Protein AF-0000000083550950 (afdb_homodimer)

Sequence (744 aa):
MLYLDTPTSRDLASLNELRAEVCVSIYLPTTPITQDIQTARITFSNLAKEAIRQLEDAGTDKRRLAALQENLDDLADDDEFWRFQAHSLAVFATPDSLRTYRLANNLGEIVEVSDRFHLKPLIRAITFPHAAYVLAISENAVRLVEVSADLPAATVRVPDLPKDAASAVGKSTINDRSPSGRLQGSEGQKTRLAQYVRKVDAALRPILAGSDIPVILAATQPVEAIFRSVSAIGVLPQAISGSHDRTTDADLAAAARPILDAHYAKQIEDFRTLFSTREGQGRATTDIAVAARAATFGNIDQLLVDIDNVVNGTVDEETGAVTFDAEGDAHNYGVVDEIAGRALRSGGKVLGVRKDDIPGGQSLAAILRSPLMLYLDTPTSRDLASLNELRAEVCVSIYLPTTPITQDIQTARITFSNLAKEAIRQLEDAGTDKRRLAALQENLDDLADDDEFWRFQAHSLAVFATPDSLRTYRLANNLGEIVEVSDRFHLKPLIRAITFPHAAYVLAISENAVRLVEVSADLPAATVRVPDLPKDAASAVGKSTINDRSPSGRLQGSEGQKTRLAQYVRKVDAALRPILAGSDIPVILAATQPVEAIFRSVSAIGVLPQAISGSHDRTTDADLAAAARPILDAHYAKQIEDFRTLFSTREGQGRATTDIAVAARAATFGNIDQLLVDIDNVVNGTVDEETGAVTFDAEGDAHNYGVVDEIAGRALRSGGKVLGVRKDDIPGGQSLAAILRSPL

pLDDT: mean 87.66, std 10.9, range [40.31, 97.88]

InterPro domains:
  IPR041638 Bacterial archaeo-eukaryotic release factor family 11 [PF18855] (129-266)

Solvent-accessible surface area (backbone atoms only — not comparable to full-atom values): 38115 Å² total; per-residue (Å²): 122,71,40,71,43,71,68,30,73,63,52,50,50,55,50,62,67,45,71,42,90,54,19,36,22,38,33,31,47,44,39,51,51,50,89,64,25,60,64,36,52,52,51,48,53,52,46,50,51,51,53,50,50,49,39,54,73,68,63,53,57,66,67,53,49,51,40,30,49,49,56,54,48,50,57,72,65,32,61,72,59,57,49,54,23,15,33,11,40,40,39,43,37,32,55,72,32,41,38,76,32,24,29,71,36,85,46,65,77,42,72,48,45,12,43,41,59,72,47,41,60,58,41,19,40,46,66,54,40,64,39,33,34,36,40,33,38,51,70,72,31,54,50,42,29,40,30,45,82,86,44,82,36,40,75,54,90,55,71,81,49,48,61,24,33,20,64,56,68,76,36,94,48,67,78,58,77,50,81,61,72,75,52,41,66,73,55,18,40,52,49,46,48,46,52,26,40,52,48,44,43,61,33,42,38,56,64,47,63,31,47,75,61,51,28,32,41,24,21,32,69,73,55,42,54,46,38,68,21,45,37,81,71,74,55,50,91,67,60,46,80,43,82,51,83,83,56,49,53,58,56,51,36,61,62,44,45,61,54,52,51,49,52,53,52,46,54,54,48,52,47,52,54,50,37,59,60,27,40,80,64,50,19,36,48,56,48,66,56,60,47,26,29,33,14,62,69,33,31,31,43,35,34,42,34,27,49,84,63,76,51,29,17,45,61,41,86,86,70,10,51,63,46,80,42,94,63,81,47,56,81,34,42,39,39,63,43,52,31,50,45,37,17,48,66,28,34,16,49,65,38,40,38,54,41,86,76,27,70,93,57,34,66,29,33,36,29,35,71,53,64,122,120,73,39,71,42,72,69,30,73,64,52,50,49,55,51,60,68,46,73,42,90,54,19,37,21,38,33,32,49,45,38,47,50,50,89,64,24,60,62,35,52,51,52,49,54,52,46,51,50,51,52,50,50,49,39,53,76,68,62,56,58,66,68,53,48,52,39,28,50,48,54,54,48,49,58,71,67,33,61,70,59,56,50,53,22,16,32,9,38,39,38,43,36,32,55,72,30,43,39,76,31,23,30,72,39,84,45,64,77,43,72,47,46,12,42,40,61,71,46,42,60,57,40,19,40,47,65,52,40,64,42,33,34,35,39,33,40,52,70,71,30,53,50,41,30,41,29,45,80,86,43,82,35,40,76,55,88,55,70,81,48,49,61,24,32,20,63,57,66,76,34,92,49,69,77,59,76,51,81,62,74,77,50,41,64,73,56,18,41,52,48,47,50,46,52,27,40,51,46,43,41,60,35,42,38,55,63,48,64,30,47,75,60,48,28,33,41,24,21,32,68,71,53,43,54,45,38,69,19,45,38,81,71,74,56,50,91,67,60,47,78,42,83,51,82,82,57,48,53,60,57,51,35,61,63,43,46,63,54,51,53,49,52,54,50,45,55,53,48,52,48,51,55,50,36,58,60,28,42,79,67,51,19,37,48,55,48,65,55,60,46,26,29,32,14,62,70,33,31,32,43,35,35,43,34,28,47,84,65,76,50,29,16,44,60,41,85,85,71,10,52,63,49,80,44,95,65,81,46,59,81,32,42,39,40,63,42,51,33,50,46,36,18,46,67,27,35,17,48,65,38,41,39,53,40,85,76,27,71,94,57,34,64,28,35,35,30,36,70,52,65,121

Nearest PDB structures (foldseek):
  8rdw-assembly1_B  TM=6.513E-01  e=1.650E-23  Psychrobacter urativorans
  8rdv-assembly1_B  TM=6.382E-01  e=2.101E-23  Psychrobacter urativorans
  8rd8-assembly1_B  TM=6.482E-01  e=1.284E-22  Psychrobacter urativorans
  8v9j-assembly1_z  TM=6.727E-01  e=2.304E-20  Mycolicibacterium smegmatis MC2 155
  8v9l-assembly1_z  TM=6.608E-01  e=3.698E-19  Mycolicibacterium smegmatis MC2 155

Foldseek 3Di:
DADFDADFLVNLLVQLPAFAAKKKKKKAFAAQQQVPRVVVLVLLVVLLVVSLVQCVVVPHDPVQSVLQSVVSVVCSPPSVNSSHAEGMKMWMTGSVDIDITGANDHDHTDMAMARGYQCLVSLQCLQQRQKAWEWAAEQQATWIWIAHDPDQIDTDDFPQQDGHLCVLVVHPHLQPPDPDPQLHDPRVSLVSLLSNLVSNLVRCCVPQVGGSHAYAYEYEDSSVVSNVVRHPRDHDPDHNYDHCPPPDRRRVNVSCNVVSVVVSVVVLVVVVVVQVVCVVVQFKDLDLQVLQQLLLVLFFAEKEFASPDFFKWDADNRRSGTDGDDDDGNHIGRSRSSSQSSNSVSPHHYHHDHQVSAVPSGRMMTGTNDHD/DADFDADFLVNLLVQLPAFAAKKKKKKAFAAQQQVPRVVVLVLLVVLLVVSLVQCVVVPHDPVQSVLQSVVSVVCSPPSVNSSHAEGMKMWMTGSVDIDITGANDHDHTDMAMARGYQCLVSLQCLQQRQKAWEWAAEQQATWIWIAHDPDQIDTDDFPQQDGHLCVLVVHPHLQDPDPDPQLHDPRVSLVSLLSNLVSNLVRCCVPQVGGSHAYAYEYEVSSVVSNVVRHPHDHDPDHNYDHCPPPDRRRVNVSCNVVSVVVSVVVLVVVVVVQVVCVVVQFKDLDLQVLQQLLLVLFFAEKEFASPDFFKWDADNRRSGTDGDDDDGNHIGRSRSSSQSSNSVSPHHYHHDHQVSAVPSGRMMTGTNDHD

Radiu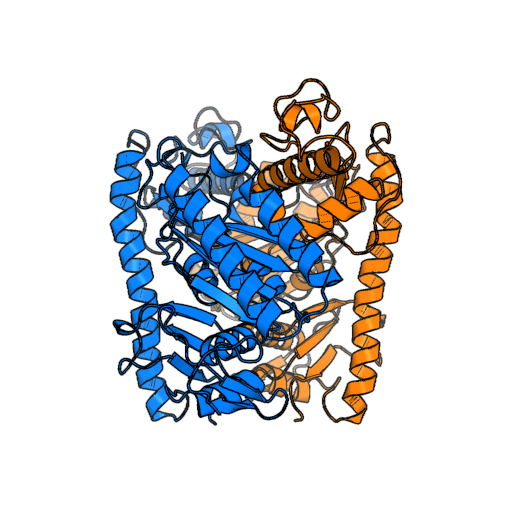s of gyration: 26.34 Å; Cα contacts (8 Å, |Δi|>4): 1570; chains: 2; bounding box: 60×71×55 Å

Structure (mmCIF, N/CA/C/O backbone):
data_AF-0000000083550950-model_v1
#
loop_
_entity.id
_entity.type
_entity.pdbx_description
1 polymer 'Uncharacterized protein'
#
loop_
_atom_site.group_PDB
_atom_site.id
_atom_site.type_symbol
_atom_site.label_atom_id
_atom_site.label_alt_id
_atom_site.label_comp_id
_atom_site.label_asym_id
_atom_site.label_entity_id
_atom_site.label_seq_id
_atom_site.pdbx_PDB_ins_code
_atom_site.Cartn_x
_atom_site.Cartn_y
_atom_site.Cartn_z
_atom_site.occupancy
_atom_site.B_iso_or_equiv
_atom_site.auth_seq_id
_atom_site.auth_comp_id
_atom_site.auth_asym_id
_atom_site.auth_atom_id
_atom_site.pdbx_PDB_model_num
ATOM 1 N N . MET A 1 1 ? 15.109 19.812 -10 1 52.69 1 MET A N 1
ATOM 2 C CA . MET A 1 1 ? 14.734 18.5 -9.484 1 52.69 1 MET A CA 1
ATOM 3 C C . MET A 1 1 ? 13.539 18.609 -8.539 1 52.69 1 MET A C 1
ATOM 5 O O . MET A 1 1 ? 13.438 19.547 -7.762 1 52.69 1 MET A O 1
ATOM 9 N N . LEU A 1 2 ? 12.438 17.953 -8.844 1 58.41 2 LEU A N 1
ATOM 10 C CA . LEU A 1 2 ? 11.305 17.922 -7.934 1 58.41 2 LEU A CA 1
ATOM 11 C C . LEU A 1 2 ? 11.625 17.109 -6.688 1 58.41 2 LEU A C 1
ATOM 13 O O . LEU A 1 2 ? 12.273 16.062 -6.773 1 58.41 2 LEU A O 1
ATOM 17 N N . TYR A 1 3 ? 11.391 17.875 -5.645 1 71.25 3 TYR A N 1
ATOM 18 C CA . TYR A 1 3 ? 11.453 17.156 -4.379 1 71.25 3 TYR A CA 1
ATOM 19 C C . TYR A 1 3 ? 10.07 16.656 -3.967 1 71.25 3 TYR A C 1
ATOM 21 O O . TYR A 1 3 ? 9.25 17.422 -3.473 1 71.25 3 TYR A O 1
ATOM 29 N N . LEU A 1 4 ? 9.797 15.422 -4.387 1 71.44 4 LEU A N 1
ATOM 30 C CA . LEU A 1 4 ? 8.461 14.875 -4.184 1 71.44 4 LEU A CA 1
ATOM 31 C C . LEU A 1 4 ? 8.43 13.961 -2.963 1 71.44 4 LEU A C 1
ATOM 33 O O . LEU A 1 4 ? 9.367 13.203 -2.723 1 71.44 4 LEU A O 1
ATOM 37 N N . ASP A 1 5 ? 7.438 14.297 -2.129 1 78.94 5 ASP A N 1
ATOM 38 C CA . ASP A 1 5 ? 6.988 13.344 -1.121 1 78.94 5 ASP A CA 1
ATOM 39 C C . ASP A 1 5 ? 5.559 12.883 -1.403 1 78.94 5 ASP A C 1
ATOM 41 O O . ASP A 1 5 ? 4.605 13.391 -0.814 1 78.94 5 ASP A O 1
ATOM 45 N N . THR A 1 6 ? 5.465 11.938 -2.223 1 74.38 6 THR A N 1
ATOM 46 C CA . THR A 1 6 ? 4.129 11.539 -2.65 1 74.38 6 THR A CA 1
ATOM 47 C C . THR A 1 6 ? 3.473 10.641 -1.607 1 74.38 6 THR A C 1
ATOM 49 O O . THR A 1 6 ? 4.051 9.633 -1.198 1 74.38 6 THR A O 1
ATOM 52 N N . PRO A 1 7 ? 2.289 11.039 -1.183 1 82.56 7 PRO A N 1
ATOM 53 C CA . PRO A 1 7 ? 1.594 10.188 -0.213 1 82.56 7 PRO A CA 1
ATOM 54 C C . PRO A 1 7 ? 1.245 8.812 -0.777 1 82.56 7 PRO A C 1
ATOM 56 O O . PRO A 1 7 ? 1.006 8.68 -1.979 1 82.56 7 PRO A O 1
ATOM 59 N N . THR A 1 8 ? 1.295 7.863 0.039 1 79.06 8 THR A N 1
ATOM 60 C CA . THR A 1 8 ? 0.867 6.512 -0.307 1 79.06 8 THR A CA 1
ATOM 61 C C . THR A 1 8 ? -0.562 6.258 0.165 1 79.06 8 THR A C 1
ATOM 63 O O . THR A 1 8 ? -1.129 7.066 0.905 1 79.06 8 THR A O 1
ATOM 66 N N . SER A 1 9 ? -1.11 5.168 -0.285 1 79.44 9 SER A N 1
ATOM 67 C CA . SER A 1 9 ? -2.43 4.762 0.187 1 79.44 9 SER A CA 1
ATOM 68 C C . SER A 1 9 ? -2.436 4.547 1.696 1 79.44 9 SER A C 1
ATOM 70 O O . SER A 1 9 ? -3.441 4.801 2.361 1 79.44 9 SER A O 1
ATOM 72 N N . ARG A 1 10 ? -1.381 4.172 2.186 1 78.69 10 ARG A N 1
ATOM 73 C CA . ARG A 1 10 ? -1.268 3.986 3.629 1 78.69 10 ARG A CA 1
ATOM 74 C C . ARG A 1 10 ? -1.3 5.328 4.355 1 78.69 10 ARG A C 1
ATOM 76 O O . ARG A 1 10 ? -1.918 5.449 5.418 1 78.69 10 ARG A O 1
ATOM 83 N N . ASP A 1 11 ? -0.574 6.312 3.797 1 85.75 11 ASP A N 1
ATOM 84 C CA . ASP A 1 11 ? -0.641 7.66 4.352 1 85.75 11 ASP A CA 1
ATOM 85 C C . ASP A 1 11 ? -2.08 8.164 4.395 1 85.75 11 ASP A C 1
ATOM 87 O O . ASP A 1 11 ? -2.523 8.711 5.406 1 85.75 11 ASP A O 1
ATOM 91 N N . LEU A 1 12 ? -2.672 7.945 3.309 1 88 12 LEU A N 1
ATOM 92 C CA . LEU A 1 12 ? -4.051 8.406 3.191 1 88 12 LEU A CA 1
ATOM 93 C C . LEU A 1 12 ? -4.941 7.727 4.23 1 88 12 LEU A C 1
ATOM 95 O O . LEU A 1 12 ? -5.766 8.383 4.867 1 88 12 LEU A O 1
ATOM 99 N N . ALA A 1 13 ? -4.762 6.477 4.395 1 84.06 13 ALA A N 1
ATOM 100 C CA . ALA A 1 13 ? -5.551 5.73 5.371 1 84.06 13 ALA A CA 1
ATOM 101 C C . ALA A 1 13 ? -5.309 6.25 6.785 1 84.06 13 ALA A C 1
ATOM 103 O O . ALA A 1 13 ? -6.25 6.426 7.562 1 84.06 13 ALA A O 1
ATOM 104 N N . SER A 1 14 ? -4.07 6.477 7.113 1 86.75 14 SER A N 1
ATOM 105 C CA . SER A 1 14 ? -3.711 6.98 8.438 1 86.75 14 SER A CA 1
ATOM 106 C C . SER A 1 14 ? -4.332 8.352 8.695 1 86.75 14 SER A C 1
ATOM 108 O O . SER A 1 14 ? -4.871 8.602 9.773 1 86.75 14 SER A O 1
ATOM 110 N N . LEU A 1 15 ? -4.238 9.172 7.727 1 92.88 15 LEU A N 1
ATOM 111 C CA . LEU A 1 15 ? -4.82 10.508 7.844 1 92.88 15 LEU A CA 1
ATOM 112 C C . LEU A 1 15 ? -6.34 10.422 7.957 1 92.88 15 LEU A C 1
ATOM 114 O O . LEU A 1 15 ? -6.953 11.18 8.719 1 92.88 15 LEU A O 1
ATOM 118 N N . ASN A 1 16 ? -6.891 9.531 7.227 1 91.31 16 ASN A N 1
ATOM 119 C CA . ASN A 1 16 ? -8.336 9.359 7.191 1 91.31 16 ASN A CA 1
ATOM 120 C C . ASN A 1 16 ? -8.875 8.867 8.531 1 91.31 16 ASN A C 1
ATOM 122 O O . ASN A 1 16 ? -10 9.203 8.914 1 91.31 16 ASN A O 1
ATOM 126 N N . GLU A 1 17 ? -8.148 8.117 9.25 1 87.81 17 GLU A N 1
ATOM 127 C CA . GLU A 1 17 ? -8.578 7.527 10.516 1 87.81 17 GLU A CA 1
ATOM 128 C C . GLU A 1 17 ? -8.453 8.523 11.664 1 87.81 17 GLU A C 1
ATOM 130 O O . GLU A 1 17 ? -9.094 8.367 12.703 1 87.81 17 GLU A O 1
ATOM 135 N N . LEU A 1 18 ? -7.688 9.5 11.508 1 90.88 18 LEU A N 1
ATOM 136 C CA . LEU A 1 18 ? -7.387 10.422 12.602 1 90.88 18 LEU A CA 1
ATOM 137 C C . LEU A 1 18 ? -8.586 11.32 12.898 1 90.88 18 LEU A C 1
ATOM 139 O O . LEU A 1 18 ? -9.195 11.867 11.977 1 90.88 18 LEU A O 1
ATOM 143 N N . ARG A 1 19 ? -8.945 11.312 14.195 1 90.75 19 ARG A N 1
ATOM 144 C CA . ARG A 1 19 ? -9.922 12.258 14.734 1 90.75 19 ARG A CA 1
ATOM 145 C C . ARG A 1 19 ? -9.336 13.023 15.914 1 90.75 19 ARG A C 1
ATOM 147 O O . ARG A 1 19 ? -8.641 12.453 16.75 1 90.75 19 ARG A O 1
ATOM 154 N N . ALA A 1 20 ? -9.469 14.281 15.852 1 91.38 20 ALA A N 1
ATOM 155 C CA . ALA A 1 20 ? -9.008 15.148 16.938 1 91.38 20 ALA A CA 1
ATOM 156 C C . ALA A 1 20 ? -9.898 16.375 17.062 1 91.38 20 ALA A C 1
ATOM 158 O O . ALA A 1 20 ? -10.703 16.672 16.188 1 91.38 20 ALA A O 1
ATOM 159 N N . GLU A 1 21 ? -9.781 17 18.219 1 90.38 21 GLU A N 1
ATOM 160 C CA . GLU A 1 21 ? -10.555 18.234 18.422 1 90.38 21 GLU A CA 1
ATOM 161 C C . GLU A 1 21 ? -10.266 19.266 17.328 1 90.38 21 GLU A C 1
ATOM 163 O O . GLU A 1 21 ? -11.164 19.969 16.891 1 90.38 21 GLU A O 1
ATOM 168 N N . VAL A 1 22 ? -9.016 19.266 17.016 1 93.19 22 VAL A N 1
ATOM 169 C CA . VAL A 1 22 ? -8.602 20.266 16.031 1 93.19 22 VAL A CA 1
ATOM 170 C C . VAL A 1 22 ? -7.738 19.594 14.969 1 93.19 22 VAL A C 1
ATOM 172 O O . VAL A 1 22 ? -6.668 19.062 15.266 1 93.19 22 VAL A O 1
ATOM 175 N N . CYS A 1 23 ? -8.195 19.594 13.711 1 95.94 23 CYS A N 1
ATOM 176 C CA . CYS A 1 23 ? -7.434 19.203 12.531 1 95.94 23 CYS A CA 1
ATOM 177 C C . CYS A 1 23 ? -7.418 20.312 11.492 1 95.94 23 CYS A C 1
ATOM 179 O O . CYS A 1 23 ? -8.469 20.828 11.117 1 95.94 23 CYS A O 1
ATOM 181 N N . VAL A 1 24 ? -6.258 20.672 11.055 1 96.94 24 VAL A N 1
ATOM 182 C CA . VAL A 1 24 ? -6.109 21.703 10.047 1 96.94 24 VAL A CA 1
ATOM 183 C C . VAL A 1 24 ? -5.516 21.109 8.773 1 96.94 24 VAL A C 1
ATOM 185 O O . VAL A 1 24 ? -4.469 20.453 8.812 1 96.94 24 VAL A O 1
ATOM 188 N N . SER A 1 25 ? -6.191 21.281 7.688 1 96.62 25 SER A N 1
ATOM 189 C CA . SER A 1 25 ? -5.699 20.891 6.367 1 96.62 25 SER A CA 1
ATOM 190 C C . SER A 1 25 ? -5.406 22.125 5.508 1 96.62 25 SER A C 1
ATOM 192 O O . SER A 1 25 ? -6.301 22.922 5.246 1 96.62 25 SER A O 1
ATOM 194 N N . ILE A 1 26 ? -4.168 22.25 5.066 1 97.56 26 ILE A N 1
ATOM 195 C CA . ILE A 1 26 ? -3.777 23.359 4.207 1 97.56 26 ILE A CA 1
ATOM 196 C C . ILE A 1 26 ? -3.207 22.828 2.896 1 97.56 26 ILE A C 1
ATOM 198 O O . ILE A 1 26 ? -2.346 21.938 2.902 1 97.56 26 ILE A O 1
ATOM 202 N N . TYR A 1 27 ? -3.75 23.266 1.853 1 95.75 27 TYR A N 1
ATOM 203 C CA . TYR A 1 27 ? -3.189 23.047 0.524 1 95.75 27 TYR A CA 1
ATOM 204 C C . TYR A 1 27 ? -2.793 24.359 -0.128 1 95.75 27 TYR A C 1
ATOM 206 O O . TYR A 1 27 ? -3.506 25.359 -0.01 1 95.75 27 TYR A O 1
ATOM 214 N N . LEU A 1 28 ? -1.694 24.391 -0.854 1 96.38 28 LEU A N 1
ATOM 215 C CA . LEU A 1 28 ? -1.281 25.609 -1.549 1 96.38 28 LEU A CA 1
ATOM 216 C C . LEU A 1 28 ? -0.351 25.281 -2.711 1 96.38 28 LEU A C 1
ATOM 218 O O . LEU A 1 28 ? 0.418 24.312 -2.645 1 96.38 28 LEU A O 1
ATOM 222 N N . PRO A 1 29 ? -0.446 26.094 -3.711 1 93.94 29 PRO A N 1
ATOM 223 C CA . PRO A 1 29 ? 0.555 25.969 -4.773 1 93.94 29 PRO A CA 1
ATOM 224 C C . PRO A 1 29 ? 1.954 26.375 -4.316 1 93.94 29 PRO A C 1
ATOM 226 O O . PRO A 1 29 ? 2.104 27.312 -3.523 1 93.94 29 PRO A O 1
ATOM 229 N N . THR A 1 30 ? 2.916 25.641 -4.727 1 93.31 30 THR A N 1
ATOM 230 C CA . THR A 1 30 ? 4.324 25.969 -4.531 1 93.31 30 THR A CA 1
ATOM 231 C C . THR A 1 30 ? 5.09 25.859 -5.848 1 93.31 30 THR A C 1
ATOM 233 O O . THR A 1 30 ? 4.496 25.922 -6.926 1 93.31 30 THR A O 1
ATOM 236 N N . THR A 1 31 ? 6.391 26.016 -5.824 1 86.88 31 THR A N 1
ATOM 237 C CA . THR A 1 31 ? 7.23 25.953 -7.012 1 86.88 31 THR A CA 1
ATOM 238 C C . THR A 1 31 ? 8.57 25.297 -6.691 1 86.88 31 THR A C 1
ATOM 240 O O . THR A 1 31 ? 9.125 25.5 -5.605 1 86.88 31 THR A O 1
ATOM 243 N N . PRO A 1 32 ? 9.031 24.516 -7.605 1 83.12 32 PRO A N 1
ATOM 244 C CA . PRO A 1 32 ? 10.359 23.938 -7.395 1 83.12 32 PRO A CA 1
ATOM 245 C C . PRO A 1 32 ? 11.484 24.953 -7.59 1 83.12 32 PRO A C 1
ATOM 247 O O . PRO A 1 32 ? 12.648 24.656 -7.312 1 83.12 32 PRO A O 1
ATOM 250 N N . ILE A 1 33 ? 11.102 26.141 -8.102 1 80.44 33 ILE A N 1
ATOM 251 C CA . ILE A 1 33 ? 12.078 27.203 -8.289 1 80.44 33 ILE A CA 1
ATOM 252 C C . ILE A 1 33 ? 12.32 27.922 -6.961 1 80.44 33 ILE A C 1
ATOM 254 O O . ILE A 1 33 ? 11.5 28.75 -6.543 1 80.44 33 ILE A O 1
ATOM 258 N N . THR A 1 34 ? 13.469 27.672 -6.387 1 80.62 34 THR A N 1
ATOM 259 C CA . THR A 1 34 ? 13.797 28.125 -5.039 1 80.62 34 THR A CA 1
ATOM 260 C C . THR A 1 34 ? 13.688 29.641 -4.922 1 80.62 34 THR A C 1
ATOM 262 O O . THR A 1 34 ? 13.219 30.156 -3.904 1 80.62 34 THR A O 1
ATOM 265 N N . GLN A 1 35 ? 14.055 30.344 -5.938 1 83.25 35 GLN A N 1
ATOM 266 C CA . GLN A 1 35 ? 14.078 31.797 -5.902 1 83.25 35 GLN A CA 1
ATOM 267 C C . GLN A 1 35 ? 12.664 32.375 -5.809 1 83.25 35 GLN A C 1
ATOM 269 O O . GLN A 1 35 ? 12.469 33.469 -5.312 1 83.25 35 GLN A O 1
ATOM 274 N N . ASP A 1 36 ? 11.75 31.609 -6.191 1 86.38 36 ASP A N 1
ATOM 275 C CA . ASP A 1 36 ? 10.375 32.094 -6.285 1 86.38 36 ASP A CA 1
ATOM 276 C C . ASP A 1 36 ? 9.516 31.547 -5.152 1 86.38 36 ASP A C 1
ATOM 278 O O . ASP A 1 36 ? 8.289 31.719 -5.16 1 86.38 36 ASP A O 1
ATOM 282 N N . ILE A 1 37 ? 10.148 30.969 -4.152 1 90.44 37 ILE A N 1
ATOM 283 C CA . ILE A 1 37 ? 9.398 30.188 -3.176 1 90.44 37 ILE A CA 1
ATOM 284 C C . ILE A 1 37 ? 8.797 31.125 -2.129 1 90.44 37 ILE A C 1
ATOM 286 O O . ILE A 1 37 ? 7.895 30.734 -1.381 1 90.44 37 ILE A O 1
ATOM 290 N N . GLN A 1 38 ? 9.211 32.375 -2.088 1 92.19 38 GLN A N 1
ATOM 291 C CA . GLN A 1 38 ? 8.805 33.281 -1.034 1 92.19 38 GLN A CA 1
ATOM 292 C C . GLN A 1 38 ? 7.301 33.531 -1.065 1 92.19 38 GLN A C 1
ATOM 294 O O . GLN A 1 38 ? 6.66 33.625 -0.016 1 92.19 38 GLN A O 1
ATOM 299 N N . THR A 1 39 ? 6.758 33.656 -2.213 1 93.31 39 THR A N 1
ATOM 300 C CA . THR A 1 39 ? 5.32 33.875 -2.352 1 93.31 39 THR A CA 1
ATOM 301 C C . THR A 1 39 ? 4.539 32.719 -1.723 1 93.31 39 THR A C 1
ATOM 303 O O . THR A 1 39 ? 3.555 32.938 -1.017 1 93.31 39 THR A O 1
ATOM 306 N N . ALA A 1 40 ? 4.949 31.531 -1.954 1 94.81 40 ALA A N 1
ATOM 307 C CA . ALA A 1 40 ? 4.289 30.359 -1.393 1 94.81 40 ALA A CA 1
ATOM 308 C C . ALA A 1 40 ? 4.402 30.328 0.129 1 94.81 40 ALA A C 1
ATOM 310 O O . ALA A 1 40 ? 3.453 29.969 0.825 1 94.81 40 ALA A O 1
ATOM 311 N N . ARG A 1 41 ? 5.543 30.719 0.6 1 95.06 41 ARG A N 1
ATOM 312 C CA . ARG A 1 41 ? 5.762 30.766 2.041 1 95.06 41 ARG A CA 1
ATOM 313 C C . ARG A 1 41 ? 4.82 31.766 2.705 1 95.06 41 ARG A C 1
ATOM 315 O O . ARG A 1 41 ? 4.234 31.469 3.748 1 95.06 41 ARG A O 1
ATOM 322 N N . ILE A 1 42 ? 4.695 32.875 2.139 1 96.12 42 ILE A N 1
ATOM 323 C CA . ILE A 1 42 ? 3.797 33.906 2.635 1 96.12 42 ILE A CA 1
ATOM 324 C C . ILE A 1 42 ? 2.355 33.406 2.598 1 96.12 42 ILE A C 1
ATOM 326 O O . ILE A 1 42 ? 1.603 33.594 3.557 1 96.12 42 ILE A O 1
ATOM 330 N N . THR A 1 43 ? 2.051 32.812 1.489 1 96.69 43 THR A N 1
ATOM 331 C CA . THR A 1 43 ? 0.71 32.25 1.351 1 96.69 43 THR A CA 1
ATOM 332 C C . THR A 1 43 ? 0.432 31.234 2.453 1 96.69 43 THR A C 1
ATOM 334 O O . THR A 1 43 ? -0.65 31.234 3.045 1 96.69 43 THR A O 1
ATOM 337 N N . PHE A 1 44 ? 1.412 30.391 2.77 1 97.56 44 PHE A N 1
ATOM 338 C CA . PHE A 1 44 ? 1.273 29.406 3.836 1 97.56 44 PHE A CA 1
ATOM 339 C C . PHE A 1 44 ? 0.995 30.094 5.168 1 97.56 44 PHE A C 1
ATOM 341 O O . PHE A 1 44 ? 0.088 29.688 5.902 1 97.56 44 PHE A O 1
ATOM 348 N N . SER A 1 45 ? 1.749 31.062 5.41 1 96.81 45 SER A N 1
ATOM 349 C CA . SER A 1 45 ? 1.59 31.781 6.664 1 96.81 45 SER A CA 1
ATOM 350 C C . SER A 1 45 ? 0.204 32.406 6.77 1 96.81 45 SER A C 1
ATOM 352 O O . SER A 1 45 ? -0.41 32.406 7.84 1 96.81 45 SER A O 1
ATOM 354 N N . ASN A 1 46 ? -0.25 32.938 5.711 1 97.06 46 ASN A N 1
ATOM 355 C CA . ASN A 1 46 ? -1.58 33.531 5.68 1 97.06 46 ASN A CA 1
ATOM 356 C C . ASN A 1 46 ? -2.67 32.5 5.918 1 97.06 46 ASN A C 1
ATOM 358 O O . ASN A 1 46 ? -3.613 32.75 6.672 1 97.06 46 ASN A O 1
ATOM 362 N N . LEU A 1 47 ? -2.523 31.391 5.262 1 97.19 47 LEU A N 1
ATOM 363 C CA . LEU A 1 47 ? -3.502 30.312 5.426 1 97.19 47 LEU A CA 1
ATOM 364 C C . LEU A 1 47 ? -3.471 29.766 6.844 1 97.19 47 LEU A C 1
ATOM 366 O O . LEU A 1 47 ? -4.516 29.438 7.414 1 97.19 47 LEU A O 1
ATOM 370 N N . ALA A 1 48 ? -2.289 29.672 7.391 1 97.25 48 ALA A N 1
ATOM 371 C CA . ALA A 1 48 ? -2.143 29.219 8.773 1 97.25 48 ALA A CA 1
ATOM 372 C C . ALA A 1 48 ? -2.834 30.172 9.734 1 97.25 48 ALA A C 1
ATOM 374 O O . ALA A 1 48 ? -3.541 29.75 10.656 1 97.25 48 ALA A O 1
ATOM 375 N N . LYS A 1 49 ? -2.664 31.422 9.523 1 96.81 49 LYS A N 1
ATOM 376 C CA . LYS A 1 49 ? -3.309 32.438 10.352 1 96.81 49 LYS A CA 1
ATOM 377 C C . LYS A 1 49 ? -4.828 32.344 10.25 1 96.81 49 LYS A C 1
ATOM 379 O O . LYS A 1 49 ? -5.535 32.5 11.25 1 96.81 49 LYS A O 1
ATOM 384 N N . GLU A 1 50 ? -5.27 32.156 9.055 1 95.19 50 GLU A N 1
ATOM 385 C CA . GLU A 1 50 ? -6.707 32 8.836 1 95.19 50 GLU A CA 1
ATOM 386 C C . GLU A 1 50 ? -7.254 30.812 9.602 1 95.19 50 GLU A C 1
ATOM 388 O O . GLU A 1 50 ? -8.328 30.891 10.195 1 95.19 50 GLU A O 1
ATOM 393 N N . ALA A 1 51 ? -6.539 29.719 9.555 1 95.19 51 ALA A N 1
ATOM 394 C CA . ALA A 1 51 ? -6.945 28.516 10.289 1 95.19 51 ALA A CA 1
ATOM 395 C C . ALA A 1 51 ? -7.027 28.812 11.789 1 95.19 51 ALA A C 1
ATOM 397 O O . ALA A 1 51 ? -8.008 28.438 12.445 1 95.19 51 ALA A O 1
ATOM 398 N N . ILE A 1 52 ? -6.059 29.5 12.305 1 95.5 52 ILE A N 1
ATOM 399 C CA . ILE A 1 52 ? -5.992 29.812 13.734 1 95.5 52 ILE A CA 1
ATOM 400 C C . ILE A 1 52 ? -7.152 30.719 14.117 1 95.5 52 ILE A C 1
ATOM 402 O O . ILE A 1 52 ? -7.785 30.531 15.156 1 95.5 52 ILE A O 1
ATOM 406 N N . ARG A 1 53 ? -7.438 31.672 13.32 1 94.38 53 ARG A N 1
ATOM 407 C CA . ARG A 1 53 ? -8.547 32.594 13.57 1 94.38 53 ARG A CA 1
ATOM 408 C C . ARG A 1 53 ? -9.867 31.828 13.648 1 94.38 53 ARG A C 1
ATOM 410 O O . ARG A 1 53 ? -10.68 32.094 14.547 1 94.38 53 ARG A O 1
ATOM 417 N N . GLN A 1 54 ? -10.078 30.938 12.719 1 91.19 54 GLN A N 1
ATOM 418 C CA . GLN A 1 54 ? -11.305 30.141 12.711 1 91.19 54 GLN A CA 1
ATOM 419 C C . GLN A 1 54 ? -11.438 29.328 14 1 91.19 54 GLN A C 1
ATOM 421 O O . GLN A 1 54 ? -12.531 29.219 14.555 1 91.19 54 GLN A O 1
ATOM 426 N N . LEU A 1 55 ? -10.367 28.828 14.422 1 93.56 55 LEU A N 1
ATOM 427 C CA . LEU A 1 55 ? -10.367 28 15.625 1 93.56 55 LEU A CA 1
ATOM 428 C C . LEU A 1 55 ? -10.586 28.844 16.875 1 93.56 55 LEU A C 1
ATOM 430 O O . LEU A 1 55 ? -11.266 28.422 17.797 1 93.56 55 LEU A O 1
ATOM 434 N N . GLU A 1 56 ? -10.031 30.031 16.844 1 93.06 56 GLU A N 1
ATOM 435 C CA . GLU A 1 56 ? -10.273 30.969 17.938 1 93.06 56 GLU A CA 1
ATOM 436 C C . GLU A 1 56 ? -11.75 31.344 18.016 1 93.06 56 GLU A C 1
ATOM 438 O O . GLU A 1 56 ? -12.328 31.344 19.109 1 93.06 56 GLU A O 1
ATOM 443 N N . ASP A 1 57 ? -12.32 31.609 16.938 1 90.94 57 ASP A N 1
ATOM 444 C CA . ASP A 1 57 ? -13.727 31.984 16.859 1 90.94 57 ASP A CA 1
ATOM 445 C C . ASP A 1 57 ? -14.625 30.844 17.328 1 90.94 57 ASP A C 1
ATOM 447 O O . ASP A 1 57 ? -15.711 31.078 17.859 1 90.94 57 ASP A O 1
ATOM 451 N N . ALA A 1 58 ? -14.125 29.656 17.156 1 88.75 58 ALA A N 1
ATOM 452 C CA . ALA A 1 58 ? -14.906 28.484 17.531 1 88.75 58 ALA A CA 1
ATOM 453 C C . ALA A 1 58 ? -14.734 28.156 19.016 1 88.75 58 ALA A C 1
ATOM 455 O O . ALA A 1 58 ? -15.375 27.234 19.531 1 88.75 58 ALA A O 1
ATOM 456 N N . GLY A 1 59 ? -13.812 28.812 19.719 1 90.19 59 GLY A N 1
ATOM 457 C CA . GLY A 1 59 ? -13.656 28.656 21.156 1 90.19 59 GLY A CA 1
ATOM 458 C C . GLY A 1 59 ? -12.703 27.531 21.531 1 90.19 59 GLY A C 1
ATOM 459 O O . GLY A 1 59 ? -12.836 26.938 22.594 1 90.19 59 GLY A O 1
ATOM 460 N N . THR A 1 60 ? -11.805 27.266 20.703 1 90.75 60 THR A N 1
ATOM 461 C CA . THR A 1 60 ? -10.836 26.219 20.969 1 90.75 60 THR A CA 1
ATOM 462 C C . THR A 1 60 ? -9.953 26.578 22.156 1 90.75 60 THR A C 1
ATOM 464 O O . THR A 1 60 ? -9.641 27.766 22.375 1 90.75 60 THR A O 1
ATOM 467 N N . ASP A 1 61 ? -9.586 25.609 22.938 1 92.94 61 ASP A N 1
ATOM 468 C CA . ASP A 1 61 ? -8.711 25.797 24.094 1 92.94 61 ASP A CA 1
ATOM 469 C C . ASP A 1 61 ? -7.426 26.516 23.719 1 92.94 61 ASP A C 1
ATOM 471 O O . ASP A 1 61 ? -6.793 26.188 22.719 1 92.94 61 ASP A O 1
ATOM 475 N N . LYS A 1 62 ? -7.012 27.484 24.5 1 93.62 62 LYS A N 1
ATOM 476 C CA . LYS A 1 62 ? -5.902 28.375 24.188 1 93.62 62 LYS A CA 1
ATOM 477 C C . LYS A 1 62 ? -4.578 27.625 24.141 1 93.62 62 LYS A C 1
ATOM 479 O O . LYS A 1 62 ? -3.719 27.906 23.312 1 93.62 62 LYS A O 1
ATOM 484 N N . ARG A 1 63 ? -4.445 26.688 25.031 1 94 63 ARG A N 1
ATOM 485 C CA . ARG A 1 63 ? -3.203 25.922 25.078 1 94 63 ARG A CA 1
ATOM 486 C C . ARG A 1 63 ? -3.043 25.062 23.844 1 94 63 ARG A C 1
ATOM 488 O O . ARG A 1 63 ? -1.953 24.984 23.266 1 94 63 ARG A O 1
ATOM 495 N N . ARG A 1 64 ? -4.062 24.469 23.453 1 93.69 64 ARG A N 1
ATOM 496 C CA . ARG A 1 64 ? -4.051 23.625 22.266 1 93.69 64 ARG A CA 1
ATOM 497 C C . ARG A 1 64 ? -3.814 24.453 21.016 1 93.69 64 ARG A C 1
ATOM 499 O O . ARG A 1 64 ? -3.078 24.031 20.109 1 93.69 64 ARG A O 1
ATOM 506 N N . LEU A 1 65 ? -4.414 25.578 21.047 1 94.94 65 LEU A N 1
ATOM 507 C CA . LEU A 1 65 ? -4.234 26.484 19.938 1 94.94 65 LEU A CA 1
ATOM 508 C C . LEU A 1 65 ? -2.783 26.953 19.844 1 94.94 65 LEU A C 1
ATOM 510 O O . LEU A 1 65 ? -2.234 27.062 18.734 1 94.94 65 LEU A O 1
ATOM 514 N N . ALA A 1 66 ? -2.201 27.234 20.938 1 94.5 66 ALA A N 1
ATOM 515 C CA . ALA A 1 66 ? -0.81 27.672 20.969 1 94.5 66 ALA A CA 1
ATOM 516 C C . ALA A 1 66 ? 0.123 26.578 20.438 1 94.5 66 ALA A C 1
ATOM 518 O O . ALA A 1 66 ? 1.067 26.875 19.703 1 94.5 66 ALA A O 1
ATOM 519 N N . ALA A 1 67 ? -0.181 25.359 20.797 1 93 67 ALA A N 1
ATOM 520 C CA . ALA A 1 67 ? 0.625 24.234 20.328 1 93 67 ALA A CA 1
ATOM 521 C C . ALA A 1 67 ? 0.513 24.078 18.828 1 93 67 ALA A C 1
ATOM 523 O O . ALA A 1 67 ? 1.514 23.844 18.141 1 93 67 ALA A O 1
ATOM 524 N N . LEU A 1 68 ? -0.654 24.188 18.312 1 95.5 68 LEU A N 1
ATOM 525 C CA . LEU A 1 68 ? -0.887 24.094 16.875 1 95.5 68 LEU A CA 1
ATOM 526 C C . LEU A 1 68 ? -0.157 25.219 16.141 1 95.5 68 LEU A C 1
ATOM 528 O O . LEU A 1 68 ? 0.493 24.969 15.125 1 95.5 68 LEU A O 1
ATOM 532 N N . GLN A 1 69 ? -0.283 26.406 16.641 1 95.38 69 GLN A N 1
ATOM 533 C CA . GLN A 1 69 ? 0.37 27.562 16.031 1 95.38 69 GLN A CA 1
ATOM 534 C C . GLN A 1 69 ? 1.886 27.375 16 1 95.38 69 GLN A C 1
ATOM 536 O O . GLN A 1 69 ? 2.539 27.75 15.023 1 95.38 69 GLN A O 1
ATOM 541 N N . GLU A 1 70 ? 2.363 26.875 17.031 1 91.81 70 GLU A N 1
ATOM 542 C CA . GLU A 1 70 ? 3.801 26.625 17.094 1 91.81 70 GLU A CA 1
ATOM 543 C C . GLU A 1 70 ? 4.246 25.672 15.992 1 91.81 70 GLU A C 1
ATOM 545 O O . GLU A 1 70 ? 5.266 25.891 15.344 1 91.81 70 GLU A O 1
ATOM 550 N N . ASN A 1 71 ? 3.5 24.609 15.812 1 91.75 71 ASN A N 1
ATOM 551 C CA . ASN A 1 71 ? 3.814 23.641 14.766 1 91.75 71 ASN A CA 1
ATOM 552 C C . ASN A 1 71 ? 3.811 24.297 13.383 1 91.75 71 ASN A C 1
ATOM 554 O O . ASN A 1 71 ? 4.715 24.078 12.578 1 91.75 71 ASN A O 1
ATOM 558 N N . LEU A 1 72 ? 2.83 25.094 13.117 1 95.44 72 LEU A N 1
ATOM 559 C CA . LEU A 1 72 ? 2.693 25.766 11.828 1 95.44 72 LEU A CA 1
ATOM 560 C C . LEU A 1 72 ? 3.803 26.781 11.633 1 95.44 72 LEU A C 1
ATOM 562 O O . LEU A 1 72 ? 4.379 26.875 10.547 1 95.44 72 LEU A O 1
ATOM 566 N N . ASP A 1 73 ? 4.145 27.5 12.695 1 92.75 73 ASP A N 1
ATOM 567 C CA . ASP A 1 73 ? 5.203 28.5 12.633 1 92.75 73 ASP A CA 1
ATOM 568 C C . ASP A 1 73 ? 6.562 27.844 12.398 1 92.75 73 ASP A C 1
ATOM 570 O O . ASP A 1 73 ? 7.387 28.375 11.641 1 92.75 73 ASP A O 1
ATOM 574 N N . ASP A 1 74 ? 6.75 26.797 13.086 1 88.38 74 ASP A N 1
ATOM 575 C CA . ASP A 1 74 ? 8.008 26.062 12.914 1 88.38 74 ASP A CA 1
ATOM 576 C C . ASP A 1 74 ? 8.211 25.672 11.453 1 88.38 74 ASP A C 1
ATOM 578 O O . ASP A 1 74 ? 9.328 25.75 10.938 1 88.38 74 ASP A O 1
ATOM 582 N N . LEU A 1 75 ? 7.156 25.188 10.805 1 91.81 75 LEU A N 1
ATOM 583 C CA . LEU A 1 75 ? 7.254 24.812 9.398 1 91.81 75 LEU A CA 1
ATOM 584 C C . LEU A 1 75 ? 7.523 26.047 8.531 1 91.81 75 LEU A C 1
ATOM 586 O O . LEU A 1 75 ? 8.352 25.984 7.617 1 91.81 75 LEU A O 1
ATOM 590 N N . ALA A 1 76 ? 6.855 27.125 8.875 1 92.88 76 ALA A N 1
ATOM 591 C CA . ALA A 1 76 ? 7.035 28.359 8.109 1 92.88 76 ALA A CA 1
ATOM 592 C C . ALA A 1 76 ? 8.477 28.844 8.188 1 92.88 76 ALA A C 1
ATOM 594 O O . ALA A 1 76 ? 9.016 29.375 7.215 1 92.88 76 ALA A O 1
ATOM 595 N N . ASP A 1 77 ? 9.109 28.578 9.289 1 88.25 77 ASP A N 1
ATOM 596 C CA . ASP A 1 77 ? 10.445 29.109 9.555 1 88.25 77 ASP A CA 1
ATOM 597 C C . ASP A 1 77 ? 11.523 28.156 9.062 1 88.25 77 ASP A C 1
ATOM 599 O O . ASP A 1 77 ? 12.719 28.453 9.148 1 88.25 77 ASP A O 1
ATOM 603 N N . ASP A 1 78 ? 11.117 27.031 8.594 1 86.44 78 ASP A N 1
ATOM 604 C CA . ASP A 1 78 ? 12.07 26.031 8.141 1 86.44 78 ASP A CA 1
ATOM 605 C C . ASP A 1 78 ? 12.594 26.359 6.742 1 86.44 78 ASP A C 1
ATOM 607 O O . ASP A 1 78 ? 12.062 25.875 5.742 1 86.44 78 ASP A O 1
ATOM 611 N N . ASP A 1 79 ? 13.68 27.016 6.641 1 85.19 79 ASP A N 1
ATOM 612 C CA . ASP A 1 79 ? 14.234 27.484 5.379 1 85.19 79 ASP A CA 1
ATOM 613 C C . ASP A 1 79 ? 14.609 26.297 4.477 1 85.19 79 ASP A C 1
ATOM 615 O O . ASP A 1 79 ? 14.391 26.344 3.266 1 85.19 79 ASP A O 1
ATOM 619 N N . GLU A 1 80 ? 15.117 25.344 5.066 1 83 80 GLU A N 1
ATOM 620 C CA . GLU A 1 80 ? 15.555 24.188 4.285 1 83 80 GLU A CA 1
ATOM 621 C C . GLU A 1 80 ? 14.367 23.469 3.65 1 83 80 GLU A C 1
ATOM 623 O O . GLU A 1 80 ? 14.453 23.016 2.506 1 83 80 GLU A O 1
ATOM 628 N N . PHE A 1 81 ? 13.312 23.422 4.363 1 87.12 81 PHE A N 1
ATOM 629 C CA . PHE A 1 81 ? 12.102 22.797 3.84 1 87.12 81 PHE A CA 1
ATOM 630 C C . PHE A 1 81 ? 11.586 23.547 2.619 1 87.12 81 PHE A C 1
ATOM 632 O O . PHE A 1 81 ? 11.25 22.938 1.604 1 87.12 81 PHE A O 1
ATOM 639 N N . TRP A 1 82 ? 11.586 24.781 2.695 1 89.75 82 TRP A N 1
ATOM 640 C CA . TRP A 1 82 ? 10.969 25.594 1.656 1 89.75 82 TRP A CA 1
ATOM 641 C C . TRP A 1 82 ? 11.898 25.734 0.452 1 89.75 82 TRP A C 1
ATOM 643 O O . TRP A 1 82 ? 11.461 26.109 -0.638 1 89.75 82 TRP A O 1
ATOM 653 N N . ARG A 1 83 ? 13.156 25.391 0.666 1 86.19 83 ARG A N 1
ATOM 654 C CA . ARG A 1 83 ? 14.109 25.422 -0.439 1 86.19 83 ARG A CA 1
ATOM 655 C C . ARG A 1 83 ? 13.812 24.312 -1.448 1 86.19 83 ARG A C 1
ATOM 657 O O . ARG A 1 83 ? 14.117 24.453 -2.635 1 86.19 83 ARG A O 1
ATOM 664 N N . PHE A 1 84 ? 13.258 23.266 -0.966 1 84.62 84 PHE A N 1
ATOM 665 C CA . PHE A 1 84 ? 13.016 22.094 -1.807 1 84.62 84 PHE A CA 1
ATOM 666 C C . PHE A 1 84 ? 11.523 21.797 -1.884 1 84.62 84 PHE A C 1
ATOM 668 O O . PHE A 1 84 ? 10.992 21.078 -1.041 1 84.62 84 PHE A O 1
ATOM 675 N N . GLN A 1 85 ? 10.906 22.328 -2.879 1 87.62 85 GLN A N 1
ATOM 676 C CA . GLN A 1 85 ? 9.461 22.156 -3.018 1 87.62 85 GLN A CA 1
ATOM 677 C C . GLN A 1 85 ? 9.102 21.609 -4.395 1 87.62 85 GLN A C 1
ATOM 679 O O . GLN A 1 85 ? 9.984 21.422 -5.238 1 87.62 85 GLN A O 1
ATOM 684 N N . ALA A 1 86 ? 7.844 21.234 -4.527 1 87.25 86 ALA A N 1
ATOM 685 C CA . ALA A 1 86 ? 7.262 20.781 -5.785 1 87.25 86 ALA A CA 1
ATOM 686 C C . ALA A 1 86 ? 6.184 21.734 -6.273 1 87.25 86 ALA A C 1
ATOM 688 O O . ALA A 1 86 ? 6.328 22.953 -6.148 1 87.25 86 ALA A O 1
ATOM 689 N N . HIS A 1 87 ? 5.145 21.266 -6.93 1 86.19 87 HIS A N 1
ATOM 690 C CA . HIS A 1 87 ? 4.133 22.156 -7.492 1 86.19 87 HIS A CA 1
ATOM 691 C C . HIS A 1 87 ? 3.102 22.562 -6.441 1 86.19 87 HIS A C 1
ATOM 693 O O . HIS A 1 87 ? 2.516 23.641 -6.52 1 86.19 87 HIS A O 1
ATOM 699 N N . SER A 1 88 ? 2.891 21.625 -5.547 1 91.44 88 SER A N 1
ATOM 700 C CA . SER A 1 88 ? 1.943 21.922 -4.477 1 91.44 88 SER A CA 1
ATOM 701 C C . SER A 1 88 ? 2.404 21.328 -3.15 1 91.44 88 SER A C 1
ATOM 703 O O . SER A 1 88 ? 3.217 20.406 -3.127 1 91.44 88 SER A O 1
ATOM 705 N N . LEU A 1 89 ? 1.918 21.875 -2.141 1 94.94 89 LEU A N 1
ATOM 706 C CA . LEU A 1 89 ? 2.215 21.422 -0.785 1 94.94 89 LEU A CA 1
ATOM 707 C C . LEU A 1 89 ? 0.929 21.156 -0.01 1 94.94 89 LEU A C 1
ATOM 709 O O . LEU A 1 89 ? -0.01 21.953 -0.057 1 94.94 89 LEU A O 1
ATOM 713 N N . ALA A 1 90 ? 0.82 20 0.583 1 96 90 ALA A N 1
ATOM 714 C CA . ALA A 1 90 ? -0.242 19.672 1.526 1 96 90 ALA A CA 1
ATOM 715 C C . ALA A 1 90 ? 0.295 19.594 2.953 1 96 90 ALA A C 1
ATOM 717 O O . ALA A 1 90 ? 1.329 18.969 3.205 1 96 90 ALA A O 1
ATOM 718 N N . VAL A 1 91 ? -0.351 20.25 3.836 1 97 91 VAL A N 1
ATOM 719 C CA . VAL A 1 91 ? 0.032 20.25 5.246 1 97 91 VAL A CA 1
ATOM 720 C C . VAL A 1 91 ? -1.149 19.797 6.102 1 97 91 VAL A C 1
ATOM 722 O O . VAL A 1 91 ? -2.244 20.359 6 1 97 91 VAL A O 1
ATOM 725 N N . PHE A 1 92 ? -0.955 18.812 6.883 1 97.25 92 PHE A N 1
ATOM 726 C CA . PHE A 1 92 ? -1.925 18.328 7.855 1 97.25 92 PHE A CA 1
ATOM 727 C C . PHE A 1 92 ? -1.406 18.5 9.273 1 97.25 92 PHE A C 1
ATOM 729 O O . PHE A 1 92 ? -0.419 17.875 9.664 1 97.25 92 PHE A O 1
ATOM 736 N N . ALA A 1 93 ? -2.111 19.328 10.055 1 97.06 93 ALA A N 1
ATOM 737 C CA . ALA A 1 93 ? -1.559 19.688 11.352 1 97.06 93 ALA A CA 1
ATOM 738 C C . ALA A 1 93 ? -2.602 19.531 12.453 1 97.06 93 ALA A C 1
ATOM 740 O O . ALA A 1 93 ? -3.777 19.844 12.258 1 97.06 93 ALA A O 1
ATOM 741 N N . THR A 1 94 ? -2.223 19 13.531 1 96.38 94 THR A N 1
ATOM 742 C CA . THR A 1 94 ? -2.889 19 14.828 1 96.38 94 THR A CA 1
ATOM 743 C C . THR A 1 94 ? -1.971 19.578 15.906 1 96.38 94 THR A C 1
ATOM 745 O O . THR A 1 94 ? -0.79 19.828 15.648 1 96.38 94 THR A O 1
ATOM 748 N N . PRO A 1 95 ? -2.518 19.891 17.094 1 94.56 95 PRO A N 1
ATOM 749 C CA . PRO A 1 95 ? -1.623 20.328 18.156 1 94.56 95 PRO A CA 1
ATOM 750 C C . PRO A 1 95 ? -0.513 19.328 18.453 1 94.56 95 PRO A C 1
ATOM 752 O O . PRO A 1 95 ? 0.546 19.703 18.969 1 94.56 95 PRO A O 1
ATOM 755 N N . ASP A 1 96 ? -0.682 18.078 18.031 1 92.5 96 ASP A N 1
ATOM 756 C CA . ASP A 1 96 ? 0.237 17.031 18.438 1 92.5 96 ASP A CA 1
ATOM 757 C C . ASP A 1 96 ? 1.079 16.547 17.25 1 92.5 96 ASP A C 1
ATOM 759 O O . ASP A 1 96 ? 2.039 15.797 17.438 1 92.5 96 ASP A O 1
ATOM 763 N N . SER A 1 97 ? 0.699 17.016 16.094 1 92.94 97 SER A N 1
ATOM 764 C CA . SER A 1 97 ? 1.429 16.469 14.953 1 92.94 97 SER A CA 1
ATOM 765 C C . SER A 1 97 ? 1.313 17.391 13.734 1 92.94 97 SER A C 1
ATOM 767 O O . SER A 1 97 ? 0.371 18.172 13.633 1 92.94 97 SER A O 1
ATOM 769 N N . LEU A 1 98 ? 2.283 17.328 12.844 1 94.25 98 LEU A N 1
ATOM 770 C CA . LEU A 1 98 ? 2.303 18.031 11.57 1 94.25 98 LEU A CA 1
ATOM 771 C C . LEU A 1 98 ? 2.967 17.188 10.492 1 94.25 98 LEU A C 1
ATOM 773 O O . LEU A 1 98 ? 4.117 16.766 10.641 1 94.25 98 LEU A O 1
ATOM 777 N N . ARG A 1 99 ? 2.176 16.906 9.422 1 92.31 99 ARG A N 1
ATOM 778 C CA . ARG A 1 99 ? 2.664 16.141 8.273 1 92.31 99 ARG A CA 1
ATOM 779 C C . ARG A 1 99 ? 2.566 16.953 6.992 1 92.31 99 ARG A C 1
ATOM 781 O O . ARG A 1 99 ? 1.602 17.703 6.789 1 92.31 99 ARG A O 1
ATOM 788 N N . THR A 1 100 ? 3.568 16.766 6.188 1 93.25 100 THR A N 1
ATOM 789 C CA . THR A 1 100 ? 3.598 17.484 4.922 1 93.25 100 THR A CA 1
ATOM 790 C C . THR A 1 100 ? 3.807 16.531 3.752 1 93.25 100 THR A C 1
ATOM 792 O O . THR A 1 100 ? 4.477 15.5 3.896 1 93.25 100 THR A O 1
ATOM 795 N N . TYR A 1 101 ? 3.223 16.875 2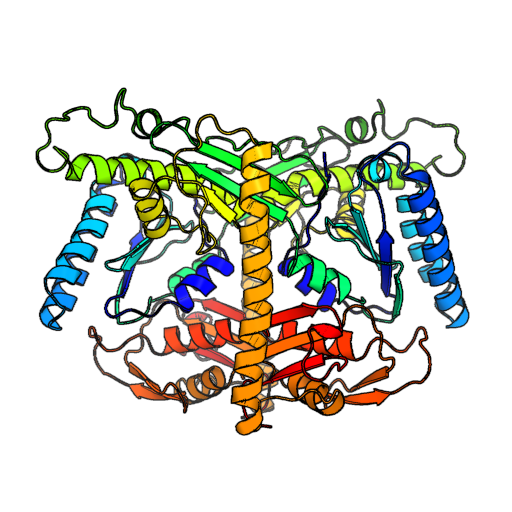.648 1 91.25 101 TYR A N 1
ATOM 796 C CA . TYR A 1 101 ? 3.43 16.188 1.385 1 91.25 101 TYR A CA 1
ATOM 797 C C . TYR A 1 101 ? 3.664 17.172 0.247 1 91.25 101 TYR A C 1
ATOM 799 O O . TYR A 1 101 ? 2.85 18.062 0.018 1 91.25 101 TYR A O 1
ATOM 807 N N . ARG A 1 102 ? 4.801 17.047 -0.447 1 90.38 102 ARG A N 1
ATOM 808 C CA . ARG A 1 102 ? 5.078 17.828 -1.655 1 90.38 102 ARG A CA 1
ATOM 809 C C . ARG A 1 102 ? 4.574 17.094 -2.896 1 90.38 102 ARG A C 1
ATOM 811 O O . ARG A 1 102 ? 4.992 15.969 -3.176 1 90.38 102 ARG A O 1
ATOM 818 N N . LEU A 1 103 ? 3.736 17.703 -3.588 1 87.94 103 LEU A N 1
ATOM 819 C CA . LEU A 1 103 ? 2.959 17.016 -4.613 1 87.94 103 LEU A CA 1
ATOM 820 C C . LEU A 1 103 ? 3.275 17.578 -5.996 1 87.94 103 LEU A C 1
ATOM 822 O O . LEU A 1 103 ? 3.465 18.781 -6.16 1 87.94 103 LEU A O 1
ATOM 826 N N . ALA A 1 104 ? 3.201 16.734 -6.98 1 82 104 ALA A N 1
ATOM 827 C CA . ALA A 1 104 ? 3.455 17.125 -8.359 1 82 104 ALA A CA 1
ATOM 828 C C . ALA A 1 104 ? 2.232 17.812 -8.969 1 82 104 ALA A C 1
ATOM 830 O O . ALA A 1 104 ? 2.35 18.547 -9.953 1 82 104 ALA A O 1
ATOM 831 N N . ASN A 1 105 ? 1.074 17.578 -8.414 1 81.88 105 ASN A N 1
ATOM 832 C CA . ASN A 1 105 ? -0.172 18.141 -8.922 1 81.88 105 ASN A CA 1
ATOM 833 C C . ASN A 1 105 ? -0.255 19.641 -8.664 1 81.88 105 ASN A C 1
ATOM 835 O O . ASN A 1 105 ? 0.373 20.141 -7.734 1 81.88 105 ASN A O 1
ATOM 839 N N . ASN A 1 106 ? -0.987 20.234 -9.508 1 84.25 106 ASN A N 1
ATOM 840 C CA . ASN A 1 106 ? -1.325 21.625 -9.266 1 84.25 106 ASN A CA 1
ATOM 841 C C . ASN A 1 106 ? -2.627 21.766 -8.484 1 84.25 106 ASN A C 1
ATOM 843 O O . ASN A 1 106 ? -3.711 21.562 -9.039 1 84.25 106 ASN A O 1
ATOM 847 N N . LEU A 1 107 ? -2.432 22.078 -7.25 1 87.25 107 LEU A N 1
ATOM 848 C CA . LEU A 1 107 ? -3.596 22.25 -6.387 1 87.25 107 LEU A CA 1
ATOM 849 C C . LEU A 1 107 ? -3.799 23.719 -6.039 1 87.25 107 LEU A C 1
ATOM 851 O O . LEU A 1 107 ? -2.852 24.516 -6.074 1 87.25 107 LEU A O 1
ATOM 855 N N . GLY A 1 108 ? -5.086 24.094 -5.781 1 89.19 108 GLY A N 1
ATOM 856 C CA . GLY A 1 108 ? -5.375 25.453 -5.332 1 89.19 108 GLY A CA 1
ATOM 857 C C . GLY A 1 108 ? -5.203 25.625 -3.838 1 89.19 108 GLY A C 1
ATOM 858 O O . GLY A 1 108 ? -4.828 24.688 -3.131 1 89.19 108 GLY A O 1
ATOM 859 N N . GLU A 1 109 ? -5.418 26.922 -3.438 1 94.12 109 GLU A N 1
ATOM 860 C CA . GLU A 1 109 ? -5.348 27.234 -2.016 1 94.12 109 GLU A CA 1
ATOM 861 C C . GLU A 1 109 ? -6.594 26.75 -1.279 1 94.12 109 GLU A C 1
ATOM 863 O O . GLU A 1 109 ? -7.719 27.031 -1.694 1 94.12 109 GLU A O 1
ATOM 868 N N . ILE A 1 110 ? -6.348 25.984 -0.338 1 91.81 110 ILE A N 1
ATOM 869 C CA . ILE A 1 110 ? -7.438 25.5 0.499 1 91.81 110 ILE A CA 1
ATOM 870 C C . ILE A 1 110 ? -7.012 25.516 1.964 1 91.81 110 ILE A C 1
ATOM 872 O O . ILE A 1 110 ? -5.875 25.156 2.287 1 91.81 110 ILE A O 1
ATOM 876 N N . VAL A 1 111 ? -7.848 25.984 2.807 1 93.81 111 VAL A N 1
ATOM 877 C CA . VAL A 1 111 ? -7.688 25.812 4.25 1 93.81 111 VAL A CA 1
ATOM 878 C C . VAL A 1 111 ? -9 25.312 4.859 1 93.81 111 VAL A C 1
ATOM 880 O O . VAL A 1 111 ? -10.047 25.938 4.68 1 93.81 111 VAL A O 1
ATOM 883 N N . GLU A 1 112 ? -8.953 24.172 5.5 1 92.56 112 GLU A N 1
ATOM 884 C CA . GLU A 1 112 ? -10.117 23.578 6.16 1 92.56 112 GLU A CA 1
ATOM 885 C C . GLU A 1 112 ? -9.789 23.188 7.598 1 92.56 112 GLU A C 1
ATOM 887 O O . GLU A 1 112 ? -8.719 22.641 7.875 1 92.56 112 GLU A O 1
ATOM 892 N N . VAL A 1 113 ? -10.688 23.547 8.469 1 93.12 113 VAL A N 1
ATOM 893 C CA . VAL A 1 113 ? -10.578 23.203 9.883 1 93.12 113 VAL A CA 1
ATOM 894 C C . VAL A 1 113 ? -11.781 22.359 10.305 1 93.12 113 VAL A C 1
ATOM 896 O O . VAL A 1 113 ? -12.922 22.703 10.008 1 93.12 113 VAL A O 1
ATOM 899 N N . SER A 1 114 ? -11.492 21.281 10.961 1 91.94 114 SER A N 1
ATOM 900 C CA . SER A 1 114 ? -12.531 20.406 11.484 1 91.94 114 SER A CA 1
ATOM 901 C C . SER A 1 114 ? -11.961 19.406 12.484 1 91.94 114 SER A C 1
ATOM 903 O O . SER A 1 114 ? -10.859 19.594 13.008 1 91.94 114 SER A O 1
ATOM 905 N N . ASP A 1 115 ? -12.773 18.406 12.836 1 92.75 115 ASP A N 1
ATOM 906 C CA . ASP A 1 115 ? -12.289 17.359 13.719 1 92.75 115 ASP A CA 1
ATOM 907 C C . ASP A 1 115 ? -11.641 16.219 12.922 1 92.75 115 ASP A C 1
ATOM 909 O O . ASP A 1 115 ? -11.273 15.188 13.484 1 92.75 115 ASP A O 1
ATOM 913 N N . ARG A 1 116 ? -11.523 16.438 11.586 1 93.56 116 ARG A N 1
ATOM 914 C CA . ARG A 1 116 ? -10.891 15.492 10.672 1 93.56 116 ARG A CA 1
ATOM 915 C C . ARG A 1 116 ? -10.195 16.219 9.531 1 93.56 116 ARG A C 1
ATOM 917 O O . ARG A 1 116 ? -10.484 17.391 9.266 1 93.56 116 ARG A O 1
ATOM 924 N N . PHE A 1 117 ? -9.336 15.586 8.891 1 95.69 117 PHE A N 1
ATOM 925 C CA . PHE A 1 117 ? -8.602 16.219 7.809 1 95.69 117 PHE A CA 1
ATOM 926 C C . PHE A 1 117 ? -9.43 16.234 6.527 1 95.69 117 PHE A C 1
ATOM 928 O O . PHE A 1 117 ? -10.25 15.336 6.305 1 95.69 117 PHE A O 1
ATOM 935 N N . HIS A 1 118 ? -9.258 17.266 5.766 1 94.62 118 HIS A N 1
ATOM 936 C CA . HIS A 1 118 ? -9.797 17.375 4.414 1 94.62 118 HIS A CA 1
ATOM 937 C C . HIS A 1 118 ? -8.875 16.703 3.398 1 94.62 118 HIS A C 1
ATOM 939 O O . HIS A 1 118 ? -7.789 17.219 3.107 1 94.62 118 HIS A O 1
ATOM 945 N N . LEU A 1 119 ? -9.352 15.617 2.748 1 94.69 119 LEU A N 1
ATOM 946 C CA . LEU A 1 119 ? -8.383 14.742 2.094 1 94.69 119 LEU A CA 1
ATOM 947 C C . LEU A 1 119 ? -8.625 14.695 0.587 1 94.69 119 LEU A C 1
ATOM 949 O O . LEU A 1 119 ? -7.801 14.172 -0.163 1 94.69 119 LEU A O 1
ATOM 953 N N . LYS A 1 120 ? -9.648 15.258 0.01 1 92.38 120 LYS A N 1
ATOM 954 C CA . LYS A 1 120 ? -10.016 15.117 -1.396 1 92.38 120 LYS A CA 1
ATOM 955 C C . LYS A 1 120 ? -8.859 15.516 -2.311 1 92.38 120 LYS A C 1
ATOM 957 O O . LYS A 1 120 ? -8.516 14.781 -3.238 1 92.38 120 LYS A O 1
ATOM 962 N N . PRO A 1 121 ? -8.211 16.641 -2.008 1 90.38 121 PRO A N 1
ATOM 963 C CA . PRO A 1 121 ? -7.098 16.984 -2.895 1 90.38 121 PRO A CA 1
ATOM 964 C C . PRO A 1 121 ? -5.957 15.977 -2.836 1 90.38 121 PRO A C 1
ATOM 966 O O . PRO A 1 121 ? -5.305 15.711 -3.85 1 90.38 121 PRO A O 1
ATOM 969 N N . LEU A 1 122 ? -5.727 15.461 -1.646 1 91.62 122 LEU A N 1
ATOM 970 C CA . LEU A 1 122 ? -4.688 14.453 -1.504 1 91.62 122 LEU A CA 1
ATOM 971 C C . LEU A 1 122 ? -5.051 13.18 -2.27 1 91.62 122 LEU A C 1
ATOM 973 O O . LEU A 1 122 ? -4.184 12.539 -2.869 1 91.62 122 LEU A O 1
ATOM 977 N N . ILE A 1 123 ? -6.312 12.82 -2.209 1 90.5 123 ILE A N 1
ATOM 978 C CA . ILE A 1 123 ? -6.793 11.672 -2.969 1 90.5 123 ILE A CA 1
ATOM 979 C C . ILE A 1 123 ? -6.488 11.875 -4.453 1 90.5 123 ILE A C 1
ATOM 981 O O . ILE A 1 123 ? -6.02 10.953 -5.125 1 90.5 123 ILE A O 1
ATOM 985 N N . ARG A 1 124 ? -6.742 13.023 -4.91 1 87.88 124 ARG A N 1
ATOM 986 C CA . ARG A 1 124 ? -6.457 13.344 -6.305 1 87.88 124 ARG A CA 1
ATOM 987 C C . ARG A 1 124 ? -4.977 13.156 -6.617 1 87.88 124 ARG A C 1
ATOM 989 O O . ARG A 1 124 ? -4.621 12.609 -7.664 1 87.88 124 ARG A O 1
ATOM 996 N N . ALA A 1 125 ? -4.199 13.641 -5.742 1 85.44 125 ALA A N 1
ATOM 997 C CA . ALA A 1 125 ? -2.754 13.562 -5.945 1 85.44 125 ALA A CA 1
ATOM 998 C C . ALA A 1 125 ? -2.289 12.109 -6.02 1 85.44 125 ALA A C 1
ATOM 1000 O O . ALA A 1 125 ? -1.339 11.797 -6.738 1 85.44 125 ALA A O 1
ATOM 1001 N N . ILE A 1 126 ? -2.912 11.266 -5.289 1 83.25 126 ILE A N 1
ATOM 1002 C CA . ILE A 1 126 ? -2.533 9.859 -5.258 1 83.25 126 ILE A CA 1
ATOM 1003 C C . ILE A 1 126 ? -3.088 9.148 -6.492 1 83.25 126 ILE A C 1
ATOM 1005 O O . ILE A 1 126 ? -2.402 8.32 -7.098 1 83.25 126 ILE A O 1
ATOM 1009 N N . THR A 1 127 ? -4.273 9.516 -6.883 1 82.38 127 THR A N 1
ATOM 1010 C CA . THR A 1 127 ? -4.938 8.844 -7.992 1 82.38 127 THR A CA 1
ATOM 1011 C C . THR A 1 127 ? -4.359 9.305 -9.328 1 82.38 127 THR A C 1
ATOM 1013 O O . THR A 1 127 ? -4.23 8.516 -10.266 1 82.38 127 THR A O 1
ATOM 1016 N N . PHE A 1 128 ? -4.07 10.578 -9.359 1 83.69 128 PHE A N 1
ATOM 1017 C CA . PHE A 1 128 ? -3.521 11.188 -10.57 1 83.69 128 PHE A CA 1
ATOM 1018 C C . PHE A 1 128 ? -2.213 11.906 -10.266 1 83.69 128 PHE A C 1
ATOM 1020 O O . PHE A 1 128 ? -2.133 13.133 -10.391 1 83.69 128 PHE A O 1
ATOM 1027 N N . PRO A 1 129 ? -1.197 11.164 -10.078 1 78.69 129 PRO A N 1
ATOM 1028 C CA . PRO A 1 129 ? 0.048 11.805 -9.656 1 78.69 129 PRO A CA 1
ATOM 1029 C C . PRO A 1 129 ? 0.71 12.609 -10.773 1 78.69 129 PRO A C 1
ATOM 1031 O O . PRO A 1 129 ? 1.613 13.414 -10.516 1 78.69 129 PRO A O 1
ATOM 1034 N N . HIS A 1 130 ? 0.328 12.438 -12.008 1 80.44 130 HIS A N 1
ATOM 1035 C CA . HIS A 1 130 ? 0.941 13.086 -13.164 1 80.44 130 HIS A CA 1
ATOM 1036 C C . HIS A 1 130 ? 2.455 12.898 -13.164 1 80.44 130 HIS A C 1
ATOM 1038 O O . HIS A 1 130 ? 3.201 13.828 -13.477 1 80.44 130 HIS A O 1
ATOM 1044 N N . ALA A 1 131 ? 2.91 11.906 -12.641 1 82.94 131 ALA A N 1
ATOM 1045 C CA . ALA A 1 131 ? 4.281 11.406 -12.648 1 82.94 131 ALA A CA 1
ATOM 1046 C C . ALA A 1 131 ? 4.316 9.914 -12.969 1 82.94 131 ALA A C 1
ATOM 1048 O O . ALA A 1 131 ? 3.322 9.211 -12.789 1 82.94 131 ALA A O 1
ATOM 1049 N N . ALA A 1 132 ? 5.398 9.547 -13.461 1 91 132 ALA A N 1
ATOM 1050 C CA . ALA A 1 132 ? 5.57 8.141 -13.797 1 91 132 ALA A CA 1
ATOM 1051 C C . ALA A 1 132 ? 7.047 7.75 -13.789 1 91 132 ALA A C 1
ATOM 1053 O O . ALA A 1 132 ? 7.926 8.617 -13.812 1 91 132 ALA A O 1
ATOM 1054 N N . TYR A 1 133 ? 7.254 6.531 -13.641 1 92.62 133 TYR A N 1
ATOM 1055 C CA . TYR A 1 133 ? 8.562 5.953 -13.953 1 92.62 133 TYR A CA 1
ATOM 1056 C C . TYR A 1 133 ? 8.555 5.297 -15.328 1 92.62 133 TYR A C 1
ATOM 1058 O O . TYR A 1 133 ? 7.578 4.641 -15.703 1 92.62 133 TYR A O 1
ATOM 1066 N N . VAL A 1 134 ? 9.562 5.602 -16 1 96.38 134 VAL A N 1
ATOM 1067 C CA . VAL A 1 134 ? 9.797 4.863 -17.234 1 96.38 134 VAL A CA 1
ATOM 1068 C C . VAL A 1 134 ? 10.961 3.891 -17.047 1 96.38 134 VAL A C 1
ATOM 1070 O O . VAL A 1 134 ? 12.078 4.301 -16.719 1 96.38 134 VAL A O 1
ATOM 1073 N N . LEU A 1 135 ? 10.672 2.65 -17.172 1 96.69 135 LEU A N 1
ATOM 1074 C CA . LEU A 1 135 ? 11.727 1.638 -17.141 1 96.69 135 LEU A CA 1
ATOM 1075 C C . LEU A 1 135 ? 12.18 1.296 -18.562 1 96.69 135 LEU A C 1
ATOM 1077 O O . LEU A 1 135 ? 11.5 0.548 -19.266 1 96.69 135 LEU A O 1
ATOM 1081 N N . ALA A 1 136 ? 13.297 1.87 -18.906 1 96.81 136 ALA A N 1
ATOM 1082 C CA . ALA A 1 136 ? 13.914 1.509 -20.188 1 96.81 136 ALA A CA 1
ATOM 1083 C C . ALA A 1 136 ? 14.781 0.263 -20.031 1 96.81 136 ALA A C 1
ATOM 1085 O O . ALA A 1 136 ? 15.789 0.281 -19.328 1 96.81 136 ALA A O 1
ATOM 1086 N N . ILE A 1 137 ? 14.359 -0.787 -20.734 1 95.06 137 ILE A N 1
ATOM 1087 C CA . ILE A 1 137 ? 15.055 -2.051 -20.531 1 95.06 137 ILE A CA 1
ATOM 1088 C C . ILE A 1 137 ? 15.242 -2.752 -21.875 1 95.06 137 ILE A C 1
ATOM 1090 O O . ILE A 1 137 ? 14.305 -2.857 -22.672 1 95.06 137 ILE A O 1
ATOM 1094 N N . SER A 1 138 ? 16.438 -3.082 -22.172 1 92.69 138 SER A N 1
ATOM 1095 C CA . SER A 1 138 ? 16.844 -3.92 -23.297 1 92.69 138 SER A CA 1
ATOM 1096 C C . SER A 1 138 ? 17.812 -5.012 -22.859 1 92.69 138 SER A C 1
ATOM 1098 O O . SER A 1 138 ? 18.062 -5.176 -21.672 1 92.69 138 SER A O 1
ATOM 1100 N N . GLU A 1 139 ? 18.266 -5.812 -23.859 1 89.12 139 GLU A N 1
ATOM 1101 C CA . GLU A 1 139 ? 19.266 -6.824 -23.531 1 89.12 139 GLU A CA 1
ATOM 1102 C C . GLU A 1 139 ? 20.578 -6.18 -23.109 1 89.12 139 GLU A C 1
ATOM 1104 O O . GLU A 1 139 ? 21.359 -6.777 -22.359 1 89.12 139 GLU A O 1
ATOM 1109 N N . ASN A 1 140 ? 20.719 -4.926 -23.469 1 89.5 140 ASN A N 1
ATOM 1110 C CA . ASN A 1 140 ? 22.031 -4.316 -23.344 1 89.5 140 ASN A CA 1
ATOM 1111 C C . ASN A 1 140 ? 22.062 -3.275 -22.219 1 89.5 140 ASN A C 1
ATOM 1113 O O . ASN A 1 140 ? 23.141 -2.869 -21.781 1 89.5 140 ASN A O 1
ATOM 1117 N N . ALA A 1 141 ? 20.938 -2.879 -21.875 1 91.81 141 ALA A N 1
ATOM 1118 C CA . ALA A 1 141 ? 20.922 -1.792 -20.906 1 91.81 141 ALA A CA 1
ATOM 1119 C C . ALA A 1 141 ? 19.609 -1.742 -20.141 1 91.81 141 ALA A C 1
ATOM 1121 O O . ALA A 1 141 ? 18.578 -2.225 -20.641 1 91.81 141 ALA A O 1
ATOM 1122 N N . VAL A 1 142 ? 19.641 -1.188 -18.938 1 94.62 142 VAL A N 1
ATOM 1123 C CA . VAL A 1 142 ? 18.438 -0.949 -18.141 1 94.62 142 VAL A CA 1
ATOM 1124 C C . VAL A 1 142 ? 18.609 0.328 -17.312 1 94.62 142 VAL A C 1
ATOM 1126 O O . VAL A 1 142 ? 19.688 0.589 -16.781 1 94.62 142 VAL A O 1
ATOM 1129 N N . ARG A 1 143 ? 17.609 1.163 -17.281 1 94.81 143 ARG A N 1
ATOM 1130 C CA . ARG A 1 143 ? 17.609 2.334 -16.406 1 94.81 143 ARG A CA 1
ATOM 1131 C C . ARG A 1 143 ? 16.188 2.771 -16.078 1 94.81 143 ARG A C 1
ATOM 1133 O O . ARG A 1 143 ? 15.25 2.496 -16.828 1 94.81 143 ARG A O 1
ATOM 1140 N N . LEU A 1 144 ? 16 3.336 -14.992 1 94.44 144 LEU A N 1
ATOM 1141 C CA . LEU A 1 144 ? 14.742 3.885 -14.508 1 94.44 144 LEU A CA 1
ATOM 1142 C C . LEU A 1 144 ? 14.742 5.406 -14.594 1 94.44 144 LEU A C 1
ATOM 1144 O O . LEU A 1 144 ? 15.672 6.062 -14.102 1 94.44 144 LEU A O 1
ATOM 1148 N N . VAL A 1 145 ? 13.75 5.93 -15.281 1 94 145 VAL A N 1
ATOM 1149 C CA . VAL A 1 145 ? 13.664 7.375 -15.469 1 94 145 VAL A CA 1
ATOM 1150 C C . VAL A 1 145 ? 12.398 7.91 -14.805 1 94 145 VAL A C 1
ATOM 1152 O O . VAL A 1 145 ? 11.305 7.379 -15.016 1 94 145 VAL A O 1
ATOM 1155 N N . GLU A 1 146 ? 12.547 8.867 -14.016 1 89.44 146 GLU A N 1
ATOM 1156 C CA . GLU A 1 146 ? 11.406 9.555 -13.406 1 89.44 146 GLU A CA 1
ATOM 1157 C C . GLU A 1 146 ? 10.914 10.688 -14.289 1 89.44 146 GLU A C 1
ATOM 1159 O O . GLU A 1 146 ? 11.703 11.516 -14.758 1 89.44 146 GLU A O 1
ATOM 1164 N N . VAL A 1 147 ? 9.625 10.648 -14.539 1 89.31 147 VAL A N 1
ATOM 1165 C CA . VAL A 1 147 ? 8.984 11.641 -15.398 1 89.31 147 VAL A CA 1
ATOM 1166 C C . VAL A 1 147 ? 7.93 12.406 -14.602 1 89.31 147 VAL A C 1
ATOM 1168 O O . VAL A 1 147 ? 7.199 11.82 -13.805 1 89.31 147 VAL A O 1
ATOM 1171 N N . SER A 1 148 ? 7.941 13.672 -14.711 1 81.31 148 SER A N 1
ATOM 1172 C CA . SER A 1 148 ? 6.926 14.523 -14.102 1 81.31 148 SER A CA 1
ATOM 1173 C C . SER A 1 148 ? 6.461 15.609 -15.07 1 81.31 148 SER A C 1
ATOM 1175 O O . SER A 1 148 ? 7.043 15.773 -16.156 1 81.31 148 SER A O 1
ATOM 1177 N N . ALA A 1 149 ? 5.305 16.219 -14.867 1 69.75 149 ALA A N 1
ATOM 1178 C CA . ALA A 1 149 ? 4.727 17.203 -15.781 1 69.75 149 ALA A CA 1
ATOM 1179 C C . ALA A 1 149 ? 5.621 18.438 -15.891 1 69.75 149 ALA A C 1
ATOM 1181 O O . ALA A 1 149 ? 5.801 18.984 -16.984 1 69.75 149 ALA A O 1
ATOM 1182 N N . ASP A 1 150 ? 6.223 18.812 -14.883 1 68.5 150 ASP A N 1
ATOM 1183 C CA . ASP A 1 150 ? 6.797 20.156 -14.961 1 68.5 150 ASP A CA 1
ATOM 1184 C C . ASP A 1 150 ? 8.297 20.125 -14.672 1 68.5 150 ASP A C 1
ATOM 1186 O O . ASP A 1 150 ? 8.938 21.172 -14.578 1 68.5 150 ASP A O 1
ATOM 1190 N N . LEU A 1 151 ? 8.82 18.969 -14.531 1 70.31 151 LEU A N 1
ATOM 1191 C CA . LEU A 1 151 ? 10.258 18.875 -14.289 1 70.31 151 LEU A CA 1
ATOM 1192 C C . LEU A 1 151 ? 10.93 18 -15.336 1 70.31 151 LEU A C 1
ATOM 1194 O O . LEU A 1 151 ? 10.289 17.125 -15.922 1 70.31 151 LEU A O 1
ATOM 1198 N N . PRO A 1 152 ? 12.18 18.375 -15.492 1 80.19 152 PRO A N 1
ATOM 1199 C CA . PRO A 1 152 ? 12.898 17.516 -16.422 1 80.19 152 PRO A CA 1
ATOM 1200 C C . PRO A 1 152 ? 12.992 16.062 -15.938 1 80.19 152 PRO A C 1
ATOM 1202 O O . PRO A 1 152 ? 13.141 15.828 -14.734 1 80.19 152 PRO A O 1
ATOM 1205 N N . ALA A 1 153 ? 12.859 15.25 -16.828 1 88.44 153 ALA A N 1
ATOM 1206 C CA . ALA A 1 153 ? 13.023 13.828 -16.531 1 88.44 153 ALA A CA 1
ATOM 1207 C C . ALA A 1 153 ? 14.445 13.523 -16.062 1 88.44 153 ALA A C 1
ATOM 1209 O O . ALA A 1 153 ? 15.398 14.164 -16.5 1 88.44 153 ALA A O 1
ATOM 1210 N N . ALA A 1 154 ? 14.578 12.617 -15.148 1 87.56 154 ALA A N 1
ATOM 1211 C CA . ALA A 1 154 ? 15.891 12.289 -14.609 1 87.56 154 ALA A CA 1
ATOM 1212 C C . ALA A 1 154 ? 16.016 10.789 -14.336 1 87.56 154 ALA A C 1
ATOM 1214 O O . ALA A 1 154 ? 15.055 10.156 -13.883 1 87.56 154 ALA A O 1
ATOM 1215 N N . THR A 1 155 ? 17.203 10.328 -14.57 1 91.19 155 THR A N 1
ATOM 1216 C CA . THR A 1 155 ? 17.484 8.938 -14.227 1 91.19 155 THR A CA 1
ATOM 1217 C C . THR A 1 155 ? 17.562 8.758 -12.711 1 91.19 155 THR A C 1
ATOM 1219 O O . THR A 1 155 ? 18.203 9.562 -12.016 1 91.19 155 THR A O 1
ATOM 1222 N N . VAL A 1 156 ? 16.875 7.773 -12.258 1 86.81 156 VAL A N 1
ATOM 1223 C CA . VAL A 1 156 ? 16.875 7.453 -10.828 1 86.81 156 VAL A CA 1
ATOM 1224 C C . VAL A 1 156 ? 18.031 6.508 -10.508 1 86.81 156 VAL A C 1
ATOM 1226 O O . VAL A 1 156 ? 18.25 5.52 -11.219 1 86.81 156 VAL A O 1
ATOM 1229 N N . ARG A 1 157 ? 18.781 6.824 -9.555 1 85.06 157 ARG A N 1
ATOM 1230 C CA . ARG A 1 157 ? 19.828 5.914 -9.117 1 85.06 157 ARG A CA 1
ATOM 1231 C C . ARG A 1 157 ? 19.234 4.707 -8.391 1 85.06 157 ARG A C 1
ATOM 1233 O O . ARG A 1 157 ? 18.562 4.855 -7.371 1 85.06 157 ARG A O 1
ATOM 1240 N N . VAL A 1 158 ? 19.391 3.518 -8.867 1 85.75 158 VAL A N 1
ATOM 1241 C CA . VAL A 1 158 ? 18.891 2.268 -8.305 1 85.75 158 VAL A CA 1
ATOM 1242 C C . VAL A 1 158 ? 20.078 1.394 -7.875 1 85.75 158 VAL A C 1
ATOM 1244 O O . VAL A 1 158 ? 20.797 0.855 -8.719 1 85.75 158 VAL A O 1
ATOM 1247 N N . PRO A 1 159 ? 20.234 1.245 -6.594 1 79.69 159 PRO A N 1
ATOM 1248 C CA . PRO A 1 159 ? 21.312 0.358 -6.16 1 79.69 159 PRO A CA 1
ATOM 1249 C C . PRO A 1 159 ? 21.172 -1.06 -6.711 1 79.69 159 PRO A C 1
ATOM 1251 O O . PRO A 1 159 ? 20.047 -1.568 -6.836 1 79.69 159 PRO A O 1
ATOM 1254 N N . ASP A 1 160 ? 22.312 -1.673 -7.121 1 79.06 160 ASP A N 1
ATOM 1255 C CA . ASP A 1 160 ? 22.438 -3.08 -7.492 1 79.06 160 ASP A CA 1
ATOM 1256 C C . ASP A 1 160 ? 21.688 -3.373 -8.797 1 79.06 160 ASP A C 1
ATOM 1258 O O . ASP A 1 160 ? 21.438 -4.531 -9.117 1 79.06 160 ASP A O 1
ATOM 1262 N N . LEU A 1 161 ? 21.234 -2.338 -9.445 1 87.81 161 LEU A N 1
ATOM 1263 C CA . LEU A 1 161 ? 20.656 -2.551 -10.766 1 87.81 161 LEU A CA 1
ATOM 1264 C C . LEU A 1 161 ? 21.688 -3.107 -11.734 1 87.81 161 LEU A C 1
ATOM 1266 O O . LEU A 1 161 ? 22.781 -2.551 -11.867 1 87.81 161 LEU A O 1
ATOM 1270 N N . PRO A 1 162 ? 21.344 -4.184 -12.344 1 89.44 162 PRO A N 1
ATOM 1271 C CA . PRO A 1 162 ? 22.312 -4.723 -13.305 1 89.44 162 PRO A CA 1
ATOM 1272 C C . PRO A 1 162 ? 22.578 -3.777 -14.469 1 89.44 162 PRO A C 1
ATOM 1274 O O . PRO A 1 162 ? 21.734 -2.945 -14.805 1 89.44 162 PRO A O 1
ATOM 1277 N N . LYS A 1 163 ? 23.75 -3.959 -15.039 1 85.31 163 LYS A N 1
ATOM 1278 C CA . LYS A 1 163 ? 24.094 -3.121 -16.188 1 85.31 163 LYS A CA 1
ATOM 1279 C C . LYS A 1 163 ? 23.406 -3.615 -17.453 1 85.31 163 LYS A C 1
ATOM 1281 O O . LYS A 1 163 ? 22.906 -2.816 -18.25 1 85.31 163 LYS A O 1
ATOM 1286 N N . ASP A 1 164 ? 23.453 -4.922 -17.641 1 83 164 ASP A N 1
ATOM 1287 C CA . ASP A 1 164 ? 22.875 -5.578 -18.812 1 83 164 ASP A CA 1
ATOM 1288 C C . ASP A 1 164 ? 22.609 -7.059 -18.547 1 83 164 ASP A C 1
ATOM 1290 O O . ASP A 1 164 ? 22.844 -7.539 -17.422 1 83 164 ASP A O 1
ATOM 1294 N N . ALA A 1 165 ? 22.047 -7.633 -19.469 1 78.06 165 ALA A N 1
ATOM 1295 C CA . ALA A 1 165 ? 21.672 -9.039 -19.312 1 78.06 165 ALA A CA 1
ATOM 1296 C C . ALA A 1 165 ? 22.906 -9.914 -19.109 1 78.06 165 ALA A C 1
ATOM 1298 O O . ALA A 1 165 ? 22.875 -10.844 -18.312 1 78.06 165 ALA A O 1
ATOM 1299 N N . ALA A 1 166 ? 23.875 -9.609 -19.844 1 72.75 166 ALA A N 1
ATOM 1300 C CA . ALA A 1 166 ? 25.094 -10.406 -19.766 1 72.75 166 ALA A CA 1
ATOM 1301 C C . ALA A 1 166 ? 25.688 -10.352 -18.359 1 72.75 166 ALA A C 1
ATOM 1303 O O . ALA A 1 166 ? 26.031 -11.391 -17.781 1 72.75 166 ALA A O 1
ATOM 1304 N N . SER A 1 167 ? 25.766 -9.234 -17.844 1 73.19 167 SER A N 1
ATOM 1305 C CA . SER A 1 167 ? 26.344 -9.047 -16.5 1 73.19 167 SER A CA 1
ATOM 1306 C C . SER A 1 167 ? 25.453 -9.68 -15.438 1 73.19 167 SER A C 1
ATOM 1308 O O . SER A 1 167 ? 25.953 -10.172 -14.422 1 73.19 167 SER A O 1
ATOM 1310 N N . ALA A 1 168 ? 24.25 -9.711 -15.688 1 72.31 168 ALA A N 1
ATOM 1311 C CA . ALA A 1 168 ? 23.297 -10.242 -14.719 1 72.31 168 ALA A CA 1
ATOM 1312 C C . ALA A 1 168 ? 23.438 -11.75 -14.578 1 72.31 168 ALA A C 1
ATOM 1314 O O . ALA A 1 168 ? 23.188 -12.312 -13.508 1 72.31 168 ALA A O 1
ATOM 1315 N N . VAL A 1 169 ? 23.891 -12.367 -15.656 1 68.94 169 VAL A N 1
ATOM 1316 C CA . VAL A 1 169 ? 23.969 -13.828 -15.641 1 68.94 169 VAL A CA 1
ATOM 1317 C C . VAL A 1 169 ? 25.422 -14.281 -15.57 1 68.94 169 VAL A C 1
ATOM 1319 O O . VAL A 1 169 ? 25.719 -15.469 -15.711 1 68.94 169 VAL A O 1
ATOM 1322 N N . GLY A 1 170 ? 26.234 -13.352 -15.125 1 58.59 170 GLY A N 1
ATOM 1323 C CA . GLY A 1 170 ? 27.641 -13.656 -14.93 1 58.59 170 GLY A CA 1
ATOM 1324 C C . GLY A 1 170 ? 28.344 -14.078 -16.203 1 58.59 170 GLY A C 1
ATOM 1325 O O . GLY A 1 170 ? 29.281 -14.883 -16.172 1 58.59 170 GLY A O 1
ATOM 1326 N N . LYS A 1 171 ? 27.766 -13.844 -17.328 1 59.16 171 LYS A N 1
ATOM 1327 C CA . LYS A 1 171 ? 28.391 -14.234 -18.594 1 59.16 171 LYS A CA 1
ATOM 1328 C C . LYS A 1 171 ? 28.75 -13.008 -19.438 1 59.16 171 LYS A C 1
ATOM 1330 O O . LYS A 1 171 ? 28.281 -11.898 -19.156 1 59.16 171 LYS A O 1
ATOM 1335 N N . SER A 1 172 ? 29.828 -13.156 -20.266 1 44 172 SER A N 1
ATOM 1336 C CA . SER A 1 172 ? 30.266 -12.086 -21.156 1 44 172 SER A CA 1
ATOM 1337 C C . SER A 1 172 ? 29.188 -11.742 -22.188 1 44 172 SER A C 1
ATOM 1339 O O . SER A 1 172 ? 29.078 -10.586 -22.609 1 44 172 SER A O 1
ATOM 1341 N N . THR A 1 173 ? 28.484 -12.758 -22.812 1 45.84 173 THR A N 1
ATOM 1342 C CA . THR A 1 173 ? 27.406 -12.555 -23.766 1 45.84 173 THR A CA 1
ATOM 1343 C C . THR A 1 173 ? 26.234 -13.477 -23.453 1 45.84 173 THR A C 1
ATOM 1345 O O . THR A 1 173 ? 26.406 -14.562 -22.906 1 45.84 173 THR A O 1
ATOM 1348 N N . ILE A 1 174 ? 25.016 -13.102 -23.453 1 49.34 174 ILE A N 1
ATOM 1349 C CA . ILE A 1 174 ? 23.828 -13.914 -23.188 1 49.34 174 ILE A CA 1
ATOM 1350 C C . ILE A 1 174 ? 23.797 -15.094 -24.156 1 49.34 174 ILE A C 1
ATOM 1352 O O . ILE A 1 174 ? 23.156 -16.109 -23.875 1 49.34 174 ILE A O 1
ATOM 1356 N N . ASN A 1 175 ? 24.516 -15.008 -25.328 1 45.66 175 ASN A N 1
ATOM 1357 C CA . ASN A 1 175 ? 24.562 -16.047 -26.359 1 45.66 175 ASN A CA 1
ATOM 1358 C C . ASN A 1 175 ? 25.625 -17.094 -26.047 1 45.66 175 ASN A C 1
ATOM 1360 O O . ASN A 1 175 ? 25.969 -17.906 -26.906 1 45.66 175 ASN A O 1
ATOM 1364 N N . ASP A 1 176 ? 26.25 -16.891 -25 1 46.22 176 ASP A N 1
ATOM 1365 C CA . ASP A 1 176 ? 27.344 -17.844 -24.859 1 46.22 176 ASP A CA 1
ATOM 1366 C C . ASP A 1 176 ? 26.812 -19.266 -24.672 1 46.22 176 ASP A C 1
ATOM 1368 O O . ASP A 1 176 ? 25.766 -19.469 -24.047 1 46.22 176 ASP A O 1
ATOM 1372 N N . ARG A 1 177 ? 27.219 -20.219 -25.594 1 45.09 177 ARG A N 1
ATOM 1373 C CA . ARG A 1 177 ? 26.969 -21.641 -25.781 1 45.09 177 ARG A CA 1
ATOM 1374 C C . ARG A 1 177 ? 27.281 -22.422 -24.5 1 45.09 177 ARG A C 1
ATOM 1376 O O . ARG A 1 177 ? 28.453 -22.641 -24.172 1 45.09 177 ARG A O 1
ATOM 1383 N N . SER A 1 178 ? 26.703 -22.125 -23.438 1 45.62 178 SER A N 1
ATOM 1384 C CA . SER A 1 178 ? 27.016 -23.094 -22.391 1 45.62 178 SER A CA 1
ATOM 1385 C C . SER A 1 178 ? 26.609 -24.5 -22.812 1 45.62 178 SER A C 1
ATOM 1387 O O . SER A 1 178 ? 25.641 -24.688 -23.547 1 45.62 178 SER A O 1
ATOM 1389 N N . PRO A 1 179 ? 27.438 -25.5 -22.578 1 40.72 179 PRO A N 1
ATOM 1390 C CA . PRO A 1 179 ? 27.234 -26.891 -23 1 40.72 179 PRO A CA 1
ATOM 1391 C C . PRO A 1 179 ? 25.938 -27.5 -22.453 1 40.72 179 PRO A C 1
ATOM 1393 O O . PRO A 1 179 ? 25.641 -28.656 -22.719 1 40.72 179 PRO A O 1
ATOM 1396 N N . SER A 1 180 ? 25.531 -27.109 -21.312 1 43.25 180 SER A N 1
ATOM 1397 C CA . SER A 1 180 ? 24.422 -27.984 -20.922 1 43.25 180 SER A CA 1
ATOM 1398 C C . SER A 1 180 ? 23.234 -27.828 -21.859 1 43.25 180 SER A C 1
ATOM 1400 O O . SER A 1 180 ? 23 -26.734 -22.391 1 43.25 180 SER A O 1
ATOM 1402 N N . GLY A 1 181 ? 22.672 -28.859 -22.469 1 44.66 181 GLY A N 1
ATOM 1403 C CA . GLY A 1 181 ? 21.75 -29.172 -23.547 1 44.66 181 GLY A CA 1
ATOM 1404 C C . GLY A 1 181 ? 20.562 -28.234 -23.609 1 44.66 181 GLY A C 1
ATOM 1405 O O . GLY A 1 181 ? 20.188 -27.766 -24.688 1 44.66 181 GLY A O 1
ATOM 1406 N N . ARG A 1 182 ? 19.766 -28.125 -22.578 1 49.97 182 ARG A N 1
ATOM 1407 C CA . ARG A 1 182 ? 18.5 -27.422 -22.75 1 49.97 182 ARG A CA 1
ATOM 1408 C C . ARG A 1 182 ? 18.703 -25.922 -22.859 1 49.97 182 ARG A C 1
ATOM 1410 O O . ARG A 1 182 ? 17.828 -25.188 -23.344 1 49.97 182 ARG A O 1
ATOM 1417 N N . LEU A 1 183 ? 19.766 -25.344 -22.312 1 52.81 183 LEU A N 1
ATOM 1418 C CA . LEU A 1 183 ? 20.031 -23.906 -22.281 1 52.81 183 LEU A CA 1
ATOM 1419 C C . LEU A 1 183 ? 20.703 -23.453 -23.578 1 52.81 183 LEU A C 1
ATOM 1421 O O . LEU A 1 183 ? 21.328 -22.391 -23.609 1 52.81 183 LEU A O 1
ATOM 1425 N N . GLN A 1 184 ? 20.688 -24.344 -24.625 1 53.25 184 GLN A N 1
ATOM 1426 C CA . GLN A 1 184 ? 21.25 -24 -25.938 1 53.25 184 GLN A CA 1
ATOM 1427 C C . GLN A 1 184 ? 20.188 -23.391 -26.844 1 53.25 184 GLN A C 1
ATOM 1429 O O . GLN A 1 184 ? 19 -23.719 -26.719 1 53.25 184 GLN A O 1
ATOM 1434 N N . GLY A 1 185 ? 20.516 -22.391 -27.531 1 58.91 185 GLY A N 1
ATOM 1435 C CA . GLY A 1 185 ? 19.688 -21.812 -28.562 1 58.91 185 GLY A CA 1
ATOM 1436 C C . GLY A 1 185 ? 18.656 -20.828 -28.031 1 58.91 185 GLY A C 1
ATOM 1437 O O . GLY A 1 185 ? 18.938 -20.078 -27.094 1 58.91 185 GLY A O 1
ATOM 1438 N N . SER A 1 186 ? 17.594 -20.688 -28.672 1 61 186 SER A N 1
ATOM 1439 C CA . SER A 1 186 ? 16.5 -19.766 -28.375 1 61 186 SER A CA 1
ATOM 1440 C C . SER A 1 186 ? 15.961 -19.984 -26.969 1 61 186 SER A C 1
ATOM 1442 O O . SER A 1 186 ? 15.633 -19.016 -26.281 1 61 186 SER A O 1
ATOM 1444 N N . GLU A 1 187 ? 16.016 -21.172 -26.578 1 63 187 GLU A N 1
ATOM 1445 C CA . GLU A 1 187 ? 15.516 -21.516 -25.266 1 63 187 GLU A CA 1
ATOM 1446 C C . GLU A 1 187 ? 16.453 -21 -24.172 1 63 187 GLU A C 1
ATOM 1448 O O . GLU A 1 187 ? 16 -20.531 -23.125 1 63 187 GLU A O 1
ATOM 1453 N N . GLY A 1 188 ? 17.672 -21.062 -24.531 1 71 188 GLY A N 1
ATOM 1454 C CA . GLY A 1 188 ? 18.656 -20.562 -23.578 1 71 188 GLY A CA 1
ATOM 1455 C C . GLY A 1 188 ? 18.609 -19.062 -23.391 1 71 188 GLY A C 1
ATOM 1456 O O . GLY A 1 188 ? 18.75 -18.562 -22.281 1 71 188 GLY A O 1
ATOM 1457 N N . GLN A 1 189 ? 18.328 -18.469 -24.484 1 76.94 189 GLN A N 1
ATOM 1458 C CA . GLN A 1 189 ? 18.25 -17.016 -24.453 1 76.94 189 GLN A CA 1
ATOM 1459 C C . GLN A 1 189 ? 17.062 -16.547 -23.609 1 76.94 189 GLN A C 1
ATOM 1461 O O . GLN A 1 189 ? 17.188 -15.594 -22.844 1 76.94 189 GLN A O 1
ATOM 1466 N N . LYS A 1 190 ? 15.977 -17.188 -23.766 1 79.81 190 LYS A N 1
ATOM 1467 C CA . LYS A 1 190 ? 14.781 -16.844 -23 1 79.81 190 LYS A CA 1
ATOM 1468 C C . LYS A 1 190 ? 15.023 -17 -21.5 1 79.81 190 LYS A C 1
ATOM 1470 O O . LYS A 1 190 ? 14.625 -16.156 -20.703 1 79.81 190 LYS A O 1
ATOM 1475 N N . THR A 1 191 ? 15.703 -18.047 -21.234 1 80.12 191 THR A N 1
ATOM 1476 C CA . THR A 1 191 ? 16 -18.312 -19.828 1 80.12 191 THR A CA 1
ATOM 1477 C C . THR A 1 191 ? 16.906 -17.234 -19.25 1 80.12 191 THR A C 1
ATOM 1479 O O . THR A 1 191 ? 16.688 -16.766 -18.125 1 80.12 191 THR A O 1
ATOM 1482 N N . ARG A 1 192 ? 17.844 -16.844 -19.984 1 83.25 192 ARG A N 1
ATOM 1483 C CA . ARG A 1 192 ? 18.781 -15.82 -19.531 1 83.25 192 ARG A CA 1
ATOM 1484 C C . ARG A 1 192 ? 18.078 -14.469 -19.391 1 83.25 192 ARG A C 1
ATOM 1486 O O . ARG A 1 192 ? 18.344 -13.727 -18.453 1 83.25 192 ARG A O 1
ATOM 1493 N N . LEU A 1 193 ? 17.25 -14.234 -20.281 1 86.5 193 LEU A N 1
ATOM 1494 C CA . LEU A 1 193 ? 16.5 -12.984 -20.203 1 86.5 193 LEU A CA 1
ATOM 1495 C C . LEU A 1 193 ? 15.586 -12.969 -18.984 1 86.5 193 LEU A C 1
ATOM 1497 O O . LEU A 1 193 ? 15.43 -11.938 -18.328 1 86.5 193 LEU A O 1
ATOM 1501 N N . ALA A 1 194 ? 15.008 -14.102 -18.719 1 87.06 194 ALA A N 1
ATOM 1502 C CA . ALA A 1 194 ? 14.164 -14.211 -17.531 1 87.06 194 ALA A CA 1
ATOM 1503 C C . ALA A 1 194 ? 14.969 -13.977 -16.266 1 87.06 194 ALA A C 1
ATOM 1505 O O . ALA A 1 194 ? 14.508 -13.305 -15.344 1 87.06 194 ALA A O 1
ATOM 1506 N N . GLN A 1 195 ? 16.141 -14.484 -16.281 1 85.19 195 GLN A N 1
ATOM 1507 C CA . GLN A 1 195 ? 17.031 -14.281 -15.148 1 85.19 195 GLN A CA 1
ATOM 1508 C C . GLN A 1 195 ? 17.391 -12.805 -14.992 1 85.19 195 GLN A C 1
ATOM 1510 O O . GLN A 1 195 ? 17.391 -12.273 -13.875 1 85.19 195 GLN A O 1
ATOM 1515 N N . TYR A 1 196 ? 17.719 -12.258 -16.141 1 89.44 196 TYR A N 1
ATOM 1516 C CA . TYR A 1 196 ? 18.016 -10.828 -16.188 1 89.44 196 TYR A CA 1
ATOM 1517 C C . TYR A 1 196 ? 16.859 -10.016 -15.633 1 89.44 196 TYR A C 1
ATOM 1519 O O . TYR A 1 196 ? 17.062 -9.156 -14.766 1 89.44 196 TYR A O 1
ATOM 1527 N N . VAL A 1 197 ? 15.625 -10.328 -15.969 1 90 197 VAL A N 1
ATOM 1528 C CA . VAL A 1 197 ? 14.43 -9.586 -15.57 1 90 197 VAL A CA 1
ATOM 1529 C C . VAL A 1 197 ? 14.18 -9.789 -14.07 1 90 197 VAL A C 1
ATOM 1531 O O . VAL A 1 197 ? 13.789 -8.859 -13.375 1 90 197 VAL A O 1
ATOM 1534 N N . ARG A 1 198 ? 14.422 -10.961 -13.594 1 87.06 198 ARG A N 1
ATOM 1535 C CA . ARG A 1 198 ? 14.258 -11.219 -12.164 1 87.06 198 ARG A CA 1
ATOM 1536 C C . ARG A 1 198 ? 15.195 -10.344 -11.336 1 87.06 198 ARG A C 1
ATOM 1538 O O . ARG A 1 198 ? 14.805 -9.828 -10.289 1 87.06 198 ARG A O 1
ATOM 1545 N N . LYS A 1 199 ? 16.391 -10.156 -11.805 1 87.25 199 LYS A N 1
ATOM 1546 C CA . LYS A 1 199 ? 17.359 -9.328 -11.109 1 87.25 199 LYS A CA 1
ATOM 1547 C C . LYS A 1 199 ? 16.969 -7.855 -11.141 1 87.25 199 LYS A C 1
ATOM 1549 O O . LYS A 1 199 ? 17.109 -7.145 -10.141 1 87.25 199 LYS A O 1
ATOM 1554 N N . VAL A 1 200 ? 16.516 -7.48 -12.273 1 90.62 200 VAL A N 1
ATOM 1555 C CA . VAL A 1 200 ? 16.031 -6.109 -12.414 1 90.62 200 VAL A CA 1
ATOM 1556 C C . VAL A 1 200 ? 14.859 -5.867 -11.469 1 90.62 200 VAL A C 1
ATOM 1558 O O . VAL A 1 200 ? 14.812 -4.859 -10.766 1 90.62 200 VAL A O 1
ATOM 1561 N N . ASP A 1 201 ? 13.938 -6.777 -11.445 1 88.88 201 ASP A N 1
ATOM 1562 C CA . ASP A 1 201 ? 12.766 -6.699 -10.578 1 88.88 201 ASP A CA 1
ATOM 1563 C C . ASP A 1 201 ? 13.18 -6.574 -9.109 1 88.88 201 ASP A C 1
ATOM 1565 O O . ASP A 1 201 ? 12.688 -5.695 -8.398 1 88.88 201 ASP A O 1
ATOM 1569 N N . ALA A 1 202 ? 14.086 -7.34 -8.727 1 82.25 202 ALA A N 1
ATOM 1570 C CA . ALA A 1 202 ? 14.555 -7.344 -7.344 1 82.25 202 ALA A CA 1
ATOM 1571 C C . ALA A 1 202 ? 15.18 -6 -6.973 1 82.25 202 ALA A C 1
ATOM 1573 O O . ALA A 1 202 ? 14.969 -5.5 -5.863 1 82.25 202 ALA A O 1
ATOM 1574 N N . ALA A 1 203 ? 15.93 -5.465 -7.867 1 84.19 203 ALA A N 1
ATOM 1575 C CA . ALA A 1 203 ? 16.609 -4.199 -7.617 1 84.19 203 ALA A CA 1
ATOM 1576 C C . ALA A 1 203 ? 15.617 -3.043 -7.543 1 84.19 203 ALA A C 1
ATOM 1578 O O . ALA A 1 203 ? 15.844 -2.074 -6.812 1 84.19 203 ALA A O 1
ATOM 1579 N N . LEU A 1 204 ? 14.539 -3.188 -8.242 1 87.94 204 LEU A N 1
ATOM 1580 C CA . LEU A 1 204 ? 13.602 -2.076 -8.367 1 87.94 204 LEU A CA 1
ATOM 1581 C C . LEU A 1 204 ? 12.562 -2.119 -7.254 1 87.94 204 LEU A C 1
ATOM 1583 O O . LEU A 1 204 ? 11.914 -1.108 -6.965 1 87.94 204 LEU A O 1
ATOM 1587 N N . ARG A 1 205 ? 12.328 -3.162 -6.645 1 82.31 205 ARG A N 1
ATOM 1588 C CA . ARG A 1 205 ? 11.242 -3.379 -5.688 1 82.31 205 ARG A CA 1
ATOM 1589 C C . ARG A 1 205 ? 11.336 -2.398 -4.523 1 82.31 205 ARG A C 1
ATOM 1591 O O . ARG A 1 205 ? 10.344 -1.769 -4.152 1 82.31 205 ARG A O 1
ATOM 1598 N N . PRO A 1 206 ? 12.539 -2.16 -4.012 1 73.88 206 PRO A N 1
ATOM 1599 C CA . PRO A 1 206 ? 12.625 -1.227 -2.889 1 73.88 206 PRO A CA 1
ATOM 1600 C C . PRO A 1 206 ? 12.188 0.188 -3.262 1 73.88 206 PRO A C 1
ATOM 1602 O O . PRO A 1 206 ? 11.703 0.936 -2.406 1 73.88 206 PRO A O 1
ATOM 1605 N N . ILE A 1 207 ? 12.266 0.492 -4.469 1 76.81 207 ILE A N 1
ATOM 1606 C CA . ILE A 1 207 ? 11.961 1.842 -4.93 1 76.81 207 ILE A CA 1
ATOM 1607 C C . ILE A 1 207 ? 10.492 1.928 -5.34 1 76.81 207 ILE A C 1
ATOM 1609 O O . ILE A 1 207 ? 9.82 2.922 -5.059 1 76.81 207 ILE A O 1
ATOM 1613 N N . LEU A 1 208 ? 10 0.801 -5.914 1 81.56 208 LEU A N 1
ATOM 1614 C CA . LEU A 1 208 ? 8.703 0.894 -6.574 1 81.56 208 LEU A CA 1
ATOM 1615 C C . LEU A 1 208 ? 7.609 0.265 -5.715 1 81.56 208 LEU A C 1
ATOM 1617 O O . LEU A 1 208 ? 6.422 0.53 -5.918 1 81.56 208 LEU A O 1
ATOM 1621 N N . ALA A 1 209 ? 7.789 -0.773 -4.859 1 68.56 209 ALA A N 1
ATOM 1622 C CA . ALA A 1 209 ? 6.824 -1.595 -4.137 1 68.56 209 ALA A CA 1
ATOM 1623 C C . ALA A 1 209 ? 5.832 -0.727 -3.367 1 68.56 209 ALA A C 1
ATOM 1625 O O . ALA A 1 209 ? 4.652 -1.072 -3.254 1 68.56 209 ALA A O 1
ATOM 1626 N N . GLY A 1 210 ? 6.082 0.457 -3.1 1 66.06 210 GLY A N 1
ATOM 1627 C CA . GLY A 1 210 ? 5.176 1.268 -2.307 1 66.06 210 GLY A CA 1
ATOM 1628 C C . GLY A 1 210 ? 4.75 2.545 -3.006 1 66.06 210 GLY A C 1
ATOM 1629 O O . GLY A 1 210 ? 4.07 3.387 -2.414 1 66.06 210 GLY A O 1
ATOM 1630 N N . SER A 1 211 ? 5.012 2.514 -4.133 1 73.38 211 SER A N 1
ATOM 1631 C CA . SER A 1 211 ? 4.68 3.732 -4.863 1 73.38 211 SER A CA 1
ATOM 1632 C C . SER A 1 211 ? 3.426 3.545 -5.711 1 73.38 211 SER A C 1
ATOM 1634 O O . SER A 1 211 ? 3.223 2.482 -6.301 1 73.38 211 SER A O 1
ATOM 1636 N N . ASP A 1 212 ? 2.525 4.438 -5.613 1 77.56 212 ASP A N 1
ATOM 1637 C CA . ASP A 1 212 ? 1.336 4.426 -6.457 1 77.56 212 ASP A CA 1
ATOM 1638 C C . ASP A 1 212 ? 1.605 5.113 -7.793 1 77.56 212 ASP A C 1
ATOM 1640 O O . ASP A 1 212 ? 0.682 5.34 -8.578 1 77.56 212 ASP A O 1
ATOM 1644 N N . ILE A 1 213 ? 2.914 5.406 -8.031 1 82.44 213 ILE A N 1
ATOM 1645 C CA . ILE A 1 213 ? 3.297 6.047 -9.281 1 82.44 213 ILE A CA 1
ATOM 1646 C C . ILE A 1 213 ? 3.357 5.004 -10.398 1 82.44 213 ILE A C 1
ATOM 1648 O O . ILE A 1 213 ? 3.99 3.957 -10.242 1 82.44 213 ILE A O 1
ATOM 1652 N N . PRO A 1 214 ? 2.697 5.254 -11.477 1 90.5 214 PRO A N 1
ATOM 1653 C CA . PRO A 1 214 ? 2.68 4.285 -12.578 1 90.5 214 PRO A CA 1
ATOM 1654 C C . PRO A 1 214 ? 4.062 4.051 -13.18 1 90.5 214 PRO A C 1
ATOM 1656 O O . PRO A 1 214 ? 4.895 4.961 -13.195 1 90.5 214 PRO A O 1
ATOM 1659 N N . VAL A 1 215 ? 4.27 2.869 -13.68 1 94.31 215 VAL A N 1
ATOM 1660 C CA . VAL A 1 215 ? 5.504 2.498 -14.359 1 94.31 215 VAL A CA 1
ATOM 1661 C C . VAL A 1 215 ? 5.211 2.17 -15.82 1 94.31 215 VAL A C 1
ATOM 1663 O O . VAL A 1 215 ? 4.324 1.365 -16.109 1 94.31 215 VAL A O 1
ATOM 1666 N N . ILE A 1 216 ? 5.871 2.842 -16.672 1 96.88 216 ILE A N 1
ATOM 1667 C CA . ILE A 1 216 ? 5.754 2.611 -18.109 1 96.88 216 ILE A CA 1
ATOM 1668 C C . ILE A 1 216 ? 6.988 1.87 -18.625 1 96.88 216 ILE A C 1
ATOM 1670 O O . ILE A 1 216 ? 8.117 2.273 -18.344 1 96.88 216 ILE A O 1
ATOM 1674 N N . LEU A 1 217 ? 6.746 0.783 -19.328 1 97 217 LEU A N 1
ATOM 1675 C CA . LEU A 1 217 ? 7.855 0.014 -19.875 1 97 217 LEU A CA 1
ATOM 1676 C C . LEU A 1 217 ? 8.266 0.56 -21.25 1 97 217 LEU A C 1
ATOM 1678 O O . LEU A 1 217 ? 7.414 0.882 -22.078 1 97 217 LEU A O 1
ATOM 1682 N N . ALA A 1 218 ? 9.523 0.828 -21.391 1 97.19 218 ALA A N 1
ATOM 1683 C CA . ALA A 1 218 ? 10.125 1.094 -22.688 1 97.19 218 ALA A CA 1
ATOM 1684 C C . ALA A 1 218 ? 11.047 -0.049 -23.109 1 97.19 218 ALA A C 1
ATOM 1686 O O . ALA A 1 218 ? 12.188 -0.145 -22.641 1 97.19 218 ALA A O 1
ATOM 1687 N N . ALA A 1 219 ? 10.594 -0.864 -23.938 1 95 219 ALA A N 1
ATOM 1688 C CA . ALA A 1 219 ? 11.32 -2.096 -24.234 1 95 219 ALA A CA 1
ATOM 1689 C C . ALA A 1 219 ? 10.969 -2.617 -25.625 1 95 219 ALA A C 1
ATOM 1691 O O . ALA A 1 219 ? 9.938 -2.244 -26.188 1 95 219 ALA A O 1
ATOM 1692 N N . THR A 1 220 ? 11.914 -3.461 -26.094 1 88.81 220 THR A N 1
ATOM 1693 C CA . THR A 1 220 ? 11.586 -4.227 -27.281 1 88.81 220 THR A CA 1
ATOM 1694 C C . THR A 1 220 ? 10.609 -5.352 -26.953 1 88.81 220 THR A C 1
ATOM 1696 O O . THR A 1 220 ? 10.461 -5.73 -25.797 1 88.81 220 THR A O 1
ATOM 1699 N N . GLN A 1 221 ? 9.977 -5.988 -27.891 1 85.81 221 GLN A N 1
ATOM 1700 C CA . GLN A 1 221 ? 8.875 -6.926 -27.688 1 85.81 221 GLN A CA 1
ATOM 1701 C C . GLN A 1 221 ? 9.344 -8.164 -26.922 1 85.81 221 GLN A C 1
ATOM 1703 O O . GLN A 1 221 ? 8.703 -8.586 -25.969 1 85.81 221 GLN A O 1
ATOM 1708 N N . PRO A 1 222 ? 10.516 -8.719 -27.281 1 86.75 222 PRO A N 1
ATOM 1709 C CA . PRO A 1 222 ? 10.859 -9.922 -26.531 1 86.75 222 PRO A CA 1
ATOM 1710 C C . PRO A 1 222 ? 11.117 -9.641 -25.047 1 86.75 222 PRO A C 1
ATOM 1712 O O . PRO A 1 222 ? 10.695 -10.414 -24.188 1 86.75 222 PRO A O 1
ATOM 1715 N N . VAL A 1 223 ? 11.75 -8.539 -24.828 1 90.31 223 VAL A N 1
ATOM 1716 C CA . VAL A 1 223 ? 12.086 -8.203 -23.453 1 90.31 223 VAL A CA 1
ATOM 1717 C C . VAL A 1 223 ? 10.82 -7.785 -22.703 1 90.31 223 VAL A C 1
ATOM 1719 O O . VAL A 1 223 ? 10.633 -8.156 -21.547 1 90.31 223 VAL A O 1
ATOM 1722 N N . GLU A 1 224 ? 9.969 -7.047 -23.375 1 93.69 224 GLU A N 1
ATOM 1723 C CA . GLU A 1 224 ? 8.703 -6.629 -22.766 1 93.69 224 GLU A CA 1
ATOM 1724 C C . GLU A 1 224 ? 7.879 -7.832 -22.312 1 93.69 224 GLU A C 1
ATOM 1726 O O . GLU A 1 224 ? 7.371 -7.863 -21.203 1 93.69 224 GLU A O 1
ATOM 1731 N N . ALA A 1 225 ? 7.77 -8.773 -23.219 1 91.38 225 ALA A N 1
ATOM 1732 C CA . ALA A 1 225 ? 6.965 -9.961 -22.922 1 91.38 225 ALA A CA 1
ATOM 1733 C C . ALA A 1 225 ? 7.508 -10.711 -21.719 1 91.38 225 ALA A C 1
ATOM 1735 O O . ALA A 1 225 ? 6.742 -11.125 -20.844 1 91.38 225 ALA A O 1
ATOM 1736 N N . ILE A 1 226 ? 8.75 -10.836 -21.688 1 91.31 226 ILE A N 1
ATOM 1737 C CA . ILE A 1 226 ? 9.383 -11.555 -20.578 1 91.31 226 ILE A CA 1
ATOM 1738 C C . ILE A 1 226 ? 9.219 -10.766 -19.281 1 91.31 226 ILE A C 1
ATOM 1740 O O . ILE A 1 226 ? 8.938 -11.336 -18.234 1 91.31 226 ILE A O 1
ATOM 1744 N N . PHE A 1 227 ? 9.328 -9.508 -19.375 1 93.62 227 PHE A N 1
ATOM 1745 C CA . PHE A 1 227 ? 9.18 -8.664 -18.188 1 93.62 227 PHE A CA 1
ATOM 1746 C C . PHE A 1 227 ? 7.789 -8.82 -17.594 1 93.62 227 PHE A C 1
ATOM 1748 O O . PHE A 1 227 ? 7.645 -9.031 -16.391 1 93.62 227 PHE A O 1
ATOM 1755 N N . ARG A 1 228 ? 6.809 -8.766 -18.375 1 91.81 228 ARG A N 1
ATOM 1756 C CA . ARG A 1 228 ? 5.418 -8.844 -17.938 1 91.81 228 ARG A CA 1
ATOM 1757 C C . ARG A 1 228 ? 5.105 -10.219 -17.359 1 91.81 228 ARG A C 1
ATOM 1759 O O . ARG A 1 228 ? 4.27 -10.352 -16.469 1 91.81 228 ARG A O 1
ATOM 1766 N N . SER A 1 229 ? 5.832 -11.148 -17.828 1 89.75 229 SER A N 1
ATOM 1767 C CA . SER A 1 229 ? 5.555 -12.523 -17.406 1 89.75 229 SER A CA 1
ATOM 1768 C C . SER A 1 229 ? 6.238 -12.844 -16.078 1 89.75 229 SER A C 1
ATOM 1770 O O . SER A 1 229 ? 5.75 -13.672 -15.305 1 89.75 229 SER A O 1
ATOM 1772 N N . VAL A 1 230 ? 7.305 -12.148 -15.812 1 88.19 230 VAL A N 1
ATOM 1773 C CA . VAL A 1 230 ? 8.141 -12.602 -14.703 1 88.19 230 VAL A CA 1
ATOM 1774 C C . VAL A 1 230 ? 8.125 -11.562 -13.586 1 88.19 230 VAL A C 1
ATOM 1776 O O . VAL A 1 230 ? 8.312 -11.898 -12.414 1 88.19 230 VAL A O 1
ATOM 1779 N N . SER A 1 231 ? 7.926 -10.344 -13.898 1 88.75 231 SER A N 1
ATOM 1780 C CA . SER A 1 231 ? 8.055 -9.273 -12.922 1 88.75 231 SER A CA 1
ATOM 1781 C C . SER A 1 231 ? 6.77 -9.086 -12.125 1 88.75 231 SER A C 1
ATOM 1783 O O . SER A 1 231 ? 5.672 -9.211 -12.672 1 88.75 231 SER A O 1
ATOM 1785 N N . ALA A 1 232 ? 6.957 -8.781 -10.914 1 84.44 232 ALA A N 1
ATOM 1786 C CA . ALA A 1 232 ? 5.816 -8.461 -10.062 1 84.44 232 ALA A CA 1
ATOM 1787 C C . ALA A 1 232 ? 5.496 -6.969 -10.109 1 84.44 232 ALA A C 1
ATOM 1789 O O . ALA A 1 232 ? 4.469 -6.527 -9.586 1 84.44 232 ALA A O 1
ATOM 1790 N N . ILE A 1 233 ? 6.391 -6.23 -10.727 1 87.69 233 ILE A N 1
ATOM 1791 C CA . ILE A 1 233 ? 6.176 -4.793 -10.836 1 87.69 233 ILE A CA 1
ATOM 1792 C C . ILE A 1 233 ? 5 -4.516 -11.766 1 87.69 233 ILE A C 1
ATOM 1794 O O . ILE A 1 233 ? 4.973 -5 -12.906 1 87.69 233 ILE A O 1
ATOM 1798 N N . GLY A 1 234 ? 4.09 -3.852 -11.242 1 86.94 234 GLY A N 1
ATOM 1799 C CA . GLY A 1 234 ? 2.969 -3.465 -12.094 1 86.94 234 GLY A CA 1
ATOM 1800 C C . GLY A 1 234 ? 3.33 -2.395 -13.102 1 86.94 234 GLY A C 1
ATOM 1801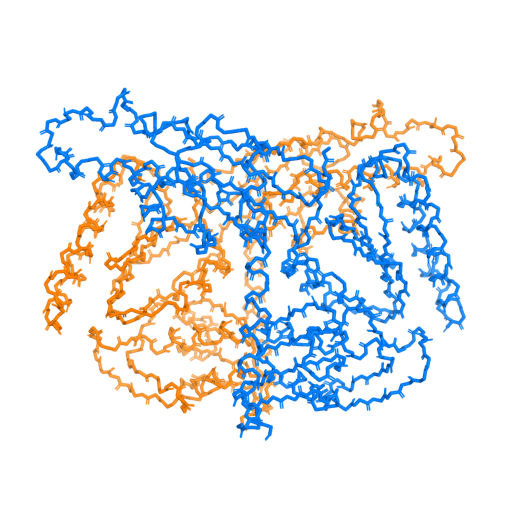 O O . GLY A 1 234 ? 3.789 -1.312 -12.734 1 86.94 234 GLY A O 1
ATOM 1802 N N . VAL A 1 235 ? 3.225 -2.729 -14.367 1 92.5 235 VAL A N 1
ATOM 1803 C CA . VAL A 1 235 ? 3.488 -1.759 -15.422 1 92.5 235 VAL A CA 1
ATOM 1804 C C . VAL A 1 235 ? 2.211 -1.498 -16.219 1 92.5 235 VAL A C 1
ATOM 1806 O O . VAL A 1 235 ? 1.333 -2.361 -16.297 1 92.5 235 VAL A O 1
ATOM 1809 N N . LEU A 1 236 ? 2.094 -0.294 -16.766 1 94.25 236 LEU A N 1
ATOM 1810 C CA . LEU A 1 236 ? 0.936 0.043 -17.594 1 94.25 236 LEU A CA 1
ATOM 1811 C C . LEU A 1 236 ? 0.858 -0.862 -18.812 1 94.25 236 LEU A C 1
ATOM 1813 O O . LEU A 1 236 ? 1.884 -1.339 -19.297 1 94.25 236 LEU A O 1
ATOM 1817 N N . PRO A 1 237 ? -0.368 -1.096 -19.281 1 92 237 PRO A N 1
ATOM 1818 C CA . PRO A 1 237 ? -0.531 -1.958 -20.453 1 92 237 PRO A CA 1
ATOM 1819 C C . PRO A 1 237 ? 0.17 -1.408 -21.703 1 92 237 PRO A C 1
ATOM 1821 O O . PRO A 1 237 ? 0.747 -2.172 -22.469 1 92 237 PRO A O 1
ATOM 1824 N N . GLN A 1 238 ? 0.09 -0.081 -21.891 1 93.94 238 GLN A N 1
ATOM 1825 C CA . GLN A 1 238 ? 0.774 0.526 -23.031 1 93.94 238 GLN A CA 1
ATOM 1826 C C . GLN A 1 238 ? 2.252 0.751 -22.734 1 93.94 238 GLN A C 1
ATOM 1828 O O . GLN A 1 238 ? 2.607 1.182 -21.625 1 93.94 238 GLN A O 1
ATOM 1833 N N . ALA A 1 239 ? 3.109 0.421 -23.641 1 95.38 239 ALA A N 1
ATOM 1834 C CA . ALA A 1 239 ? 4.555 0.573 -23.516 1 95.38 239 ALA A CA 1
ATOM 1835 C C . ALA A 1 239 ? 5.117 1.473 -24.609 1 95.38 239 ALA A C 1
ATOM 1837 O O . ALA A 1 239 ? 4.422 1.794 -25.578 1 95.38 239 ALA A O 1
ATOM 1838 N N . ILE A 1 240 ? 6.277 1.992 -24.344 1 96 240 ILE A N 1
ATOM 1839 C CA . ILE A 1 240 ? 7.043 2.68 -25.375 1 96 240 ILE A CA 1
ATOM 1840 C C . ILE A 1 240 ? 7.848 1.664 -26.188 1 96 240 ILE A C 1
ATOM 1842 O O . ILE A 1 240 ? 8.82 1.098 -25.688 1 96 240 ILE A O 1
ATOM 1846 N N . SER A 1 241 ? 7.492 1.484 -27.391 1 92.69 241 SER A N 1
ATOM 1847 C CA . SER A 1 241 ? 8.07 0.419 -28.203 1 92.69 241 SER A CA 1
ATOM 1848 C C . SER A 1 241 ? 9.461 0.794 -28.703 1 92.69 241 SER A C 1
ATOM 1850 O O . SER A 1 241 ? 9.727 1.962 -28.984 1 92.69 241 SER A O 1
ATOM 1852 N N . GLY A 1 242 ? 10.312 -0.24 -28.828 1 88.69 242 GLY A N 1
ATOM 1853 C CA . GLY A 1 242 ? 11.633 -0.051 -29.422 1 88.69 242 GLY A CA 1
ATOM 1854 C C . GLY A 1 242 ? 12.75 -0.076 -28.391 1 88.69 242 GLY A C 1
ATOM 1855 O O . GLY A 1 242 ? 12.508 -0.297 -27.203 1 88.69 242 GLY A O 1
ATOM 1856 N N . SER A 1 243 ? 13.93 -0.011 -28.953 1 86.44 243 SER A N 1
ATOM 1857 C CA . SER A 1 243 ? 15.109 0.072 -28.094 1 86.44 243 SER A CA 1
ATOM 1858 C C . SER A 1 243 ? 15.422 1.518 -27.719 1 86.44 243 SER A C 1
ATOM 1860 O O . SER A 1 243 ? 15.422 2.398 -28.578 1 86.44 243 SER A O 1
ATOM 1862 N N . HIS A 1 244 ? 15.656 1.731 -26.469 1 92 244 HIS A N 1
ATOM 1863 C CA . HIS A 1 244 ? 15.844 3.096 -25.984 1 92 244 HIS A CA 1
ATOM 1864 C C . HIS A 1 244 ? 17.141 3.229 -25.188 1 92 244 HIS A C 1
ATOM 1866 O O . HIS A 1 244 ? 17.172 3.945 -24.188 1 92 244 HIS A O 1
ATOM 1872 N N . ASP A 1 245 ? 18.047 2.52 -25.688 1 89.75 245 ASP A N 1
ATOM 1873 C CA . ASP A 1 245 ? 19.328 2.553 -25 1 89.75 245 ASP A CA 1
ATOM 1874 C C . ASP A 1 245 ? 19.984 3.932 -25.109 1 89.75 245 ASP A C 1
ATOM 1876 O O . ASP A 1 245 ? 20.672 4.371 -24.188 1 89.75 245 ASP A O 1
ATOM 1880 N N . ARG A 1 246 ? 19.781 4.586 -26.234 1 90.81 246 ARG A N 1
ATOM 1881 C CA . ARG A 1 246 ? 20.438 5.867 -26.484 1 90.81 246 ARG A CA 1
ATOM 1882 C C . ARG A 1 246 ? 19.438 7.016 -26.438 1 90.81 246 ARG A C 1
ATOM 1884 O O . ARG A 1 246 ? 19.781 8.164 -26.703 1 90.81 246 ARG A O 1
ATOM 1891 N N . THR A 1 247 ? 18.203 6.66 -26.188 1 93.88 247 THR A N 1
ATOM 1892 C CA . THR A 1 247 ? 17.172 7.699 -26.094 1 93.88 247 THR A CA 1
ATOM 1893 C C . THR A 1 247 ? 17.391 8.555 -24.859 1 93.88 247 THR A C 1
ATOM 1895 O O . THR A 1 247 ? 17.656 8.023 -23.766 1 93.88 247 THR A O 1
ATOM 1898 N N . THR A 1 248 ? 17.281 9.812 -24.953 1 94.94 248 THR A N 1
ATOM 1899 C CA . THR A 1 248 ? 17.5 10.695 -23.812 1 94.94 248 THR A CA 1
ATOM 1900 C C . THR A 1 248 ? 16.328 10.594 -22.828 1 94.94 248 THR A C 1
ATOM 1902 O O . THR A 1 248 ? 15.234 10.18 -23.203 1 94.94 248 THR A O 1
ATOM 1905 N N . ASP A 1 249 ? 16.562 10.984 -21.641 1 94.94 249 ASP A N 1
ATOM 1906 C CA . ASP A 1 249 ? 15.508 11.008 -20.641 1 94.94 249 ASP A CA 1
ATOM 1907 C C . ASP A 1 249 ? 14.367 11.93 -21.047 1 94.94 249 ASP A C 1
ATOM 1909 O O . ASP A 1 249 ? 13.195 11.625 -20.828 1 94.94 249 ASP A O 1
ATOM 1913 N N . ALA A 1 250 ? 14.719 13.016 -21.703 1 93.12 250 ALA A N 1
ATOM 1914 C CA . ALA A 1 250 ? 13.711 13.977 -22.156 1 93.12 250 ALA A CA 1
ATOM 1915 C C . ALA A 1 250 ? 12.812 13.359 -23.219 1 93.12 250 ALA A C 1
ATOM 1917 O O . ALA A 1 250 ? 11.594 13.555 -23.203 1 93.12 250 ALA A O 1
ATOM 1918 N N . ASP A 1 251 ? 13.445 12.648 -24.047 1 95 251 ASP A N 1
ATOM 1919 C CA . ASP A 1 251 ? 12.672 12.016 -25.109 1 95 251 ASP A CA 1
ATOM 1920 C C . ASP A 1 251 ? 11.773 10.914 -24.547 1 95 251 ASP A C 1
ATOM 1922 O O . ASP A 1 251 ? 10.648 10.727 -25.016 1 95 251 ASP A O 1
ATOM 1926 N N . LEU A 1 252 ? 12.281 10.188 -23.609 1 95.5 252 LEU A N 1
ATOM 1927 C CA . LEU A 1 252 ? 11.477 9.172 -22.953 1 95.5 252 LEU A CA 1
ATOM 1928 C C . LEU A 1 252 ? 10.281 9.797 -22.234 1 95.5 252 LEU A C 1
ATOM 1930 O O . LEU A 1 252 ? 9.172 9.258 -22.297 1 95.5 252 LEU A O 1
ATOM 1934 N N . ALA A 1 253 ? 10.516 10.891 -21.625 1 93.69 253 ALA A N 1
ATOM 1935 C CA . ALA A 1 253 ? 9.445 11.602 -20.938 1 93.69 253 ALA A CA 1
ATOM 1936 C C . ALA A 1 253 ? 8.375 12.062 -21.922 1 93.69 253 ALA A C 1
ATOM 1938 O O . ALA A 1 253 ? 7.176 11.93 -21.656 1 93.69 253 ALA A O 1
ATOM 1939 N N . ALA A 1 254 ? 8.812 12.57 -23.031 1 93.94 254 ALA A N 1
ATOM 1940 C CA . ALA A 1 254 ? 7.883 13.031 -24.062 1 93.94 254 ALA A CA 1
ATOM 1941 C C . ALA A 1 254 ? 7.023 11.875 -24.578 1 93.94 254 ALA A C 1
ATOM 1943 O O . ALA A 1 254 ? 5.828 12.047 -24.828 1 93.94 254 ALA A O 1
ATOM 1944 N N . ALA A 1 255 ? 7.637 10.773 -24.703 1 95.06 255 ALA A N 1
ATOM 1945 C CA . ALA A 1 255 ? 6.922 9.602 -25.188 1 95.06 255 ALA A CA 1
ATOM 1946 C C . ALA A 1 255 ? 5.957 9.062 -24.125 1 95.06 255 ALA A C 1
ATOM 1948 O O . ALA A 1 255 ? 4.938 8.453 -24.469 1 95.06 255 ALA A O 1
ATOM 1949 N N . ALA A 1 256 ? 6.297 9.227 -22.891 1 95.12 256 ALA A N 1
ATOM 1950 C CA . ALA A 1 256 ? 5.516 8.688 -21.781 1 95.12 256 ALA A CA 1
ATOM 1951 C C . ALA A 1 256 ? 4.25 9.508 -21.547 1 95.12 256 ALA A C 1
ATOM 1953 O O . ALA A 1 256 ? 3.236 8.977 -21.078 1 95.12 256 ALA A O 1
ATOM 1954 N N . ARG A 1 257 ? 4.227 10.75 -21.922 1 92.75 257 ARG A N 1
ATOM 1955 C CA . ARG A 1 257 ? 3.156 11.688 -21.578 1 92.75 257 ARG A CA 1
ATOM 1956 C C . ARG A 1 257 ? 1.83 11.242 -22.188 1 92.75 257 ARG A C 1
ATOM 1958 O O . ARG A 1 257 ? 0.831 11.109 -21.469 1 92.75 257 ARG A O 1
ATOM 1965 N N . PRO A 1 258 ? 1.842 10.938 -23.453 1 94.06 258 PRO A N 1
ATOM 1966 C CA . PRO A 1 258 ? 0.567 10.492 -24.016 1 94.06 258 PRO A CA 1
ATOM 1967 C C . PRO A 1 258 ? 0.066 9.188 -23.406 1 94.06 258 PRO A C 1
ATOM 1969 O O . PRO A 1 258 ? -1.145 8.977 -23.297 1 94.06 258 PRO A O 1
ATOM 1972 N N . ILE A 1 259 ? 0.967 8.336 -23 1 95.19 259 ILE A N 1
ATOM 1973 C CA . ILE A 1 259 ? 0.589 7.066 -22.391 1 95.19 259 ILE A CA 1
ATOM 1974 C C . ILE A 1 259 ? -0.063 7.336 -21.031 1 95.19 259 ILE A C 1
ATOM 1976 O O . ILE A 1 259 ? -1.093 6.742 -20.703 1 95.19 259 ILE A O 1
ATOM 1980 N N . LEU A 1 260 ? 0.543 8.227 -20.328 1 91.75 260 LEU A N 1
ATOM 1981 C CA . LEU A 1 260 ? 0.026 8.586 -19.016 1 91.75 260 LEU A CA 1
ATOM 1982 C C . LEU A 1 260 ? -1.345 9.25 -19.141 1 91.75 260 LEU A C 1
ATOM 1984 O O . LEU A 1 260 ? -2.268 8.906 -18.391 1 91.75 260 LEU A O 1
ATOM 1988 N N . ASP A 1 261 ? -1.47 10.141 -20.078 1 90.31 261 ASP A N 1
ATOM 1989 C CA . ASP A 1 261 ? -2.744 10.812 -20.297 1 90.31 261 ASP A CA 1
ATOM 1990 C C . ASP A 1 261 ? -3.834 9.812 -20.672 1 90.31 261 ASP A C 1
ATOM 1992 O O . ASP A 1 261 ? -4.957 9.883 -20.172 1 90.31 261 ASP A O 1
ATOM 1996 N N . ALA A 1 262 ? -3.49 8.922 -21.547 1 94 262 ALA A N 1
ATOM 1997 C CA . ALA A 1 262 ? -4.441 7.902 -21.984 1 94 262 ALA A CA 1
ATOM 1998 C C . ALA A 1 262 ? -4.844 7 -20.812 1 94 262 ALA A C 1
ATOM 2000 O O . ALA A 1 262 ? -6.004 6.59 -20.719 1 94 262 ALA A O 1
ATOM 2001 N N . HIS A 1 263 ? -3.893 6.699 -20.016 1 92.88 263 HIS A N 1
ATOM 2002 C CA . HIS A 1 263 ? -4.16 5.859 -18.844 1 92.88 263 HIS A CA 1
ATOM 2003 C C . HIS A 1 263 ? -5.176 6.516 -17.922 1 92.88 263 HIS A C 1
ATOM 2005 O O . HIS A 1 263 ? -6.145 5.875 -17.5 1 92.88 263 HIS A O 1
ATOM 2011 N N . TYR A 1 264 ? -4.996 7.77 -17.656 1 89.12 264 TYR A N 1
ATOM 2012 C CA . TYR A 1 264 ? -5.902 8.492 -16.781 1 89.12 264 TYR A CA 1
ATOM 2013 C C . TYR A 1 264 ? -7.277 8.648 -17.422 1 89.12 264 TYR A C 1
ATOM 2015 O O . TYR A 1 264 ? -8.305 8.461 -16.75 1 89.12 264 TYR A O 1
ATOM 2023 N N . ALA A 1 265 ? -7.281 8.984 -18.625 1 91 265 ALA A N 1
ATOM 2024 C CA . ALA A 1 265 ? -8.539 9.125 -19.344 1 91 265 ALA A CA 1
ATOM 2025 C C . ALA A 1 265 ? -9.328 7.816 -19.344 1 91 265 ALA A C 1
ATOM 2027 O O . ALA A 1 265 ? -10.547 7.82 -19.188 1 91 265 ALA A O 1
ATOM 2028 N N . LYS A 1 266 ? -8.625 6.758 -19.516 1 93.31 266 LYS A N 1
ATOM 2029 C CA . LYS A 1 266 ? -9.266 5.445 -19.547 1 93.31 266 LYS A CA 1
ATOM 2030 C C . LYS A 1 266 ? -9.891 5.109 -18.188 1 93.31 266 LYS A C 1
ATOM 2032 O O . LYS A 1 266 ? -10.953 4.484 -18.125 1 93.31 266 LYS A O 1
ATOM 2037 N N . GLN A 1 267 ? -9.25 5.488 -17.172 1 90.81 267 GLN A N 1
ATOM 2038 C CA . GLN A 1 267 ? -9.789 5.25 -15.836 1 90.81 267 GLN A CA 1
ATOM 2039 C C . GLN A 1 267 ? -11.148 5.93 -15.664 1 90.81 267 GLN A C 1
ATOM 2041 O O . GLN A 1 267 ? -12.086 5.324 -15.148 1 90.81 267 GLN A O 1
ATOM 2046 N N . ILE A 1 268 ? -11.227 7.129 -16.125 1 92.31 268 ILE A N 1
ATOM 2047 C CA . ILE A 1 268 ? -12.461 7.891 -16 1 92.31 268 ILE A CA 1
ATOM 2048 C C . ILE A 1 268 ? -13.516 7.301 -16.938 1 92.31 268 ILE A C 1
ATOM 2050 O O . ILE A 1 268 ? -14.68 7.141 -16.562 1 92.31 268 ILE A O 1
ATOM 2054 N N . GLU A 1 269 ? -13.102 6.949 -18.094 1 94.12 269 GLU A N 1
ATOM 2055 C CA . GLU A 1 269 ? -14.016 6.367 -19.078 1 94.12 269 GLU A CA 1
ATOM 2056 C C . GLU A 1 269 ? -14.562 5.027 -18.594 1 94.12 269 GLU A C 1
ATOM 2058 O O . GLU A 1 269 ? -15.75 4.742 -18.75 1 94.12 269 GLU A O 1
ATOM 2063 N N . ASP A 1 270 ? -13.695 4.234 -18.078 1 94.56 270 ASP A N 1
ATOM 2064 C CA . ASP A 1 270 ? -14.125 2.949 -17.547 1 94.56 270 ASP A CA 1
ATOM 2065 C C . ASP A 1 270 ? -15.156 3.133 -16.438 1 94.56 270 ASP A C 1
ATOM 2067 O O . ASP A 1 270 ? -16.141 2.393 -16.375 1 94.56 270 ASP A O 1
ATOM 2071 N N . PHE A 1 271 ? -14.93 4.09 -15.57 1 95 271 PHE A N 1
ATOM 2072 C CA . PHE A 1 271 ? -15.891 4.398 -14.523 1 95 271 PHE A CA 1
ATOM 2073 C C . PHE A 1 271 ? -17.234 4.816 -15.117 1 95 271 PHE A C 1
ATOM 2075 O O . PHE A 1 271 ? -18.281 4.324 -14.703 1 95 271 PHE A O 1
ATOM 2082 N N . ARG A 1 272 ? -17.172 5.68 -16.062 1 94.75 272 ARG A N 1
ATOM 2083 C CA . ARG A 1 272 ? -18.391 6.199 -16.672 1 94.75 272 ARG A CA 1
ATOM 2084 C C . ARG A 1 272 ? -19.203 5.074 -17.312 1 94.75 272 ARG A C 1
ATOM 2086 O O . ARG A 1 272 ? -20.422 5.027 -17.172 1 94.75 272 ARG A O 1
ATOM 2093 N N . THR A 1 273 ? -18.531 4.191 -17.984 1 95.25 273 THR A N 1
ATOM 2094 C CA . THR A 1 273 ? -19.172 3.061 -18.641 1 95.25 273 THR A CA 1
ATOM 2095 C C . THR A 1 273 ? -19.828 2.145 -17.609 1 95.25 273 THR A C 1
ATOM 2097 O O . THR A 1 273 ? -20.984 1.764 -17.75 1 95.25 273 THR A O 1
ATOM 2100 N N . LEU A 1 274 ? -19.094 1.897 -16.594 1 95.19 274 LEU A N 1
ATOM 2101 C CA . LEU A 1 274 ? -19.625 1.042 -15.547 1 95.19 274 LEU A CA 1
ATOM 2102 C C . LEU A 1 274 ? -20.781 1.728 -14.82 1 95.19 274 LEU A C 1
ATOM 2104 O O . LEU A 1 274 ? -21.766 1.082 -14.477 1 95.19 274 LEU A O 1
ATOM 2108 N N . PHE A 1 275 ? -20.625 2.979 -14.57 1 96 275 PHE A N 1
ATOM 2109 C CA . PHE A 1 275 ? -21.656 3.762 -13.906 1 96 275 PHE A CA 1
ATOM 2110 C C . PHE A 1 275 ? -22.969 3.689 -14.672 1 96 275 PHE A C 1
ATOM 2112 O O . PHE A 1 275 ? -24.031 3.441 -14.086 1 96 275 PHE A O 1
ATOM 2119 N N . SER A 1 276 ? -22.938 3.859 -15.922 1 94.75 276 SER A N 1
ATOM 2120 C CA . SER A 1 276 ? -24.109 3.811 -16.781 1 94.75 276 SER A CA 1
ATOM 2121 C C . SER A 1 276 ? -24.781 2.438 -16.719 1 94.75 276 SER A C 1
ATOM 2123 O O . SER A 1 276 ? -26 2.336 -16.625 1 94.75 276 SER A O 1
ATOM 2125 N N . THR A 1 277 ? -23.984 1.423 -16.766 1 94.25 277 THR A N 1
ATOM 2126 C CA . THR A 1 277 ? -24.484 0.056 -16.703 1 94.25 277 THR A CA 1
ATOM 2127 C C . THR A 1 277 ? -25.156 -0.215 -15.359 1 94.25 277 THR A C 1
ATOM 2129 O O . THR A 1 277 ? -26.25 -0.783 -15.312 1 94.25 277 THR A O 1
ATOM 2132 N N . ARG A 1 278 ? -24.547 0.279 -14.305 1 93.56 278 ARG A N 1
ATOM 2133 C CA . ARG A 1 278 ? -25.016 -0.026 -12.953 1 93.56 278 ARG A CA 1
ATOM 2134 C C . ARG A 1 278 ? -26.188 0.865 -12.562 1 93.56 278 ARG A C 1
ATOM 2136 O O . ARG A 1 278 ? -26.969 0.52 -11.672 1 93.56 278 ARG A O 1
ATOM 2143 N N . GLU A 1 279 ? -26.281 1.964 -13.164 1 91.69 279 GLU A N 1
ATOM 2144 C CA . GLU A 1 279 ? -27.422 2.84 -12.922 1 91.69 279 GLU A CA 1
ATOM 2145 C C . GLU A 1 279 ? -28.734 2.139 -13.25 1 91.69 279 GLU A C 1
ATOM 2147 O O . GLU A 1 279 ? -29.719 2.246 -12.508 1 91.69 279 GLU A O 1
ATOM 2152 N N . GLY A 1 280 ? -28.766 1.436 -14.344 1 88.75 280 GLY A N 1
ATOM 2153 C CA . GLY A 1 280 ? -29.953 0.678 -14.734 1 88.75 280 GLY A CA 1
ATOM 2154 C C . GLY A 1 280 ? -30.281 -0.439 -13.773 1 88.75 280 GLY A C 1
ATOM 2155 O O . GLY A 1 280 ? -31.438 -0.891 -13.719 1 88.75 280 GLY A O 1
ATOM 2156 N N . GLN A 1 281 ? -29.359 -0.803 -12.945 1 90.81 281 GLN A N 1
ATOM 2157 C CA . GLN A 1 281 ? -29.531 -1.901 -12.008 1 90.81 281 GLN A CA 1
ATOM 2158 C C . GLN A 1 281 ? -29.797 -1.378 -10.594 1 90.81 281 GLN A C 1
ATOM 2160 O O . GLN A 1 281 ? -29.812 -2.15 -9.633 1 90.81 281 GLN A O 1
ATOM 2165 N N . GLY A 1 282 ? -29.844 -0.058 -10.453 1 91.12 282 GLY A N 1
ATOM 2166 C CA . GLY A 1 282 ? -30.031 0.537 -9.141 1 91.12 282 GLY A CA 1
ATOM 2167 C C . GLY A 1 282 ? -28.797 0.489 -8.273 1 91.12 282 GLY A C 1
ATOM 2168 O O . GLY A 1 282 ? -28.891 0.483 -7.047 1 91.12 282 GLY A O 1
ATOM 2169 N N . ARG A 1 283 ? -27.609 0.41 -8.898 1 94 283 ARG A N 1
ATOM 2170 C CA . ARG A 1 283 ? -26.359 0.262 -8.164 1 94 283 ARG A CA 1
ATOM 2171 C C . ARG A 1 283 ? -25.422 1.432 -8.445 1 94 283 ARG A C 1
ATOM 2173 O O . ARG A 1 283 ? -24.203 1.265 -8.469 1 94 283 ARG A O 1
ATOM 2180 N N . ALA A 1 284 ? -25.984 2.537 -8.766 1 95.94 284 ALA A N 1
ATOM 2181 C CA . ALA A 1 284 ? -25.203 3.756 -8.953 1 95.94 284 ALA A CA 1
ATOM 2182 C C . ALA A 1 284 ? -25.984 4.984 -8.5 1 95.94 284 ALA A C 1
ATOM 2184 O O . ALA A 1 284 ? -27.219 4.988 -8.516 1 95.94 284 ALA A O 1
ATOM 2185 N N . THR A 1 285 ? -25.375 6.008 -8.078 1 96.44 285 THR A N 1
ATOM 2186 C CA . THR A 1 285 ? -26.062 7.215 -7.629 1 96.44 285 THR A CA 1
ATOM 2187 C C . THR A 1 285 ? -25.125 8.422 -7.699 1 96.44 285 THR A C 1
ATOM 2189 O O . THR A 1 285 ? -23.906 8.281 -7.594 1 96.44 285 THR A O 1
ATOM 2192 N N . THR A 1 286 ? -25.688 9.555 -7.914 1 96.44 286 THR A N 1
ATOM 2193 C CA . THR A 1 286 ? -24.984 10.828 -7.797 1 96.44 286 THR A CA 1
ATOM 2194 C C . THR A 1 286 ? -25.547 11.648 -6.637 1 96.44 286 THR A C 1
ATOM 2196 O O . THR A 1 286 ? -25.125 12.789 -6.418 1 96.44 286 THR A O 1
ATOM 2199 N N . ASP A 1 287 ? -26.469 11.07 -5.949 1 95.81 287 ASP A N 1
ATOM 2200 C CA . ASP A 1 287 ? -27.078 11.75 -4.816 1 95.81 287 ASP A CA 1
ATOM 2201 C C . ASP A 1 287 ? -26.203 11.648 -3.568 1 95.81 287 ASP A C 1
ATOM 2203 O O . ASP A 1 287 ? -25.891 10.547 -3.119 1 95.81 287 ASP A O 1
ATOM 2207 N N . ILE A 1 288 ? -25.922 12.773 -3 1 96.62 288 ILE A N 1
ATOM 2208 C CA . ILE A 1 288 ? -24.984 12.859 -1.876 1 96.62 288 ILE A CA 1
ATOM 2209 C C . ILE A 1 288 ? -25.547 12.07 -0.691 1 96.62 288 ILE A C 1
ATOM 2211 O O . ILE A 1 288 ? -24.812 11.32 -0.042 1 96.62 288 ILE A O 1
ATOM 2215 N N . ALA A 1 289 ? -26.828 12.211 -0.385 1 96.88 289 ALA A N 1
ATOM 2216 C CA . ALA A 1 289 ? -27.422 11.555 0.772 1 96.88 289 ALA A CA 1
ATOM 2217 C C . ALA A 1 289 ? -27.406 10.039 0.613 1 96.88 289 ALA A C 1
ATOM 2219 O O . ALA A 1 289 ? -27.094 9.312 1.562 1 96.88 289 ALA A O 1
ATOM 2220 N N . VAL A 1 290 ? -27.719 9.609 -0.553 1 95.81 290 VAL A N 1
ATOM 2221 C CA . VAL A 1 290 ? -27.719 8.18 -0.833 1 95.81 290 VAL A CA 1
ATOM 2222 C C . VAL A 1 290 ? -26.297 7.641 -0.737 1 95.81 290 VAL A C 1
ATOM 2224 O O . VAL A 1 290 ? -26.062 6.594 -0.126 1 95.81 290 VAL A O 1
ATOM 2227 N N . ALA A 1 291 ? -25.344 8.328 -1.323 1 96.5 291 ALA A N 1
ATOM 2228 C CA . ALA A 1 291 ? -23.953 7.922 -1.283 1 96.5 291 ALA A CA 1
ATOM 2229 C C . ALA A 1 291 ? -23.422 7.891 0.151 1 96.5 291 ALA A C 1
ATOM 2231 O O . ALA A 1 291 ? -22.625 7.02 0.509 1 96.5 291 ALA A O 1
ATOM 2232 N N . ALA A 1 292 ? -23.859 8.852 0.956 1 96.81 292 ALA A N 1
ATOM 2233 C CA . ALA A 1 292 ? -23.438 8.906 2.352 1 96.81 292 ALA A CA 1
ATOM 2234 C C . ALA A 1 292 ? -23.875 7.66 3.111 1 96.81 292 ALA A C 1
ATOM 2236 O O . ALA A 1 292 ? -23.094 7.066 3.859 1 96.81 292 ALA A O 1
ATOM 2237 N N . ARG A 1 293 ? -25.078 7.281 2.906 1 94.19 293 ARG A N 1
ATOM 2238 C CA . ARG A 1 293 ? -25.594 6.074 3.545 1 94.19 293 ARG A CA 1
ATOM 2239 C C . ARG A 1 293 ? -24.844 4.836 3.049 1 94.19 293 ARG A C 1
ATOM 2241 O O . ARG A 1 293 ? -24.453 3.98 3.844 1 94.19 293 ARG A O 1
ATOM 2248 N N . ALA A 1 294 ? -24.703 4.781 1.763 1 92.62 294 ALA A N 1
ATOM 2249 C CA . ALA A 1 294 ? -23.984 3.654 1.176 1 92.62 294 ALA A CA 1
ATOM 2250 C C . ALA A 1 294 ? -22.562 3.557 1.73 1 92.62 294 ALA A C 1
ATOM 2252 O O . ALA A 1 294 ? -22.094 2.467 2.059 1 92.62 294 ALA A O 1
ATOM 2253 N N . ALA A 1 295 ? -21.859 4.672 1.789 1 92.5 295 ALA A N 1
ATOM 2254 C CA . ALA A 1 295 ? -20.5 4.703 2.32 1 92.5 295 ALA A CA 1
ATOM 2255 C C . ALA A 1 295 ? -20.469 4.258 3.781 1 92.5 295 ALA A C 1
ATOM 2257 O O . ALA A 1 295 ? -19.547 3.566 4.207 1 92.5 295 ALA A O 1
ATOM 2258 N N . THR A 1 296 ? -21.469 4.68 4.539 1 90.5 296 THR A N 1
ATOM 2259 C CA . THR A 1 296 ? -21.562 4.363 5.957 1 90.5 296 THR A CA 1
ATOM 2260 C C . THR A 1 296 ? -21.656 2.854 6.168 1 90.5 296 THR A C 1
ATOM 2262 O O . THR A 1 296 ? -21.094 2.316 7.121 1 90.5 296 THR A O 1
ATOM 2265 N N . PHE A 1 297 ? -22.281 2.227 5.27 1 84.31 297 PHE A N 1
ATOM 2266 C CA . PHE A 1 297 ? -22.469 0.788 5.418 1 84.31 297 PHE A CA 1
ATOM 2267 C C . PHE A 1 297 ? -21.484 0.019 4.539 1 84.31 297 PHE A C 1
ATOM 2269 O O . PHE A 1 297 ? -21.656 -1.183 4.32 1 84.31 297 PHE A O 1
ATOM 2276 N N . GLY A 1 298 ? -20.547 0.71 3.973 1 85.25 298 GLY A N 1
ATOM 2277 C CA . GLY A 1 298 ? -19.484 0.067 3.217 1 85.25 298 GLY A CA 1
ATOM 2278 C C . GLY A 1 298 ? -19.938 -0.461 1.87 1 85.25 298 GLY A C 1
ATOM 2279 O O . GLY A 1 298 ? -19.438 -1.477 1.39 1 85.25 298 GLY A O 1
ATOM 2280 N N . ASN A 1 299 ? -20.922 0.15 1.267 1 88.19 299 ASN A N 1
ATOM 2281 C CA . ASN A 1 299 ? -21.531 -0.371 0.054 1 88.19 299 ASN A CA 1
ATOM 2282 C C . ASN A 1 299 ? -21.016 0.342 -1.192 1 88.19 299 ASN A C 1
ATOM 2284 O O . ASN A 1 299 ? -21.594 0.2 -2.275 1 88.19 299 ASN A O 1
ATOM 2288 N N . ILE A 1 300 ? -20.031 1.146 -1.089 1 92.69 300 ILE A N 1
ATOM 2289 C CA . ILE A 1 300 ? -19.469 1.822 -2.258 1 92.69 300 ILE A CA 1
ATOM 2290 C C . ILE A 1 300 ? -18.328 0.999 -2.838 1 92.69 300 ILE A C 1
ATOM 2292 O O . ILE A 1 300 ? -17.375 0.654 -2.127 1 92.69 300 ILE A O 1
ATOM 2296 N N . ASP A 1 301 ? -18.438 0.673 -4.086 1 92.12 301 ASP A N 1
ATOM 2297 C CA . ASP A 1 301 ? -17.375 -0.022 -4.812 1 92.12 301 ASP A CA 1
ATOM 2298 C C . ASP A 1 301 ? -16.375 0.967 -5.406 1 92.12 301 ASP A C 1
ATOM 2300 O O . ASP A 1 301 ? -15.172 0.837 -5.199 1 92.12 301 ASP A O 1
ATOM 2304 N N . GLN A 1 302 ? -16.891 1.908 -6.145 1 95.56 302 GLN A N 1
ATOM 2305 C CA . GLN A 1 302 ? -16.094 2.979 -6.723 1 95.56 302 GLN A CA 1
ATOM 2306 C C . GLN A 1 302 ? -16.75 4.34 -6.512 1 95.56 302 GLN A C 1
ATOM 2308 O O . GLN A 1 302 ? -17.984 4.438 -6.465 1 95.56 302 GLN A O 1
ATOM 2313 N N . LEU A 1 303 ? -15.93 5.391 -6.387 1 97 303 LEU A N 1
ATOM 2314 C CA . LEU A 1 303 ? -16.438 6.73 -6.098 1 97 303 LEU A CA 1
ATOM 2315 C C . LEU A 1 303 ? -15.602 7.789 -6.812 1 97 303 LEU A C 1
ATOM 2317 O O . LEU A 1 303 ? -14.375 7.801 -6.703 1 97 303 LEU A O 1
ATOM 2321 N N . LEU A 1 304 ? -16.25 8.57 -7.652 1 96.94 304 LEU A N 1
ATOM 2322 C CA . LEU A 1 304 ? -15.656 9.805 -8.141 1 96.94 304 LEU A CA 1
ATOM 2323 C C . LEU A 1 304 ? -16.062 10.992 -7.273 1 96.94 304 LEU A C 1
ATOM 2325 O O . LEU A 1 304 ? -17.234 11.141 -6.93 1 96.94 304 LEU A O 1
ATOM 2329 N N . VAL A 1 305 ? -15.109 11.797 -6.918 1 96.19 305 VAL A N 1
ATOM 2330 C CA . VAL A 1 305 ? -15.438 12.961 -6.102 1 96.19 305 VAL A CA 1
ATOM 2331 C C . VAL A 1 305 ? -14.836 14.219 -6.734 1 96.19 305 VAL A C 1
ATOM 2333 O O . VAL A 1 305 ? -13.719 14.18 -7.254 1 96.19 305 VAL A O 1
ATOM 2336 N N . ASP A 1 306 ? -15.617 15.25 -6.734 1 93.94 306 ASP A N 1
ATOM 2337 C CA . ASP A 1 306 ? -15.148 16.547 -7.184 1 93.94 306 ASP A CA 1
ATOM 2338 C C . ASP A 1 306 ? -14.195 17.172 -6.164 1 93.94 306 ASP A C 1
ATOM 2340 O O . ASP A 1 306 ? -14.586 17.438 -5.02 1 93.94 306 ASP A O 1
ATOM 2344 N N . ILE A 1 307 ? -13.023 17.531 -6.609 1 86.94 307 ILE A N 1
ATOM 2345 C CA . ILE A 1 307 ? -12.008 17.969 -5.66 1 86.94 307 ILE A CA 1
ATOM 2346 C C . ILE A 1 307 ? -12.109 19.469 -5.453 1 86.94 307 ILE A C 1
ATOM 2348 O O . ILE A 1 307 ? -11.531 20.016 -4.512 1 86.94 307 ILE A O 1
ATOM 2352 N N . ASP A 1 308 ? -12.812 20.156 -6.223 1 83.56 308 ASP A N 1
ATOM 2353 C CA . ASP A 1 308 ? -12.789 21.609 -6.23 1 83.56 308 ASP A CA 1
ATOM 2354 C C . ASP A 1 308 ? -13.875 22.188 -5.316 1 83.56 308 ASP A C 1
ATOM 2356 O O . ASP A 1 308 ? -13.727 23.281 -4.785 1 83.56 308 ASP A O 1
ATOM 2360 N N . ASN A 1 309 ? -14.891 21.422 -5.16 1 85.44 309 ASN A N 1
ATOM 2361 C CA . ASN A 1 309 ? -16.016 21.953 -4.41 1 85.44 309 ASN A CA 1
ATOM 2362 C C . ASN A 1 309 ? -16.156 21.297 -3.045 1 85.44 309 ASN A C 1
ATOM 2364 O O . ASN A 1 309 ? -15.859 20.109 -2.893 1 85.44 309 ASN A O 1
ATOM 2368 N N . VAL A 1 310 ? -16.578 22.156 -2.113 1 88.94 310 VAL A N 1
ATOM 2369 C CA . VAL A 1 310 ? -16.844 21.656 -0.77 1 88.94 310 VAL A CA 1
ATOM 2370 C C . VAL A 1 310 ? -18.328 21.812 -0.444 1 88.94 310 VAL A C 1
ATOM 2372 O O . VAL A 1 310 ? -18.875 22.906 -0.53 1 88.94 310 VAL A O 1
ATOM 2375 N N . VAL A 1 311 ? -18.953 20.734 -0.199 1 92.25 311 VAL A N 1
ATOM 2376 C CA . VAL A 1 311 ? -20.312 20.734 0.327 1 92.25 311 VAL A CA 1
ATOM 2377 C C . VAL A 1 311 ? -20.281 20.594 1.848 1 92.25 311 VAL A C 1
ATOM 2379 O O . VAL A 1 311 ? -19.984 19.516 2.375 1 92.25 311 VAL A O 1
ATOM 2382 N N . ASN A 1 312 ? -20.656 21.672 2.557 1 92.62 312 ASN A N 1
ATOM 2383 C CA . ASN A 1 312 ? -20.516 21.719 4.008 1 92.62 312 ASN A CA 1
ATOM 2384 C C . ASN A 1 312 ? -21.656 20.969 4.703 1 92.62 312 ASN A C 1
ATOM 2386 O O . ASN A 1 312 ? -22.812 21.062 4.277 1 92.62 312 ASN A O 1
ATOM 2390 N N . GLY A 1 313 ? -21.375 20.219 5.684 1 94.69 313 GLY A N 1
ATOM 2391 C CA . GLY A 1 313 ? -22.359 19.531 6.48 1 94.69 313 GLY A CA 1
ATOM 2392 C C . GLY A 1 313 ? -21.766 18.453 7.367 1 94.69 313 GLY A C 1
ATOM 2393 O O . GLY A 1 313 ? -20.609 18.547 7.777 1 94.69 313 GLY A O 1
ATOM 2394 N N . THR A 1 314 ? -22.625 17.562 7.797 1 94.94 314 THR A N 1
ATOM 2395 C CA . THR A 1 314 ? -22.203 16.438 8.625 1 94.94 314 THR A CA 1
ATOM 2396 C C . THR A 1 314 ? -22.906 15.148 8.18 1 94.94 314 THR A C 1
ATOM 2398 O O . THR A 1 314 ? -23.953 15.195 7.539 1 94.94 314 THR A O 1
ATOM 2401 N N . VAL A 1 315 ? -22.281 14.117 8.406 1 95.12 315 VAL A N 1
ATOM 2402 C CA . VAL A 1 315 ? -22.828 12.789 8.148 1 95.12 315 VAL A CA 1
ATOM 2403 C C . VAL A 1 315 ? -22.938 12.008 9.453 1 95.12 315 VAL A C 1
ATOM 2405 O O . VAL A 1 315 ? -21.938 11.828 10.156 1 95.12 315 VAL A O 1
ATOM 2408 N N . ASP A 1 316 ? -24.109 11.555 9.727 1 95.12 316 ASP A N 1
ATOM 2409 C CA . ASP A 1 316 ? -24.312 10.773 10.938 1 95.12 316 ASP A CA 1
ATOM 2410 C C . ASP A 1 316 ? -23.453 9.508 10.93 1 95.12 316 ASP A C 1
ATOM 2412 O O . ASP A 1 316 ? -23.406 8.797 9.93 1 95.12 316 ASP A O 1
ATOM 2416 N N . GLU A 1 317 ? -22.844 9.219 12.039 1 89.19 317 GLU A N 1
ATOM 2417 C CA . GLU A 1 317 ? -21.875 8.133 12.117 1 89.19 317 GLU A CA 1
ATOM 2418 C C . GLU A 1 317 ? -22.547 6.773 11.977 1 89.19 317 GLU A C 1
ATOM 2420 O O . GLU A 1 317 ? -21.984 5.848 11.391 1 89.19 317 GLU A O 1
ATOM 2425 N N . GLU A 1 318 ? -23.75 6.66 12.422 1 86.62 318 GLU A N 1
ATOM 2426 C CA . GLU A 1 318 ? -24.406 5.359 12.484 1 86.62 318 GLU A CA 1
ATOM 2427 C C . GLU A 1 318 ? -25.312 5.145 11.281 1 86.62 318 GLU A C 1
ATOM 2429 O O . GLU A 1 318 ? -25.328 4.066 10.688 1 86.62 318 GLU A O 1
ATOM 2434 N N . THR A 1 319 ? -26.031 6.211 10.93 1 90.19 319 THR A N 1
ATOM 2435 C CA . THR A 1 319 ? -27.078 6.027 9.93 1 90.19 319 THR A CA 1
ATOM 2436 C C . THR A 1 319 ? -26.609 6.5 8.555 1 90.19 319 THR A C 1
ATOM 2438 O O . THR A 1 319 ? -27.172 6.113 7.535 1 90.19 319 THR A O 1
ATOM 2441 N N . GLY A 1 320 ? -25.641 7.41 8.539 1 93.69 320 GLY A N 1
ATOM 2442 C CA . GLY A 1 320 ? -25.188 7.992 7.285 1 93.69 320 GLY A CA 1
ATOM 2443 C C . GLY A 1 320 ? -26.062 9.148 6.816 1 93.69 320 GLY A C 1
ATOM 2444 O O . GLY A 1 320 ? -25.875 9.656 5.711 1 93.69 320 GLY A O 1
ATOM 2445 N N . ALA A 1 321 ? -27.016 9.602 7.641 1 96.5 321 ALA A N 1
ATOM 2446 C CA . ALA A 1 321 ? -27.859 10.742 7.285 1 96.5 321 ALA A CA 1
ATOM 2447 C C . ALA A 1 321 ? -27.031 12.023 7.184 1 96.5 321 ALA A C 1
ATOM 2449 O O . ALA A 1 321 ? -26.156 12.266 8.008 1 96.5 321 ALA A O 1
ATOM 2450 N N . VAL A 1 322 ? -27.375 12.836 6.176 1 96.75 322 VAL A N 1
ATOM 2451 C CA . VAL A 1 322 ? -26.609 14.047 5.922 1 96.75 322 VAL A CA 1
ATOM 2452 C C . VAL A 1 322 ? -27.375 15.273 6.402 1 96.75 322 VAL A C 1
ATOM 2454 O O . VAL A 1 322 ? -28.594 15.375 6.18 1 96.75 322 VAL A O 1
ATOM 2457 N N . THR A 1 323 ? -26.734 16.141 7.145 1 96.56 323 THR A N 1
ATOM 2458 C CA . THR A 1 323 ? -27.219 17.484 7.434 1 96.56 323 THR A CA 1
ATOM 2459 C C . THR A 1 323 ? -26.391 18.531 6.688 1 96.56 323 THR A C 1
ATOM 2461 O O . THR A 1 323 ? -25.203 18.672 6.945 1 96.56 323 THR A O 1
ATOM 2464 N N . PHE A 1 324 ? -27.031 19.203 5.824 1 94.88 324 PHE A N 1
ATOM 2465 C CA . PHE A 1 324 ? -26.328 20.203 5.008 1 94.88 324 PHE A CA 1
ATOM 2466 C C . PHE A 1 324 ? -26.266 21.547 5.723 1 94.88 324 PHE A C 1
ATOM 2468 O O . PHE A 1 324 ? -27.203 21.922 6.418 1 94.88 324 PHE A O 1
ATOM 2475 N N . ASP A 1 325 ? -25.156 22.219 5.523 1 92.25 325 ASP A N 1
ATOM 2476 C CA . ASP A 1 325 ? -24.984 23.578 6.047 1 92.25 325 ASP A CA 1
ATOM 2477 C C . ASP A 1 325 ? -24.672 24.562 4.926 1 92.25 325 ASP A C 1
ATOM 2479 O O . ASP A 1 325 ? -24.078 24.203 3.916 1 92.25 325 ASP A O 1
ATOM 2483 N N . ALA A 1 326 ? -25 25.75 5.133 1 86.69 326 ALA A N 1
ATOM 2484 C CA . ALA A 1 326 ? -24.812 26.781 4.117 1 86.69 326 ALA A CA 1
ATOM 2485 C C . ALA A 1 326 ? -23.359 27.25 4.066 1 86.69 326 ALA A C 1
ATOM 2487 O O . ALA A 1 326 ? -22.859 27.625 3 1 86.69 326 ALA A O 1
ATOM 2488 N N . GLU A 1 327 ? -22.75 27.328 5.227 1 83.88 327 GLU A N 1
ATOM 2489 C CA . GLU A 1 327 ? -21.375 27.812 5.293 1 83.88 327 GLU A CA 1
ATOM 2490 C C . GLU A 1 327 ? -20.5 26.859 6.094 1 83.88 327 GLU A C 1
ATOM 2492 O O . GLU A 1 327 ? -20.984 26.094 6.914 1 83.88 327 GLU A O 1
ATOM 2497 N N . GLY A 1 328 ? -19.266 26.984 5.727 1 79.06 328 GLY A N 1
ATOM 2498 C CA . GLY A 1 328 ? -18.281 26.203 6.465 1 79.06 328 GLY A CA 1
ATOM 2499 C C . GLY A 1 328 ? -17.906 26.844 7.793 1 79.06 328 GLY A C 1
ATOM 2500 O O . GLY A 1 328 ? -17.859 28.062 7.914 1 79.06 328 GLY A O 1
ATOM 2501 N N . ASP A 1 329 ? -17.781 26 8.758 1 78.5 329 ASP A N 1
ATOM 2502 C CA . ASP A 1 329 ? -17.234 26.438 10.047 1 78.5 329 ASP A CA 1
ATOM 2503 C C . ASP A 1 329 ? -16.344 25.359 10.648 1 78.5 329 ASP A C 1
ATOM 2505 O O . ASP A 1 329 ? -15.938 24.406 9.961 1 78.5 329 ASP A O 1
ATOM 2509 N N . ALA A 1 330 ? -15.914 25.562 11.875 1 77.88 330 ALA A N 1
ATOM 2510 C CA . ALA A 1 330 ? -14.945 24.656 12.492 1 77.88 330 ALA A CA 1
ATOM 2511 C C . ALA A 1 330 ? -15.609 23.359 12.945 1 77.88 330 ALA A C 1
ATOM 2513 O O . ALA A 1 330 ? -14.922 22.406 13.297 1 77.88 330 ALA A O 1
ATOM 2514 N N . HIS A 1 331 ? -16.922 23.312 12.82 1 80.06 331 HIS A N 1
ATOM 2515 C CA . HIS A 1 331 ? -17.625 22.141 13.344 1 80.06 331 HIS A CA 1
ATOM 2516 C C . HIS A 1 331 ? -18.062 21.203 12.219 1 80.06 331 HIS A C 1
ATOM 2518 O O . HIS A 1 331 ? -18.188 20 12.43 1 80.06 331 HIS A O 1
ATOM 2524 N N . ASN A 1 332 ? -18.359 21.859 11.164 1 85 332 ASN A N 1
ATOM 2525 C CA . ASN A 1 332 ? -18.75 21.016 10.039 1 85 332 ASN A CA 1
ATOM 2526 C C . ASN A 1 332 ? -17.562 20.688 9.141 1 85 332 ASN A C 1
ATOM 2528 O O . ASN A 1 332 ? -16.422 20.969 9.492 1 85 332 ASN A O 1
ATOM 2532 N N . TYR A 1 333 ? -17.797 19.875 8.125 1 89.19 333 TYR A N 1
ATOM 2533 C CA . TYR A 1 333 ? -16.766 19.438 7.184 1 89.19 333 TYR A CA 1
ATOM 2534 C C . TYR A 1 333 ? -17.359 19.188 5.801 1 89.19 333 TYR A C 1
ATOM 2536 O O . TYR A 1 333 ? -18.531 19.453 5.566 1 89.19 333 TYR A O 1
ATOM 2544 N N . GLY A 1 334 ? -16.531 18.922 4.887 1 91.38 334 GLY A N 1
ATOM 2545 C CA . GLY A 1 334 ? -17 18.547 3.566 1 91.38 334 GLY A CA 1
ATOM 2546 C C . GLY A 1 334 ? -17.672 17.188 3.531 1 91.38 334 GLY A C 1
ATOM 2547 O O . GLY A 1 334 ? -17.016 16.172 3.701 1 91.38 334 GLY A O 1
ATOM 2548 N N . VAL A 1 335 ? -18.906 17.219 3.275 1 95.06 335 VAL A N 1
ATOM 2549 C CA . VAL A 1 335 ? -19.703 16 3.287 1 95.06 335 VAL A CA 1
ATOM 2550 C C . VAL A 1 335 ? -19.125 15.016 2.266 1 95.06 335 VAL A C 1
ATOM 2552 O O . VAL A 1 335 ? -18.969 13.828 2.561 1 95.06 335 VAL A O 1
ATOM 2555 N N . VAL A 1 336 ? -18.766 15.492 1.098 1 95.56 336 VAL A N 1
ATOM 2556 C CA . VAL A 1 336 ? -18.234 14.641 0.037 1 95.56 336 VAL A CA 1
ATOM 2557 C C . VAL A 1 336 ? -16.875 14.078 0.448 1 95.56 336 VAL A C 1
ATOM 2559 O O . VAL A 1 336 ? -16.562 12.922 0.137 1 95.56 336 VAL A O 1
ATOM 2562 N N . ASP A 1 337 ? -16.109 14.844 1.128 1 94.31 337 ASP A N 1
ATOM 2563 C CA . ASP A 1 337 ? -14.836 14.391 1.665 1 94.31 337 ASP A CA 1
ATOM 2564 C C . ASP A 1 337 ? -15.031 13.242 2.652 1 94.31 337 ASP A C 1
ATOM 2566 O O . ASP A 1 337 ? -14.312 12.242 2.6 1 94.31 337 ASP A O 1
ATOM 2570 N N . GLU A 1 338 ? -16 13.414 3.49 1 94.44 338 GLU A N 1
ATOM 2571 C CA . GLU A 1 338 ? -16.297 12.375 4.473 1 94.44 338 GLU A CA 1
ATOM 2572 C C . GLU A 1 338 ? -16.781 11.086 3.795 1 94.44 338 GLU A C 1
ATOM 2574 O O . GLU A 1 338 ? -16.375 9.992 4.184 1 94.44 338 GLU A O 1
ATOM 2579 N N . ILE A 1 339 ? -17.594 11.273 2.807 1 95.81 339 ILE A N 1
ATOM 2580 C CA . ILE A 1 339 ? -18.062 10.117 2.047 1 95.81 339 ILE A CA 1
ATOM 2581 C C . ILE A 1 339 ? -16.875 9.398 1.423 1 95.81 339 ILE A C 1
ATOM 2583 O O . ILE A 1 339 ? -16.781 8.172 1.492 1 95.81 339 ILE A O 1
ATOM 2587 N N . ALA A 1 340 ? -15.961 10.148 0.858 1 95.31 340 ALA A N 1
ATOM 2588 C CA . ALA A 1 340 ? -14.742 9.578 0.281 1 95.31 340 ALA A CA 1
ATOM 2589 C C . ALA A 1 340 ? -13.93 8.828 1.337 1 95.31 340 ALA A C 1
ATOM 2591 O O . ALA A 1 340 ? -13.438 7.73 1.086 1 95.31 340 ALA A O 1
ATOM 2592 N N . GLY A 1 341 ? -13.773 9.422 2.463 1 93.56 341 GLY A N 1
ATOM 2593 C CA . GLY A 1 341 ? -13.055 8.781 3.549 1 93.56 341 GLY A CA 1
ATOM 2594 C C . GLY A 1 341 ? -13.648 7.445 3.961 1 93.56 341 GLY A C 1
ATOM 2595 O O . GLY A 1 341 ? -12.93 6.457 4.113 1 93.56 341 GLY A O 1
ATOM 2596 N N . ARG A 1 342 ? -14.961 7.445 4.121 1 91.25 342 ARG A N 1
ATOM 2597 C CA . ARG A 1 342 ? -15.648 6.219 4.512 1 91.25 342 ARG A CA 1
ATOM 2598 C C . ARG A 1 342 ? -15.508 5.148 3.434 1 91.25 342 ARG A C 1
ATOM 2600 O O . ARG A 1 342 ? -15.32 3.969 3.742 1 91.25 342 ARG A O 1
ATOM 2607 N N . ALA A 1 343 ? -15.656 5.57 2.217 1 92.62 343 ALA A N 1
ATOM 2608 C CA . ALA A 1 343 ? -15.492 4.641 1.103 1 92.62 343 ALA A CA 1
ATOM 2609 C C . ALA A 1 343 ? -14.094 4.016 1.11 1 92.62 343 ALA A C 1
ATOM 2611 O O . ALA A 1 343 ? -13.953 2.805 0.94 1 92.62 343 ALA A O 1
ATOM 2612 N N . LEU A 1 344 ? -13.094 4.793 1.317 1 89.31 344 LEU A N 1
ATOM 2613 C CA . LEU A 1 344 ? -11.719 4.312 1.368 1 89.31 344 LEU A CA 1
ATOM 2614 C C . LEU A 1 344 ? -11.539 3.301 2.496 1 89.31 344 LEU A C 1
ATOM 2616 O O . LEU A 1 344 ? -10.914 2.256 2.307 1 89.31 344 LEU A O 1
ATOM 2620 N N . ARG A 1 345 ? -12.117 3.6 3.623 1 84.31 345 ARG A N 1
ATOM 2621 C CA . ARG A 1 345 ? -11.977 2.729 4.785 1 84.31 345 ARG A CA 1
ATOM 2622 C C . ARG A 1 345 ? -12.633 1.374 4.539 1 84.31 345 ARG A C 1
ATOM 2624 O O . ARG A 1 345 ? -12.227 0.366 5.117 1 84.31 345 ARG A O 1
ATOM 2631 N N . SER A 1 346 ? -13.617 1.413 3.715 1 83.94 346 SER A N 1
ATOM 2632 C CA . SER A 1 346 ? -14.32 0.166 3.436 1 83.94 346 SER A CA 1
ATOM 2633 C C . SER A 1 346 ? -13.836 -0.466 2.137 1 83.94 346 SER A C 1
ATOM 2635 O O . SER A 1 346 ? -14.492 -1.357 1.592 1 83.94 346 SER A O 1
ATOM 2637 N N . GLY A 1 347 ? -12.742 0.006 1.584 1 82.94 347 GLY A N 1
ATOM 2638 C CA . GLY A 1 347 ? -12.094 -0.657 0.466 1 82.94 347 GLY A CA 1
ATOM 2639 C C . GLY A 1 347 ? -12.562 -0.149 -0.884 1 82.94 347 GLY A C 1
ATOM 2640 O O . GLY A 1 347 ? -12.258 -0.748 -1.918 1 82.94 347 GLY A O 1
ATOM 2641 N N . GLY A 1 348 ? -13.344 0.886 -0.895 1 89.25 348 GLY A N 1
ATOM 2642 C CA . GLY A 1 348 ? -13.758 1.471 -2.16 1 89.25 348 GLY A CA 1
ATOM 2643 C C . GLY A 1 348 ? -12.633 2.178 -2.889 1 89.25 348 GLY A C 1
ATOM 2644 O O . GLY A 1 348 ? -11.75 2.766 -2.258 1 89.25 348 GLY A O 1
ATOM 2645 N N . LYS A 1 349 ? -12.688 2.07 -4.195 1 90.81 349 LYS A N 1
ATOM 2646 C CA . LYS A 1 349 ? -11.766 2.844 -5.02 1 90.81 349 LYS A CA 1
ATOM 2647 C C . LYS A 1 349 ? -12.258 4.277 -5.203 1 90.81 349 LYS A C 1
ATOM 2649 O O . LYS A 1 349 ? -13.344 4.5 -5.738 1 90.81 349 LYS A O 1
ATOM 2654 N N . VAL A 1 350 ? -11.508 5.238 -4.73 1 93.62 350 VAL A N 1
ATOM 2655 C CA . VAL A 1 350 ? -11.914 6.637 -4.793 1 93.62 350 VAL A CA 1
ATOM 2656 C C . VAL A 1 350 ? -10.984 7.41 -5.727 1 93.62 350 VAL A C 1
ATOM 2658 O O . VAL A 1 350 ? -9.766 7.316 -5.609 1 93.62 350 VAL A O 1
ATOM 2661 N N . LEU A 1 351 ? -11.586 8.125 -6.641 1 93.5 351 LEU A N 1
ATOM 2662 C CA . LEU A 1 351 ? -10.836 8.969 -7.562 1 93.5 351 LEU A CA 1
ATOM 2663 C C . LEU A 1 351 ? -11.219 10.438 -7.391 1 93.5 351 LEU A C 1
ATOM 2665 O O . LEU A 1 351 ? -12.391 10.789 -7.48 1 93.5 351 LEU A O 1
ATOM 2669 N N . GLY A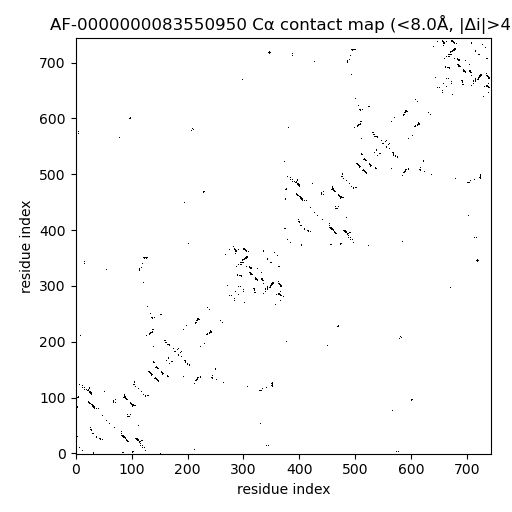 1 352 ? -10.234 11.25 -7.109 1 91.88 352 GLY A N 1
ATOM 2670 C CA . GLY A 1 352 ? -10.445 12.688 -7.133 1 91.88 352 GLY A CA 1
ATOM 2671 C C . GLY A 1 352 ? -10.398 13.273 -8.531 1 91.88 352 GLY A C 1
ATOM 2672 O O . GLY A 1 352 ? -9.383 13.164 -9.219 1 91.88 352 GLY A O 1
ATOM 2673 N N . VAL A 1 353 ? -11.508 13.852 -8.961 1 91.88 353 VAL A N 1
ATOM 2674 C CA . VAL A 1 353 ? -11.594 14.375 -10.32 1 91.88 353 VAL A CA 1
ATOM 2675 C C . VAL A 1 353 ? -12.227 15.773 -10.297 1 91.88 353 VAL A C 1
ATOM 2677 O O . VAL A 1 353 ? -12.531 16.297 -9.234 1 91.88 353 VAL A O 1
ATOM 2680 N N . ARG A 1 354 ? -12.203 16.375 -11.453 1 87.38 354 ARG A N 1
ATOM 2681 C CA . ARG A 1 354 ? -12.906 17.641 -11.602 1 87.38 354 ARG A CA 1
ATOM 2682 C C . ARG A 1 354 ? -14.375 17.422 -11.938 1 87.38 354 ARG A C 1
ATOM 2684 O O . ARG A 1 354 ? -14.75 16.344 -12.414 1 87.38 354 ARG A O 1
ATOM 2691 N N . LYS A 1 355 ? -15.133 18.438 -11.742 1 90 355 LYS A N 1
ATOM 2692 C CA . LYS A 1 355 ? -16.594 18.359 -11.844 1 90 355 LYS A CA 1
ATOM 2693 C C . LYS A 1 355 ? -17.016 17.859 -13.219 1 90 355 LYS A C 1
ATOM 2695 O O . LYS A 1 355 ? -17.922 17.031 -13.336 1 90 355 LYS A O 1
ATOM 2700 N N . ASP A 1 356 ? -16.328 18.234 -14.234 1 89.44 356 ASP A N 1
ATOM 2701 C CA . ASP A 1 356 ? -16.688 17.891 -15.609 1 89.44 356 ASP A CA 1
ATOM 2702 C C . ASP A 1 356 ? -16.5 16.406 -15.859 1 89.44 356 ASP A C 1
ATOM 2704 O O . ASP A 1 356 ? -17.094 15.844 -16.781 1 89.44 356 ASP A O 1
ATOM 2708 N N . ASP A 1 357 ? -15.75 15.766 -15.062 1 90.81 357 ASP A N 1
ATOM 2709 C CA . ASP A 1 357 ? -15.484 14.336 -15.234 1 90.81 357 ASP A CA 1
ATOM 2710 C C . ASP A 1 357 ? -16.516 13.492 -14.508 1 90.81 357 ASP A C 1
ATOM 2712 O O . ASP A 1 357 ? -16.578 12.273 -14.688 1 90.81 357 ASP A O 1
ATOM 2716 N N . ILE A 1 358 ? -17.297 14.102 -13.727 1 94.19 358 ILE A N 1
ATOM 2717 C CA . ILE A 1 358 ? -18.297 13.383 -12.945 1 94.19 358 ILE A CA 1
ATOM 2718 C C . ILE A 1 358 ? -19.609 13.297 -13.742 1 94.19 358 ILE A C 1
ATOM 2720 O O . ILE A 1 358 ? -20.094 14.305 -14.258 1 94.19 358 ILE A O 1
ATOM 2724 N N . PRO A 1 359 ? -20.141 12.125 -13.812 1 91.44 359 PRO A N 1
ATOM 2725 C CA . PRO A 1 359 ? -21.422 11.984 -14.508 1 91.44 359 PRO A CA 1
ATOM 2726 C C . PRO A 1 359 ? -22.469 12.992 -14.023 1 91.44 359 PRO A C 1
ATOM 2728 O O . PRO A 1 359 ? -22.672 13.148 -12.812 1 91.44 359 PRO A O 1
ATOM 2731 N N . GLY A 1 360 ? -23.094 13.695 -15.031 1 89.5 360 GLY A N 1
ATOM 2732 C CA . GLY A 1 360 ? -24.141 14.664 -14.727 1 89.5 360 GLY A CA 1
ATOM 2733 C C . GLY A 1 360 ? -23.594 15.953 -14.125 1 89.5 360 GLY A C 1
ATOM 2734 O O . GLY A 1 360 ? -24.359 16.859 -13.797 1 89.5 360 GLY A O 1
ATOM 2735 N N . GLY A 1 361 ? -22.312 16.047 -13.906 1 90 361 GLY A N 1
ATOM 2736 C CA . GLY A 1 361 ? -21.703 17.266 -13.367 1 90 361 GLY A CA 1
ATOM 2737 C C . GLY A 1 361 ? -22 17.469 -11.891 1 90 361 GLY A C 1
ATOM 2738 O O . GLY A 1 361 ? -22.156 18.609 -11.445 1 90 361 GLY A O 1
ATOM 2739 N N . GLN A 1 362 ? -22.172 16.438 -11.172 1 92.62 362 GLN A N 1
ATOM 2740 C CA . GLN A 1 362 ? -22.5 16.5 -9.75 1 92.62 362 GLN A CA 1
ATOM 2741 C C . GLN A 1 362 ? -21.234 16.531 -8.891 1 92.62 362 GLN A C 1
ATOM 2743 O O . GLN A 1 362 ? -20.125 16.641 -9.422 1 92.62 362 GLN A O 1
ATOM 2748 N N . SER A 1 363 ? -21.438 16.531 -7.547 1 95.06 363 SER A N 1
ATOM 2749 C CA . SER A 1 363 ? -20.312 16.625 -6.641 1 95.06 363 SER A CA 1
ATOM 2750 C C . SER A 1 363 ? -19.625 15.266 -6.461 1 95.06 363 SER A C 1
ATOM 2752 O O . SER A 1 363 ? -18.484 15.188 -5.996 1 95.06 363 SER A O 1
ATOM 2754 N N . LEU A 1 364 ? -20.391 14.227 -6.785 1 97.38 364 LEU A N 1
ATOM 2755 C CA . LEU A 1 364 ? -19.844 12.875 -6.703 1 97.38 364 LEU A CA 1
ATOM 2756 C C . LEU A 1 364 ? -20.641 11.906 -7.57 1 97.38 364 LEU A C 1
ATOM 2758 O O . LEU A 1 364 ? -21.719 12.242 -8.039 1 97.38 364 LEU A O 1
ATOM 2762 N N . ALA A 1 365 ? -20.109 10.812 -7.855 1 97.88 365 ALA A N 1
ATOM 2763 C CA . ALA A 1 365 ? -20.766 9.664 -8.484 1 97.88 365 ALA A CA 1
ATOM 2764 C C . ALA A 1 365 ? -20.281 8.352 -7.879 1 97.88 365 ALA A C 1
ATOM 2766 O O . ALA A 1 365 ? -19.062 8.109 -7.797 1 97.88 365 ALA A O 1
ATOM 2767 N N . ALA A 1 366 ? -21.188 7.52 -7.426 1 97.5 366 ALA A N 1
ATOM 2768 C CA . ALA A 1 366 ? -20.828 6.293 -6.723 1 97.5 366 ALA A CA 1
ATOM 2769 C C . ALA A 1 366 ? -21.391 5.066 -7.426 1 97.5 366 ALA A C 1
ATOM 2771 O O . ALA A 1 366 ? -22.531 5.09 -7.902 1 97.5 366 ALA A O 1
ATOM 2772 N N . ILE A 1 367 ? -20.625 4.098 -7.59 1 96.62 367 ILE A N 1
ATOM 2773 C CA . ILE A 1 367 ? -21.031 2.758 -7.98 1 96.62 367 ILE A CA 1
ATOM 2774 C C . ILE A 1 367 ? -21.109 1.856 -6.75 1 96.62 367 ILE A C 1
ATOM 2776 O O . ILE A 1 367 ? -20.141 1.776 -5.98 1 96.62 367 ILE A O 1
ATOM 2780 N N . LEU A 1 368 ? -22.156 1.217 -6.562 1 93.56 368 LEU A N 1
ATOM 2781 C CA . LEU A 1 368 ? -22.406 0.469 -5.336 1 93.56 368 LEU A CA 1
ATOM 2782 C C . LEU A 1 368 ? -22.094 -1.014 -5.531 1 93.56 368 LEU A C 1
ATOM 2784 O O . LEU A 1 368 ? -22.203 -1.529 -6.648 1 93.56 368 LEU A O 1
ATOM 2788 N N . ARG A 1 369 ? -21.703 -1.668 -4.461 1 85.31 369 ARG A N 1
ATOM 2789 C CA . ARG A 1 369 ? -21.438 -3.104 -4.469 1 85.31 369 ARG A CA 1
ATOM 2790 C C . ARG A 1 369 ? -22.734 -3.895 -4.629 1 85.31 369 ARG A C 1
ATOM 2792 O O . ARG A 1 369 ? -22.75 -4.945 -5.273 1 85.31 369 ARG A O 1
ATOM 2799 N N . SER A 1 370 ? -23.75 -3.443 -3.957 1 83.12 370 SER A N 1
ATOM 2800 C CA . SER A 1 370 ? -25.078 -4.051 -3.99 1 83.12 370 SER A CA 1
ATOM 2801 C C . SER A 1 370 ? -26.172 -2.992 -4.086 1 83.12 370 SER A C 1
ATOM 2803 O O . SER A 1 370 ? -25.938 -1.816 -3.807 1 83.12 370 SER A O 1
ATOM 2805 N N . PRO A 1 371 ? -27.266 -3.551 -4.535 1 80.62 371 PRO A N 1
ATOM 2806 C CA . PRO A 1 371 ? -28.344 -2.58 -4.652 1 80.62 371 PRO A CA 1
ATOM 2807 C C . PRO A 1 371 ? -28.781 -2.01 -3.301 1 80.62 371 PRO A C 1
ATOM 2809 O O . PRO A 1 371 ? -28.594 -2.654 -2.268 1 80.62 371 PRO A O 1
ATOM 2812 N N . LEU A 1 372 ? -29.203 -0.732 -3.338 1 68.25 372 LEU A N 1
ATOM 2813 C CA . LEU A 1 372 ? -29.672 -0.017 -2.152 1 68.25 372 LEU A CA 1
ATOM 2814 C C . LEU A 1 372 ? -30.891 -0.7 -1.548 1 68.25 372 LEU A C 1
ATOM 2816 O O . LEU A 1 372 ? -31.703 -1.27 -2.271 1 68.25 372 LEU A O 1
ATOM 2820 N N . MET B 1 1 ? 22.969 -13.219 4.828 1 53.28 1 MET B N 1
ATOM 2821 C CA . MET B 1 1 ? 22.062 -12.125 4.504 1 53.28 1 MET B CA 1
ATOM 2822 C C . MET B 1 1 ? 20.766 -12.656 3.881 1 53.28 1 MET B C 1
ATOM 2824 O O . MET B 1 1 ? 20.797 -13.609 3.098 1 53.28 1 MET B O 1
ATOM 2828 N N . LEU B 1 2 ? 19.609 -12.398 4.473 1 58.81 2 LEU B N 1
ATOM 2829 C CA . LEU B 1 2 ? 18.344 -12.781 3.875 1 58.81 2 LEU B CA 1
ATOM 2830 C C . LEU B 1 2 ? 18.062 -11.945 2.627 1 58.81 2 LEU B C 1
ATOM 2832 O O . LEU B 1 2 ? 18.344 -10.742 2.6 1 58.81 2 LEU B O 1
ATOM 2836 N N . TYR B 1 3 ? 17.828 -12.781 1.634 1 71.31 3 TYR B N 1
ATOM 2837 C CA . TYR B 1 3 ? 17.328 -12.125 0.425 1 71.31 3 TYR B CA 1
ATOM 2838 C C . TYR B 1 3 ? 15.812 -12.141 0.372 1 71.31 3 TYR B C 1
ATOM 2840 O O . TYR B 1 3 ? 15.203 -13.164 0.049 1 71.31 3 TYR B O 1
ATOM 2848 N N . LEU B 1 4 ? 15.25 -11.062 0.893 1 71.62 4 LEU B N 1
ATOM 2849 C CA . LEU B 1 4 ? 13.797 -11.016 1.042 1 71.62 4 LEU B CA 1
ATOM 2850 C C . LEU B 1 4 ? 13.156 -10.219 -0.09 1 71.62 4 LEU B C 1
ATOM 2852 O O . LEU B 1 4 ? 13.703 -9.188 -0.514 1 71.62 4 LEU B O 1
ATOM 2856 N N . ASP B 1 5 ? 12.18 -10.898 -0.684 1 78.75 5 ASP B N 1
ATOM 2857 C CA . ASP B 1 5 ? 11.195 -10.203 -1.506 1 78.75 5 ASP B CA 1
ATOM 2858 C C . ASP B 1 5 ? 9.805 -10.258 -0.869 1 78.75 5 ASP B C 1
ATOM 2860 O O . ASP B 1 5 ? 8.984 -11.102 -1.229 1 78.75 5 ASP B O 1
ATOM 2864 N N . THR B 1 6 ? 9.586 -9.367 -0.018 1 74.31 6 THR B N 1
ATOM 2865 C CA . THR B 1 6 ? 8.336 -9.438 0.733 1 74.31 6 THR B CA 1
ATOM 2866 C C . THR B 1 6 ? 7.184 -8.867 -0.081 1 74.31 6 THR B C 1
ATOM 2868 O O . THR B 1 6 ? 7.262 -7.738 -0.571 1 74.31 6 THR B O 1
ATOM 2871 N N . PRO B 1 7 ? 6.148 -9.664 -0.23 1 82.56 7 PRO B N 1
ATOM 2872 C CA . PRO B 1 7 ? 4.992 -9.148 -0.965 1 82.56 7 PRO B CA 1
ATOM 2873 C C . PRO B 1 7 ? 4.34 -7.953 -0.273 1 82.56 7 PRO B C 1
ATOM 2875 O O . PRO B 1 7 ? 4.363 -7.859 0.957 1 82.56 7 PRO B O 1
ATOM 2878 N N . THR B 1 8 ? 3.861 -7.078 -1.035 1 79.06 8 THR B N 1
ATOM 2879 C CA . THR B 1 8 ? 3.09 -5.945 -0.536 1 79.06 8 THR B CA 1
ATOM 2880 C C . THR B 1 8 ? 1.594 -6.223 -0.639 1 79.06 8 THR B C 1
ATOM 2882 O O . THR B 1 8 ? 1.181 -7.207 -1.258 1 79.06 8 THR B O 1
ATOM 2885 N N . SER B 1 9 ? 0.83 -5.375 -0.02 1 79.56 9 SER B N 1
ATOM 2886 C CA . SER B 1 9 ? -0.621 -5.473 -0.141 1 79.56 9 SER B CA 1
ATOM 2887 C C . SER B 1 9 ? -1.065 -5.336 -1.594 1 79.56 9 SER B C 1
ATOM 2889 O O . SER B 1 9 ? -2.051 -5.949 -2.008 1 79.56 9 SER B O 1
ATOM 2891 N N . ARG B 1 10 ? -0.359 -4.629 -2.301 1 78.62 10 ARG B N 1
ATOM 2892 C CA . ARG B 1 10 ? -0.669 -4.48 -3.719 1 78.62 10 ARG B CA 1
ATOM 2893 C C . ARG B 1 10 ? -0.41 -5.777 -4.477 1 78.62 10 ARG B C 1
ATOM 2895 O O . ARG B 1 10 ? -1.187 -6.152 -5.359 1 78.62 10 ARG B O 1
ATOM 2902 N N . ASP B 1 11 ? 0.727 -6.422 -4.152 1 85.75 11 ASP B N 1
ATOM 2903 C CA . ASP B 1 11 ? 0.998 -7.73 -4.738 1 85.75 11 ASP B CA 1
ATOM 2904 C C . ASP B 1 11 ? -0.142 -8.711 -4.457 1 85.75 11 ASP B C 1
ATOM 2906 O O . ASP B 1 11 ? -0.602 -9.414 -5.359 1 85.75 11 ASP B O 1
ATOM 2910 N N . LEU B 1 12 ? -0.495 -8.664 -3.256 1 88 12 LEU B N 1
ATOM 2911 C CA . LEU B 1 12 ? -1.559 -9.57 -2.832 1 88 12 LEU B CA 1
ATOM 2912 C C . LEU B 1 12 ? -2.848 -9.289 -3.594 1 88 12 LEU B C 1
ATOM 2914 O O . LEU B 1 12 ? -3.521 -10.211 -4.047 1 88 12 LEU B O 1
ATOM 2918 N N . ALA B 1 13 ? -3.164 -8.062 -3.732 1 83.94 13 ALA B N 1
ATOM 2919 C CA . ALA B 1 13 ? -4.371 -7.676 -4.457 1 83.94 13 ALA B CA 1
ATOM 2920 C C . ALA B 1 13 ? -4.309 -8.133 -5.91 1 83.94 13 ALA B C 1
ATOM 2922 O O . ALA B 1 13 ? -5.289 -8.664 -6.445 1 83.94 13 ALA B O 1
ATOM 2923 N N . SER B 1 14 ? -3.189 -7.926 -6.539 1 86.56 14 SER B N 1
ATOM 2924 C CA . SER B 1 14 ? -3.006 -8.328 -7.93 1 86.56 14 SER B CA 1
ATOM 2925 C C . SER B 1 14 ? -3.154 -9.836 -8.094 1 86.56 14 SER B C 1
ATOM 2927 O O . SER B 1 14 ? -3.814 -10.305 -9.023 1 86.56 14 SER B O 1
ATOM 2929 N N . LEU B 1 15 ? -2.551 -10.547 -7.223 1 92.81 15 LEU B N 1
ATOM 2930 C CA . LEU B 1 15 ? -2.645 -12 -7.262 1 92.81 15 LEU B CA 1
ATOM 2931 C C . LEU B 1 15 ? -4.078 -12.461 -7.004 1 92.81 15 LEU B C 1
ATOM 2933 O O . LEU B 1 15 ? -4.547 -13.414 -7.629 1 92.81 15 LEU B O 1
ATOM 2937 N N . ASN B 1 16 ? -4.719 -11.781 -6.129 1 91.31 16 ASN B N 1
ATOM 2938 C CA . ASN B 1 16 ? -6.082 -12.125 -5.742 1 91.31 16 ASN B CA 1
ATOM 2939 C C . ASN B 1 16 ? -7.059 -11.906 -6.895 1 91.31 16 ASN B C 1
ATOM 2941 O O . ASN B 1 16 ? -8.047 -12.633 -7.016 1 91.31 16 ASN B O 1
ATOM 2945 N N . GLU B 1 17 ? -6.836 -10.977 -7.723 1 87.62 17 GLU B N 1
ATOM 2946 C CA . GLU B 1 17 ? -7.734 -10.625 -8.812 1 87.62 17 GLU B CA 1
ATOM 2947 C C . GLU B 1 17 ? -7.551 -11.555 -10.008 1 87.62 17 GLU B C 1
ATOM 2949 O O . GLU B 1 17 ? -8.445 -11.672 -10.852 1 87.62 17 GLU B O 1
ATOM 2954 N N . LEU B 1 18 ? -6.48 -12.195 -10.078 1 90.81 18 LEU B N 1
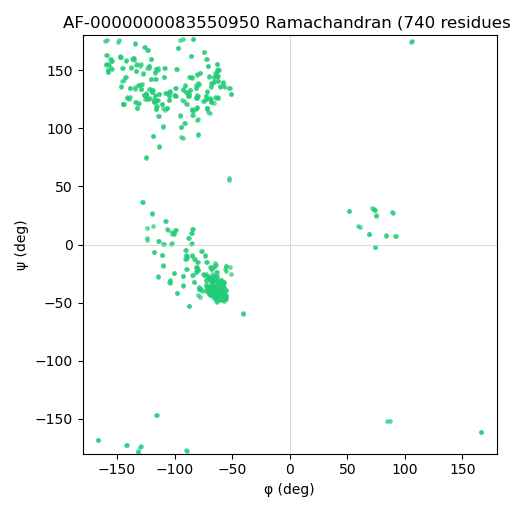ATOM 2955 C CA . LEU B 1 18 ? -6.156 -13 -11.25 1 90.81 18 LEU B CA 1
ATOM 2956 C C . LEU B 1 18 ? -7 -14.266 -11.289 1 90.81 18 LEU B C 1
ATOM 2958 O O . LEU B 1 18 ? -7.152 -14.953 -10.281 1 90.81 18 LEU B O 1
ATOM 2962 N N . ARG B 1 19 ? -7.645 -14.445 -12.469 1 90.69 19 ARG B N 1
ATOM 2963 C CA . ARG B 1 19 ? -8.328 -15.695 -12.805 1 90.69 19 ARG B CA 1
ATOM 2964 C C . ARG B 1 19 ? -7.812 -16.266 -14.117 1 90.69 19 ARG B C 1
ATOM 2966 O O . ARG B 1 19 ? -7.582 -15.516 -15.078 1 90.69 19 ARG B O 1
ATOM 2973 N N . ALA B 1 20 ? -7.48 -17.469 -14.086 1 91.31 20 ALA B N 1
ATOM 2974 C CA . ALA B 1 20 ? -7.016 -18.172 -15.281 1 91.31 20 ALA B CA 1
ATOM 2975 C C . ALA B 1 20 ? -7.434 -19.641 -15.258 1 91.31 20 ALA B C 1
ATOM 2977 O O . ALA B 1 20 ? -7.848 -20.156 -14.219 1 91.31 20 ALA B O 1
ATOM 2978 N N . GLU B 1 21 ? -7.398 -20.234 -16.422 1 90.19 21 GLU B N 1
ATOM 2979 C CA . GLU B 1 21 ? -7.727 -21.656 -16.5 1 90.19 21 GLU B CA 1
ATOM 2980 C C . GLU B 1 21 ? -6.848 -22.484 -15.555 1 90.19 21 GLU B C 1
ATOM 2982 O O . GLU B 1 21 ? -7.312 -23.438 -14.938 1 90.19 21 GLU B O 1
ATOM 2987 N N . VAL B 1 22 ? -5.637 -22.047 -15.547 1 93.12 22 VAL B N 1
ATOM 2988 C CA . VAL B 1 22 ? -4.68 -22.797 -14.734 1 93.12 22 VAL B CA 1
ATOM 2989 C C . VAL B 1 22 ? -3.871 -21.828 -13.875 1 93.12 22 VAL B C 1
ATOM 2991 O O . VAL B 1 22 ? -3.156 -20.969 -14.398 1 93.12 22 VAL B O 1
ATOM 2994 N N . CYS B 1 23 ? -3.979 -21.938 -12.547 1 95.88 23 CYS B N 1
ATOM 2995 C CA . CYS B 1 23 ? -3.143 -21.25 -11.57 1 95.88 23 CYS B CA 1
ATOM 2996 C C . CYS B 1 23 ? -2.494 -22.234 -10.609 1 95.88 23 CYS B C 1
ATOM 2998 O O . CYS B 1 23 ? -3.18 -23.062 -10.023 1 95.88 23 CYS B O 1
ATOM 3000 N N . VAL B 1 24 ? -1.214 -22.156 -10.484 1 96.94 24 VAL B N 1
ATOM 3001 C CA . VAL B 1 24 ? -0.479 -23.031 -9.586 1 96.94 24 VAL B CA 1
ATOM 3002 C C . VAL B 1 24 ? 0.155 -22.219 -8.461 1 96.94 24 VAL B C 1
ATOM 3004 O O . VAL B 1 24 ? 0.869 -21.25 -8.727 1 96.94 24 VAL B O 1
ATOM 3007 N N . SER B 1 25 ? -0.139 -22.562 -7.25 1 96.56 25 SER B N 1
ATOM 3008 C CA . SER B 1 25 ? 0.49 -21.984 -6.07 1 96.56 25 SER B CA 1
ATOM 3009 C C . SER B 1 25 ? 1.384 -23 -5.363 1 96.56 25 SER B C 1
ATOM 3011 O O . SER B 1 25 ? 0.916 -24.062 -4.934 1 96.56 25 SER B O 1
ATOM 3013 N N . ILE B 1 26 ? 2.66 -22.672 -5.242 1 97.5 26 ILE B N 1
ATOM 3014 C CA . ILE B 1 26 ? 3.605 -23.531 -4.551 1 97.5 26 ILE B CA 1
ATOM 3015 C C . ILE B 1 26 ? 4.254 -22.781 -3.393 1 97.5 26 ILE B C 1
ATOM 3017 O O . ILE B 1 26 ? 4.73 -21.656 -3.564 1 97.5 26 ILE B O 1
ATOM 3021 N N . TYR B 1 27 ? 4.168 -23.344 -2.27 1 95.62 27 TYR B N 1
ATOM 3022 C CA . TYR B 1 27 ? 4.918 -22.891 -1.106 1 95.62 27 TYR B CA 1
ATOM 3023 C C . TYR B 1 27 ? 5.895 -23.953 -0.629 1 95.62 27 TYR B C 1
ATOM 3025 O O . TYR B 1 27 ? 5.562 -25.141 -0.62 1 95.62 27 TYR B O 1
ATOM 3033 N N . LEU B 1 28 ? 7.066 -23.562 -0.183 1 96.38 28 LEU B N 1
ATOM 3034 C CA . LEU B 1 28 ? 8.023 -24.531 0.339 1 96.38 28 LEU B CA 1
ATOM 3035 C C . LEU B 1 28 ? 9.031 -23.859 1.258 1 96.38 28 LEU B C 1
ATOM 3037 O O . LEU B 1 28 ? 9.391 -22.688 1.049 1 96.3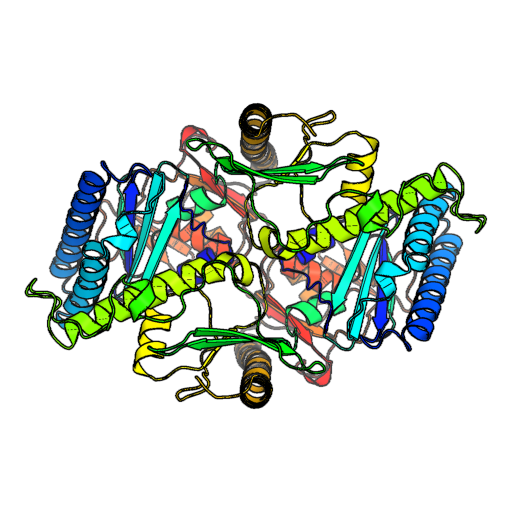8 28 LEU B O 1
ATOM 3041 N N . PRO B 1 29 ? 9.477 -24.609 2.215 1 93.88 29 PRO B N 1
ATOM 3042 C CA . PRO B 1 29 ? 10.594 -24.109 3.012 1 93.88 29 PRO B CA 1
ATOM 3043 C C . PRO B 1 29 ? 11.898 -24.031 2.213 1 93.88 29 PRO B C 1
ATOM 3045 O O . PRO B 1 29 ? 12.164 -24.875 1.366 1 93.88 29 PRO B O 1
ATOM 3048 N N . THR B 1 30 ? 12.617 -22.984 2.422 1 93.38 30 THR B N 1
ATOM 3049 C CA . THR B 1 30 ? 13.961 -22.812 1.879 1 93.38 30 THR B CA 1
ATOM 3050 C C . THR B 1 30 ? 14.938 -22.406 2.975 1 93.38 30 THR B C 1
ATOM 3052 O O . THR B 1 30 ? 14.672 -22.609 4.16 1 93.38 30 THR B O 1
ATOM 3055 N N . THR B 1 31 ? 16.156 -22.078 2.637 1 86.88 31 THR B N 1
ATOM 3056 C CA . THR B 1 31 ? 17.188 -21.688 3.588 1 86.88 31 THR B CA 1
ATOM 3057 C C . THR B 1 31 ? 18.109 -20.625 2.982 1 86.88 31 THR B C 1
ATOM 3059 O O . THR B 1 31 ? 18.406 -20.656 1.787 1 86.88 31 THR B O 1
ATOM 3062 N N . PRO B 1 32 ? 18.469 -19.703 3.783 1 83.19 32 PRO B N 1
ATOM 3063 C CA . PRO B 1 32 ? 19.422 -18.703 3.285 1 83.19 32 PRO B CA 1
ATOM 3064 C C . PRO B 1 32 ? 20.844 -19.266 3.154 1 83.19 32 PRO B C 1
ATOM 3066 O O . PRO B 1 32 ? 21.719 -18.594 2.617 1 83.19 32 PRO B O 1
ATOM 3069 N N . ILE B 1 33 ? 21.031 -20.469 3.699 1 80.5 33 ILE B N 1
ATOM 3070 C CA . ILE B 1 33 ? 22.328 -21.125 3.594 1 80.5 33 ILE B CA 1
ATOM 3071 C C . ILE B 1 33 ? 22.469 -21.766 2.221 1 80.5 33 ILE B C 1
ATOM 3073 O O . ILE B 1 33 ? 21.922 -22.844 1.977 1 80.5 33 ILE B O 1
ATOM 3077 N N . THR B 1 34 ? 23.297 -21.172 1.395 1 80.56 34 THR B N 1
ATOM 3078 C CA . THR B 1 34 ? 23.422 -21.531 -0.014 1 80.56 34 THR B CA 1
ATOM 3079 C C . THR B 1 34 ? 23.812 -23 -0.167 1 80.56 34 THR B C 1
ATOM 3081 O O . THR B 1 34 ? 23.328 -23.688 -1.062 1 80.56 34 THR B O 1
ATOM 3084 N N . GLN B 1 35 ? 24.625 -23.484 0.697 1 83.75 35 GLN B N 1
ATOM 3085 C CA . GLN B 1 35 ? 25.156 -24.844 0.591 1 83.75 35 GLN B CA 1
ATOM 3086 C C . GLN B 1 35 ? 24.047 -25.875 0.817 1 83.75 35 GLN B C 1
ATOM 3088 O O . GLN B 1 35 ? 24.141 -27 0.336 1 83.75 35 GLN B O 1
ATOM 3093 N N . ASP B 1 36 ? 23.047 -25.453 1.439 1 86.44 36 ASP B N 1
ATOM 3094 C CA . ASP B 1 36 ? 22 -26.391 1.839 1 86.44 36 ASP B CA 1
ATOM 3095 C C . ASP B 1 36 ? 20.75 -26.219 0.972 1 86.44 36 ASP B C 1
ATOM 3097 O O . ASP B 1 36 ? 19.703 -26.797 1.27 1 86.44 36 ASP B O 1
ATOM 3101 N N . ILE B 1 37 ? 20.891 -25.5 -0.116 1 90.38 37 ILE B N 1
ATOM 3102 C CA . ILE B 1 37 ? 19.703 -25.078 -0.85 1 90.38 37 ILE B CA 1
ATOM 3103 C C . ILE B 1 37 ? 19.219 -26.203 -1.756 1 90.38 37 ILE B C 1
ATOM 3105 O O . ILE B 1 37 ? 18.078 -26.188 -2.242 1 90.38 37 ILE B O 1
ATOM 3109 N N . GLN B 1 38 ? 20.016 -27.219 -1.953 1 92.25 38 GLN B N 1
ATOM 3110 C CA . GLN B 1 38 ? 19.719 -28.266 -2.92 1 92.25 38 GLN B CA 1
ATOM 3111 C C . GLN B 1 38 ? 18.438 -29.016 -2.539 1 92.25 38 GLN B C 1
ATOM 3113 O O . GLN B 1 38 ? 17.641 -29.375 -3.408 1 92.25 38 GLN B O 1
ATOM 3118 N N . THR B 1 39 ? 18.266 -29.281 -1.306 1 93.38 39 THR B N 1
ATOM 3119 C CA . THR B 1 39 ? 17.062 -29.984 -0.836 1 93.38 39 THR B CA 1
ATOM 3120 C C . THR B 1 39 ? 15.805 -29.188 -1.207 1 93.38 39 THR B C 1
ATOM 3122 O O . THR B 1 39 ? 14.82 -29.781 -1.67 1 93.38 39 THR B O 1
ATOM 3125 N N . ALA B 1 40 ? 15.82 -27.922 -1.023 1 94.81 40 ALA B N 1
ATOM 3126 C CA . ALA B 1 40 ? 14.68 -27.078 -1.356 1 94.81 40 ALA B CA 1
ATOM 3127 C C . ALA B 1 40 ? 14.414 -27.078 -2.857 1 94.81 40 ALA B C 1
ATOM 3129 O O . ALA B 1 40 ? 13.258 -27.094 -3.289 1 94.81 40 ALA B O 1
ATOM 3130 N N . ARG B 1 41 ? 15.469 -27.062 -3.598 1 95.06 41 ARG B N 1
ATOM 3131 C CA . ARG B 1 41 ? 15.336 -27.094 -5.051 1 95.06 41 ARG B CA 1
ATOM 3132 C C . ARG B 1 41 ? 14.672 -28.375 -5.516 1 95.06 41 ARG B C 1
ATOM 3134 O O . ARG B 1 41 ? 13.781 -28.359 -6.371 1 95.06 41 ARG B O 1
ATOM 3141 N N . ILE B 1 42 ? 15.078 -29.438 -5 1 96.12 42 ILE B N 1
ATOM 3142 C CA . ILE B 1 42 ? 14.5 -30.75 -5.312 1 96.12 42 ILE B CA 1
ATOM 3143 C C . ILE B 1 42 ? 13.031 -30.766 -4.906 1 96.12 42 ILE B C 1
ATOM 3145 O O . ILE B 1 42 ? 12.18 -31.25 -5.664 1 96.12 42 ILE B O 1
ATOM 3149 N N . THR B 1 43 ? 12.805 -30.281 -3.73 1 96.69 43 THR B N 1
ATOM 3150 C CA . THR B 1 43 ? 11.43 -30.203 -3.25 1 96.69 43 THR B CA 1
ATOM 3151 C C . THR B 1 43 ? 10.562 -29.391 -4.207 1 96.69 43 THR B C 1
ATOM 3153 O O . THR B 1 43 ? 9.438 -29.797 -4.523 1 96.69 43 THR B O 1
ATOM 3156 N N . PHE B 1 44 ? 11.086 -28.266 -4.707 1 97.56 44 PHE B N 1
ATOM 3157 C CA . PHE B 1 44 ? 10.367 -27.438 -5.664 1 97.56 44 PHE B CA 1
ATOM 3158 C C . PHE B 1 44 ? 10.031 -28.234 -6.922 1 97.56 44 PHE B C 1
ATOM 3160 O O . PHE B 1 44 ? 8.891 -28.203 -7.395 1 97.56 44 PHE B O 1
ATOM 3167 N N . SER B 1 45 ? 10.977 -28.891 -7.375 1 96.81 45 SER B N 1
ATOM 3168 C CA . SER B 1 45 ? 10.781 -29.672 -8.586 1 96.81 45 SER B CA 1
ATOM 3169 C C . SER B 1 45 ? 9.719 -30.75 -8.383 1 96.81 45 SER B C 1
ATOM 3171 O O . SER B 1 45 ? 8.898 -31 -9.273 1 96.81 45 SER B O 1
ATOM 3173 N N . ASN B 1 46 ? 9.758 -31.359 -7.285 1 97.06 46 ASN B N 1
ATOM 3174 C CA . ASN B 1 46 ? 8.766 -32.375 -6.965 1 97.06 46 ASN B CA 1
ATOM 3175 C C . ASN B 1 46 ? 7.355 -31.797 -6.891 1 97.06 46 ASN B C 1
ATOM 3177 O O . ASN B 1 46 ? 6.406 -32.375 -7.41 1 97.06 46 ASN B O 1
ATOM 3181 N N . LEU B 1 47 ? 7.258 -30.672 -6.23 1 97.19 47 LEU B N 1
ATOM 3182 C CA . LEU B 1 47 ? 5.965 -30.016 -6.109 1 97.19 47 LEU B CA 1
ATOM 3183 C C . LEU B 1 47 ? 5.461 -29.547 -7.469 1 97.19 47 LEU B C 1
ATOM 3185 O O . LEU B 1 47 ? 4.262 -29.625 -7.754 1 97.19 47 LEU B O 1
ATOM 3189 N N . ALA B 1 48 ? 6.375 -29.078 -8.273 1 97.31 48 ALA B N 1
ATOM 3190 C CA . ALA B 1 48 ? 6.023 -28.656 -9.633 1 97.31 48 ALA B CA 1
ATOM 3191 C C . ALA B 1 48 ? 5.496 -29.828 -10.445 1 97.31 48 ALA B C 1
ATOM 3193 O O . ALA B 1 48 ? 4.484 -29.719 -11.141 1 97.31 48 ALA B O 1
ATOM 3194 N N . LYS B 1 49 ? 6.125 -30.938 -10.336 1 96.81 49 LYS B N 1
ATOM 3195 C CA . LYS B 1 49 ? 5.688 -32.156 -11.031 1 96.81 49 LYS B CA 1
ATOM 3196 C C . LYS B 1 49 ? 4.305 -32.594 -10.562 1 96.81 49 LYS B C 1
ATOM 3198 O O . LYS B 1 49 ? 3.475 -33 -11.375 1 96.81 49 LYS B O 1
ATOM 3203 N N . GLU B 1 50 ? 4.129 -32.5 -9.297 1 95.19 50 GLU B N 1
ATOM 3204 C CA . GLU B 1 50 ? 2.824 -32.844 -8.734 1 95.19 50 GLU B CA 1
ATOM 3205 C C . GLU B 1 50 ? 1.729 -31.953 -9.289 1 95.19 50 GLU B C 1
ATOM 3207 O O . GLU B 1 50 ? 0.638 -32.406 -9.625 1 95.19 50 GLU B O 1
ATOM 3212 N N . ALA B 1 51 ? 2.01 -30.672 -9.359 1 95.06 51 ALA B N 1
ATOM 3213 C CA . ALA B 1 51 ? 1.053 -29.719 -9.922 1 95.06 51 ALA B CA 1
ATOM 3214 C C . ALA B 1 51 ? 0.716 -30.078 -11.367 1 95.06 51 ALA B C 1
ATOM 3216 O O . ALA B 1 51 ? -0.455 -30.094 -11.758 1 95.06 51 ALA B O 1
ATOM 3217 N N . ILE B 1 52 ? 1.713 -30.422 -12.133 1 95.5 52 ILE B N 1
ATOM 3218 C CA . ILE B 1 52 ? 1.538 -30.734 -13.547 1 95.5 52 ILE B CA 1
ATOM 3219 C C . ILE B 1 52 ? 0.71 -32.031 -13.68 1 95.5 52 ILE B C 1
ATOM 3221 O O . ILE B 1 52 ? -0.183 -32.094 -14.531 1 95.5 52 ILE B O 1
ATOM 3225 N N . ARG B 1 53 ? 0.972 -32.969 -12.883 1 94.38 53 ARG B N 1
ATOM 3226 C CA . ARG B 1 53 ? 0.22 -34.219 -12.906 1 94.38 53 ARG B CA 1
ATOM 3227 C C . ARG B 1 53 ? -1.26 -33.969 -12.633 1 94.38 53 ARG B C 1
ATOM 3229 O O . ARG B 1 53 ? -2.123 -34.531 -13.328 1 94.38 53 ARG B O 1
ATOM 3236 N N . GLN B 1 54 ? -1.534 -33.188 -11.641 1 91.06 54 GLN B N 1
ATOM 3237 C CA . GLN B 1 54 ? -2.918 -32.844 -11.305 1 91.06 54 GLN B CA 1
ATOM 3238 C C . GLN B 1 54 ? -3.627 -32.188 -12.484 1 91.06 54 GLN B C 1
ATOM 3240 O O . GLN B 1 54 ? -4.789 -32.5 -12.766 1 91.06 54 GLN B O 1
ATOM 3245 N N . LEU B 1 55 ? -2.932 -31.375 -13.117 1 93.44 55 LEU B N 1
ATOM 3246 C CA . LEU B 1 55 ? -3.504 -30.641 -14.25 1 93.44 55 LEU B CA 1
ATOM 3247 C C . LEU B 1 55 ? -3.707 -31.562 -15.445 1 93.44 55 LEU B C 1
ATOM 3249 O O . LEU B 1 55 ? -4.695 -31.438 -16.172 1 93.44 55 LEU B O 1
ATOM 3253 N N . GLU B 1 56 ? -2.785 -32.469 -15.602 1 93 56 GLU B N 1
ATOM 3254 C CA . GLU B 1 56 ? -2.938 -33.469 -16.641 1 93 56 GLU B CA 1
ATOM 3255 C C . GLU B 1 56 ? -4.168 -34.344 -16.391 1 93 56 GLU B C 1
ATOM 3257 O O . GLU B 1 56 ? -4.957 -34.594 -17.312 1 93 56 GLU B O 1
ATOM 3262 N N . ASP B 1 57 ? -4.336 -34.75 -15.219 1 90.69 57 ASP B N 1
ATOM 3263 C CA . ASP B 1 57 ? -5.461 -35.594 -14.828 1 90.69 57 ASP B CA 1
ATOM 3264 C C . ASP B 1 57 ? -6.789 -34.875 -15.016 1 90.69 57 ASP B C 1
ATOM 3266 O O . ASP B 1 57 ? -7.816 -35.5 -15.281 1 90.69 57 ASP B O 1
ATOM 3270 N N . ALA B 1 58 ? -6.715 -33.562 -14.93 1 88.69 58 ALA B N 1
ATOM 3271 C CA . ALA B 1 58 ? -7.922 -32.75 -15.055 1 88.69 58 ALA B CA 1
ATOM 3272 C C . ALA B 1 58 ? -8.234 -32.469 -16.516 1 88.69 58 ALA B C 1
ATOM 3274 O O . ALA B 1 58 ? -9.258 -31.844 -16.828 1 88.69 58 ALA B O 1
ATOM 3275 N N . GLY B 1 59 ? -7.336 -32.781 -17.438 1 90.12 59 GLY B N 1
ATOM 3276 C CA . GLY B 1 59 ? -7.594 -32.625 -18.859 1 90.12 59 GLY B CA 1
ATOM 3277 C C . GLY B 1 59 ? -7.207 -31.281 -19.406 1 90.12 59 GLY B C 1
ATOM 3278 O O . GLY B 1 59 ? -7.789 -30.797 -20.391 1 90.12 59 GLY B O 1
ATOM 3279 N N . THR B 1 60 ? -6.281 -30.672 -18.812 1 90.62 60 THR B N 1
ATOM 3280 C CA . THR B 1 60 ? -5.824 -29.359 -19.25 1 90.62 60 THR B CA 1
ATOM 3281 C C . THR B 1 60 ? -5.18 -29.453 -20.641 1 90.62 60 THR B C 1
ATOM 3283 O O . THR B 1 60 ? -4.539 -30.469 -20.953 1 90.62 60 THR B O 1
ATOM 3286 N N . ASP B 1 61 ? -5.367 -28.453 -21.438 1 92.94 61 ASP B N 1
ATOM 3287 C CA . ASP B 1 61 ? -4.793 -28.359 -22.781 1 92.94 61 ASP B CA 1
ATOM 3288 C C . ASP B 1 61 ? -3.281 -28.594 -22.75 1 92.94 61 ASP B C 1
ATOM 3290 O O . ASP B 1 61 ? -2.582 -28 -21.922 1 92.94 61 ASP B O 1
ATOM 3294 N N . LYS B 1 62 ? -2.762 -29.391 -23.641 1 93.62 62 LYS B N 1
ATOM 3295 C CA . LYS B 1 62 ? -1.368 -29.828 -23.641 1 93.62 62 LYS B CA 1
ATOM 3296 C C . LYS B 1 62 ? -0.422 -28.656 -23.891 1 93.62 62 LYS B C 1
ATOM 3298 O O . LYS B 1 62 ? 0.657 -28.594 -23.297 1 93.62 62 LYS B O 1
ATOM 3303 N N . ARG B 1 63 ? -0.827 -27.781 -24.75 1 93.88 63 ARG B N 1
ATOM 3304 C CA . ARG B 1 63 ? 0.026 -26.641 -25.062 1 93.88 63 ARG B CA 1
ATOM 3305 C C . ARG B 1 63 ? 0.168 -25.719 -23.844 1 93.88 63 ARG B C 1
ATOM 3307 O O . ARG B 1 63 ? 1.267 -25.25 -23.547 1 93.88 63 ARG B O 1
ATOM 3314 N N . ARG B 1 64 ? -0.87 -25.5 -23.219 1 93.56 64 ARG B N 1
ATOM 3315 C CA . ARG B 1 64 ? -0.868 -24.641 -22.031 1 93.56 64 ARG B CA 1
ATOM 3316 C C . ARG B 1 64 ? -0.07 -25.297 -20.906 1 93.56 64 ARG B C 1
ATOM 3318 O O . ARG B 1 64 ? 0.667 -24.609 -20.188 1 93.56 64 ARG B O 1
ATOM 3325 N N . LEU B 1 65 ? -0.241 -26.547 -20.844 1 94.88 65 LEU B N 1
ATOM 3326 C CA . LEU B 1 65 ? 0.505 -27.281 -19.844 1 94.88 65 LEU B CA 1
ATOM 3327 C C . LEU B 1 65 ? 2.004 -27.219 -20.109 1 94.88 65 LEU B C 1
ATOM 3329 O O . LEU B 1 65 ? 2.803 -27.078 -19.188 1 94.88 65 LEU B O 1
ATOM 3333 N N . ALA B 1 66 ? 2.367 -27.328 -21.328 1 94.44 66 ALA B N 1
ATOM 3334 C CA . ALA B 1 66 ? 3.775 -27.266 -21.703 1 94.44 66 ALA B CA 1
ATOM 3335 C C . ALA B 1 66 ? 4.375 -25.906 -21.375 1 94.44 66 ALA B C 1
ATOM 3337 O O . ALA B 1 66 ? 5.504 -25.812 -20.891 1 94.44 66 ALA B O 1
ATOM 3338 N N . ALA B 1 67 ? 3.596 -24.875 -21.594 1 92.75 67 ALA B N 1
ATOM 3339 C CA . ALA B 1 67 ? 4.051 -23.531 -21.297 1 92.75 67 ALA B CA 1
ATOM 3340 C C . ALA B 1 67 ? 4.254 -23.344 -19.781 1 92.75 67 ALA B C 1
ATOM 3342 O O . ALA B 1 67 ? 5.242 -22.75 -19.359 1 92.75 67 ALA B O 1
ATOM 3343 N N . LEU B 1 68 ? 3.35 -23.828 -19.016 1 95.5 68 LEU B N 1
ATOM 3344 C CA . LEU B 1 68 ? 3.451 -23.766 -17.562 1 95.5 68 LEU B CA 1
ATOM 3345 C C . LEU B 1 68 ? 4.676 -24.531 -17.078 1 95.5 68 LEU B C 1
ATOM 3347 O O . LEU B 1 68 ? 5.43 -24.031 -16.234 1 95.5 68 LEU B O 1
ATOM 3351 N N . GLN B 1 69 ? 4.844 -25.703 -17.578 1 95.31 69 GLN B N 1
ATOM 3352 C CA . GLN B 1 69 ? 5.98 -26.547 -17.188 1 95.31 69 GLN B CA 1
ATOM 3353 C C . GLN B 1 69 ? 7.301 -25.844 -17.516 1 95.31 69 GLN B C 1
ATOM 3355 O O . GLN B 1 69 ? 8.25 -25.922 -16.734 1 95.31 69 GLN B O 1
ATOM 3360 N N . GLU B 1 70 ? 7.328 -25.25 -18.609 1 91.69 70 GLU B N 1
ATOM 3361 C CA . GLU B 1 70 ? 8.531 -24.531 -19 1 91.69 70 GLU B CA 1
ATOM 3362 C C . GLU B 1 70 ? 8.867 -23.422 -18 1 91.69 70 GLU B C 1
ATOM 3364 O O . GLU B 1 70 ? 10.023 -23.266 -17.609 1 91.69 70 GLU B O 1
ATOM 3369 N N . ASN B 1 71 ? 7.863 -22.688 -17.609 1 91.75 71 ASN B N 1
ATOM 3370 C CA . ASN B 1 71 ? 8.07 -21.625 -16.625 1 91.75 71 ASN B CA 1
ATOM 3371 C C . ASN B 1 71 ? 8.617 -22.188 -15.312 1 91.75 71 ASN B C 1
ATOM 3373 O O . ASN B 1 71 ? 9.555 -21.625 -14.742 1 91.75 71 ASN B O 1
ATOM 3377 N N . LEU B 1 72 ? 8.062 -23.25 -14.859 1 95.38 72 LEU B N 1
ATOM 3378 C CA . LEU B 1 72 ? 8.477 -23.875 -13.602 1 95.38 72 LEU B CA 1
ATOM 3379 C C . LEU B 1 72 ? 9.883 -24.438 -13.719 1 95.38 72 LEU B C 1
ATOM 3381 O O . LEU B 1 72 ? 10.703 -24.281 -12.805 1 95.38 72 LEU B O 1
ATOM 3385 N N . ASP B 1 73 ? 10.188 -25.047 -14.852 1 92.69 73 ASP B N 1
ATOM 3386 C CA . ASP B 1 73 ? 11.508 -25.625 -15.094 1 92.69 73 ASP B CA 1
ATOM 3387 C C . ASP B 1 73 ? 12.578 -24.531 -15.164 1 92.69 73 ASP B C 1
ATOM 3389 O O . ASP B 1 73 ? 13.68 -24.703 -14.648 1 92.69 73 ASP B O 1
ATOM 3393 N N . ASP B 1 74 ? 12.219 -23.5 -15.828 1 88.19 74 ASP B N 1
ATOM 3394 C CA . ASP B 1 74 ? 13.148 -22.375 -15.93 1 88.19 74 ASP B CA 1
ATOM 3395 C C . ASP B 1 74 ? 13.547 -21.875 -14.547 1 88.19 74 ASP B C 1
ATOM 3397 O O . ASP B 1 74 ? 14.711 -21.531 -14.32 1 88.19 74 ASP B O 1
ATOM 3401 N N . LEU B 1 75 ? 12.578 -21.75 -13.641 1 91.81 75 LEU B N 1
ATOM 3402 C CA . LEU B 1 75 ? 12.875 -21.312 -12.289 1 91.81 75 LEU B CA 1
ATOM 3403 C C . LEU B 1 75 ? 13.75 -22.328 -11.562 1 91.81 75 LEU B C 1
ATOM 3405 O O . LEU B 1 75 ? 14.703 -21.953 -10.875 1 91.81 75 LEU B O 1
ATOM 3409 N N . ALA B 1 76 ? 13.438 -23.578 -11.781 1 92.88 76 ALA B N 1
ATOM 3410 C CA . ALA B 1 76 ? 14.211 -24.641 -11.133 1 92.88 76 ALA B CA 1
ATOM 3411 C C . ALA B 1 76 ? 15.672 -24.609 -11.578 1 92.88 76 ALA B C 1
ATOM 3413 O O . ALA B 1 76 ? 16.578 -24.875 -10.781 1 92.88 76 ALA B O 1
ATOM 3414 N N . ASP B 1 77 ? 15.875 -24.188 -12.797 1 88.19 77 ASP B N 1
ATOM 3415 C CA . ASP B 1 77 ? 17.203 -24.234 -13.391 1 88.19 77 ASP B CA 1
ATOM 3416 C C . ASP B 1 77 ? 17.969 -22.953 -13.133 1 88.19 77 ASP B C 1
ATOM 3418 O O . ASP B 1 77 ? 19.141 -22.828 -13.508 1 88.19 77 ASP B O 1
ATOM 3422 N N . ASP B 1 78 ? 17.344 -22.016 -12.539 1 86.19 78 ASP B N 1
ATOM 3423 C CA . ASP B 1 78 ? 17.969 -20.734 -12.281 1 86.19 78 ASP B CA 1
ATOM 3424 C C . ASP B 1 78 ? 18.891 -20.797 -11.062 1 86.19 78 ASP B C 1
ATOM 3426 O O . ASP B 1 78 ? 18.469 -20.469 -9.945 1 86.19 78 ASP B O 1
ATOM 3430 N N . ASP B 1 79 ? 20.125 -21.016 -11.25 1 85.06 79 ASP B N 1
ATOM 3431 C CA . ASP B 1 79 ? 21.094 -21.203 -10.18 1 85.06 79 ASP B CA 1
ATOM 3432 C C . ASP B 1 79 ? 21.234 -19.938 -9.344 1 85.06 79 ASP B C 1
ATOM 3434 O O . ASP B 1 79 ? 21.344 -20 -8.117 1 85.06 79 ASP B O 1
ATOM 3438 N N . GLU B 1 80 ? 21.219 -18.891 -9.992 1 82.81 80 GLU B N 1
ATOM 3439 C CA . GLU B 1 80 ? 21.422 -17.625 -9.289 1 82.81 80 GLU B CA 1
ATOM 3440 C C . GLU B 1 80 ? 20.25 -17.328 -8.352 1 82.81 80 GLU B C 1
ATOM 3442 O O . GLU B 1 80 ? 20.438 -16.844 -7.242 1 82.81 80 GLU B O 1
ATOM 3447 N N . PHE B 1 81 ? 19.094 -17.688 -8.789 1 87 81 PHE B N 1
ATOM 3448 C CA . PHE B 1 81 ? 17.906 -17.5 -7.965 1 87 81 PHE B CA 1
ATOM 3449 C C . PHE B 1 81 ? 18 -18.328 -6.691 1 87 81 PHE B C 1
ATOM 3451 O O . PHE B 1 81 ? 17.734 -17.828 -5.598 1 87 81 PHE B O 1
ATOM 3458 N N . TRP B 1 82 ? 18.406 -19.484 -6.824 1 89.81 82 TRP B N 1
ATOM 3459 C CA . TRP B 1 82 ? 18.375 -20.422 -5.707 1 89.81 82 TRP B CA 1
ATOM 3460 C C . TRP B 1 82 ? 19.562 -20.188 -4.77 1 89.81 82 TRP B C 1
ATOM 3462 O O . TRP B 1 82 ? 19.547 -20.641 -3.625 1 89.81 82 TRP B O 1
ATOM 3472 N N . ARG B 1 83 ? 20.531 -19.438 -5.258 1 86.06 83 ARG B N 1
ATOM 3473 C CA . ARG B 1 83 ? 21.672 -19.094 -4.414 1 86.06 83 ARG B CA 1
ATOM 3474 C C . ARG B 1 83 ? 21.266 -18.109 -3.316 1 86.06 83 ARG B C 1
ATOM 3476 O O . ARG B 1 83 ? 21.875 -18.078 -2.246 1 86.06 83 ARG B O 1
ATOM 3483 N N . PHE B 1 84 ? 20.281 -17.328 -3.607 1 84.62 84 PHE B N 1
ATOM 3484 C CA . PHE B 1 84 ? 19.859 -16.297 -2.68 1 84.62 84 PHE B CA 1
ATOM 3485 C C . PHE B 1 84 ? 18.422 -16.516 -2.234 1 84.62 84 PHE B C 1
ATOM 3487 O O . PHE B 1 84 ? 17.484 -16.062 -2.893 1 84.62 84 PHE B O 1
ATOM 3494 N N . GLN B 1 85 ? 18.281 -17.188 -1.141 1 87.62 85 GLN B N 1
ATOM 3495 C CA . GLN B 1 85 ? 16.953 -17.531 -0.653 1 87.62 85 GLN B CA 1
ATOM 3496 C C . GLN B 1 85 ? 16.766 -17.062 0.79 1 87.62 85 GLN B C 1
ATOM 3498 O O . GLN B 1 85 ? 17.688 -16.531 1.403 1 87.62 85 GLN B O 1
ATOM 3503 N N . ALA B 1 86 ? 15.516 -17.156 1.241 1 87.19 86 ALA B N 1
ATOM 3504 C CA . ALA B 1 86 ? 15.133 -16.875 2.623 1 87.19 86 ALA B CA 1
ATOM 3505 C C . ALA B 1 86 ? 14.602 -18.125 3.309 1 87.19 86 ALA B C 1
ATOM 3507 O O . ALA B 1 86 ? 15.117 -19.234 3.092 1 87.19 86 ALA B O 1
ATOM 3508 N N . HIS B 1 87 ? 13.656 -18.031 4.215 1 86.06 87 HIS B N 1
ATOM 3509 C CA . HIS B 1 87 ? 13.18 -19.188 4.965 1 86.06 87 HIS B CA 1
ATOM 3510 C C . HIS B 1 87 ? 12.133 -19.969 4.172 1 86.06 87 HIS B C 1
ATOM 3512 O O . HIS B 1 87 ? 11.992 -21.172 4.34 1 86.06 87 HIS B O 1
ATOM 3518 N N . SER B 1 88 ? 11.398 -19.188 3.398 1 91.44 88 SER B N 1
ATOM 3519 C CA . SER B 1 88 ? 10.391 -19.844 2.576 1 91.44 88 SER B CA 1
ATOM 3520 C C . SER B 1 88 ? 10.281 -19.188 1.204 1 91.44 88 SER B C 1
ATOM 3522 O O . SER B 1 88 ? 10.688 -18.031 1.029 1 91.44 88 SER B O 1
ATOM 3524 N N . LEU B 1 89 ? 9.781 -19.906 0.314 1 94.94 89 LEU B N 1
ATOM 3525 C CA . LEU B 1 89 ? 9.57 -19.438 -1.052 1 94.94 89 LEU B CA 1
ATOM 3526 C C . LEU B 1 89 ? 8.125 -19.656 -1.484 1 94.94 89 LEU B C 1
ATOM 3528 O O . LEU B 1 89 ? 7.562 -20.734 -1.246 1 94.94 89 LEU B O 1
ATOM 3532 N N . ALA B 1 90 ? 7.492 -18.641 -1.982 1 95.94 90 ALA B N 1
ATOM 3533 C CA . ALA B 1 90 ? 6.184 -18.734 -2.629 1 95.94 90 ALA B CA 1
ATOM 3534 C C . ALA B 1 90 ? 6.305 -18.547 -4.137 1 95.94 90 ALA B C 1
ATOM 3536 O O . ALA B 1 90 ? 6.965 -17.609 -4.598 1 95.94 90 ALA B O 1
ATOM 3537 N N . VAL B 1 91 ? 5.727 -19.406 -4.867 1 96.94 91 VAL B N 1
ATOM 3538 C CA . VAL B 1 91 ? 5.734 -19.328 -6.324 1 96.94 91 VAL B CA 1
ATOM 3539 C C . VAL B 1 91 ? 4.301 -19.359 -6.855 1 96.94 91 VAL B C 1
ATOM 3541 O O . VAL B 1 91 ? 3.523 -20.25 -6.512 1 96.94 91 VAL B O 1
ATOM 3544 N N . PHE B 1 92 ? 3.957 -18.406 -7.617 1 97.19 92 PHE B N 1
ATOM 3545 C CA . PHE B 1 92 ? 2.672 -18.328 -8.305 1 97.19 92 PHE B CA 1
ATOM 3546 C C . PHE B 1 92 ? 2.861 -18.375 -9.812 1 97.19 92 PHE B C 1
ATOM 3548 O O . PHE B 1 92 ? 3.439 -17.453 -10.398 1 97.19 92 PHE B O 1
ATOM 3555 N N . ALA B 1 93 ? 2.326 -19.422 -10.438 1 97.06 93 ALA B N 1
ATOM 3556 C CA . ALA B 1 93 ? 2.639 -19.625 -11.844 1 97.06 93 ALA B CA 1
ATOM 3557 C C . ALA B 1 93 ? 1.372 -19.875 -12.656 1 97.06 93 ALA B C 1
ATOM 3559 O O . ALA B 1 93 ? 0.46 -20.578 -12.195 1 97.06 93 ALA B O 1
ATOM 3560 N N . THR B 1 94 ? 1.274 -19.297 -13.766 1 96.31 94 THR B N 1
ATOM 3561 C CA . THR B 1 94 ? 0.362 -19.594 -14.867 1 96.31 94 THR B CA 1
ATOM 3562 C C . THR B 1 94 ? 1.137 -19.859 -16.156 1 96.31 94 THR B C 1
ATOM 3564 O O . THR B 1 94 ? 2.355 -19.672 -16.203 1 96.31 94 THR B O 1
ATOM 3567 N N . PRO B 1 95 ? 0.46 -20.391 -17.188 1 94.44 95 PRO B N 1
ATOM 3568 C CA . PRO B 1 95 ? 1.169 -20.547 -18.469 1 94.44 95 PRO B CA 1
ATOM 3569 C C . PRO B 1 95 ? 1.76 -19.234 -18.969 1 94.44 95 PRO B C 1
ATOM 3571 O O . PRO B 1 95 ? 2.73 -19.25 -19.734 1 94.44 95 PRO B O 1
ATOM 3574 N N . ASP B 1 96 ? 1.282 -18.109 -18.469 1 92.44 96 ASP B N 1
ATOM 3575 C CA . ASP B 1 96 ? 1.653 -16.812 -19.031 1 92.44 96 ASP B CA 1
ATOM 3576 C C . ASP B 1 96 ? 2.535 -16.031 -18.062 1 92.44 96 ASP B C 1
ATOM 3578 O O . ASP B 1 96 ? 3.104 -15 -18.438 1 92.44 96 ASP B O 1
ATOM 3582 N N . SER B 1 97 ? 2.631 -16.562 -16.875 1 92.88 97 SER B N 1
ATOM 3583 C CA . SER B 1 97 ? 3.379 -15.742 -15.914 1 92.88 97 SER B CA 1
ATOM 3584 C C . SER B 1 97 ? 3.879 -16.594 -14.75 1 92.88 97 SER B C 1
ATOM 3586 O O . SER B 1 97 ? 3.322 -17.641 -14.453 1 92.88 97 SER B O 1
ATOM 3588 N N . LEU B 1 98 ? 4.957 -16.141 -14.109 1 94.25 98 LEU B N 1
ATOM 3589 C CA . LEU B 1 98 ? 5.523 -16.75 -12.906 1 94.25 98 LEU B CA 1
ATOM 3590 C C . LEU B 1 98 ? 6.094 -15.672 -11.984 1 94.25 98 LEU B C 1
ATOM 3592 O O . LEU B 1 98 ? 6.965 -14.898 -12.383 1 94.25 98 LEU B O 1
ATOM 3596 N N . ARG B 1 99 ? 5.531 -15.648 -10.742 1 92.31 99 ARG B N 1
ATOM 3597 C CA . ARG B 1 99 ? 5.984 -14.711 -9.719 1 92.31 99 ARG B CA 1
ATOM 3598 C C . ARG B 1 99 ? 6.484 -15.453 -8.484 1 92.31 99 ARG B C 1
ATOM 3600 O O . ARG B 1 99 ? 5.914 -16.469 -8.094 1 92.31 99 ARG B O 1
ATOM 3607 N N . THR B 1 100 ? 7.516 -14.883 -7.938 1 93.25 100 THR B N 1
ATOM 3608 C CA . THR B 1 100 ? 8.102 -15.5 -6.75 1 93.25 100 THR B CA 1
ATOM 3609 C C . THR B 1 100 ? 8.234 -14.477 -5.621 1 93.25 100 THR B C 1
ATOM 3611 O O . THR B 1 100 ? 8.445 -13.289 -5.875 1 93.25 100 THR B O 1
ATOM 3614 N N . TYR B 1 101 ? 8.094 -14.977 -4.426 1 91.19 101 TYR B N 1
ATOM 3615 C CA . TYR B 1 101 ? 8.344 -14.203 -3.219 1 91.19 101 TYR B CA 1
ATOM 3616 C C . TYR B 1 101 ? 9.172 -15 -2.215 1 91.19 101 TYR B C 1
ATOM 3618 O O . TYR B 1 101 ? 8.789 -16.109 -1.838 1 91.19 101 TYR B O 1
ATOM 3626 N N . ARG B 1 102 ? 10.328 -14.461 -1.812 1 90.31 102 ARG B N 1
ATOM 3627 C CA . ARG B 1 102 ? 11.133 -15.039 -0.743 1 90.31 102 ARG B CA 1
ATOM 3628 C C . ARG B 1 102 ? 10.727 -14.477 0.615 1 90.31 102 ARG B C 1
ATOM 3630 O O . ARG B 1 102 ? 10.789 -13.266 0.837 1 90.31 102 ARG B O 1
ATOM 3637 N N . LEU B 1 103 ? 10.344 -15.312 1.462 1 87.81 103 LEU B N 1
ATOM 3638 C CA . LEU B 1 103 ? 9.641 -14.891 2.672 1 87.81 103 LEU B CA 1
ATOM 3639 C C . LEU B 1 103 ? 10.453 -15.242 3.916 1 87.81 103 LEU B C 1
ATOM 3641 O O . LEU B 1 103 ? 11.086 -16.297 3.975 1 87.81 103 LEU B O 1
ATOM 3645 N N . ALA B 1 104 ? 10.344 -14.438 4.918 1 81.69 104 ALA B N 1
ATOM 3646 C CA . ALA B 1 104 ? 11.047 -14.664 6.18 1 81.69 104 ALA B CA 1
ATOM 3647 C C . ALA B 1 104 ? 10.32 -15.703 7.035 1 81.69 104 ALA B C 1
ATOM 3649 O O . ALA B 1 104 ? 10.922 -16.312 7.922 1 81.69 104 ALA B O 1
ATOM 3650 N N . ASN B 1 105 ? 9.047 -15.898 6.797 1 81.62 105 ASN B N 1
ATOM 3651 C CA . ASN B 1 105 ? 8.234 -16.828 7.566 1 81.62 105 ASN B CA 1
ATOM 3652 C C . ASN B 1 105 ? 8.609 -18.281 7.258 1 81.62 105 ASN B C 1
ATOM 3654 O O . ASN B 1 105 ? 9.117 -18.578 6.18 1 81.62 105 ASN B O 1
ATOM 3658 N N . ASN B 1 106 ? 8.352 -19.062 8.219 1 84.06 106 ASN B N 1
ATOM 3659 C CA . ASN B 1 106 ? 8.469 -20.5 8 1 84.06 106 ASN B CA 1
ATOM 3660 C C . ASN B 1 106 ? 7.148 -21.109 7.551 1 84.06 106 ASN B C 1
ATOM 3662 O O . ASN B 1 106 ? 6.223 -21.266 8.352 1 84.06 106 ASN B O 1
ATOM 3666 N N . LEU B 1 107 ? 7.129 -21.391 6.289 1 87.12 107 LEU B N 1
ATOM 3667 C CA . LEU B 1 107 ? 5.926 -21.984 5.727 1 87.12 107 LEU B CA 1
ATOM 3668 C C . LEU B 1 107 ? 6.164 -23.453 5.371 1 87.12 107 LEU B C 1
ATOM 3670 O O . LEU B 1 107 ? 7.305 -23.859 5.145 1 87.12 107 LEU B O 1
ATOM 3674 N N . GLY B 1 108 ? 5.066 -24.25 5.406 1 89 108 GLY B N 1
ATOM 3675 C CA . GLY B 1 108 ? 5.16 -25.641 4.984 1 89 108 GLY B CA 1
ATOM 3676 C C . GLY B 1 108 ? 5.02 -25.812 3.486 1 89 108 GLY B C 1
ATOM 3677 O O . GLY B 1 108 ? 4.852 -24.844 2.752 1 89 108 GLY B O 1
ATOM 3678 N N . GLU B 1 109 ? 5.184 -27.109 3.092 1 93.94 109 GLU B N 1
ATOM 3679 C CA . GLU B 1 109 ? 5.016 -27.453 1.681 1 93.94 109 GLU B CA 1
ATOM 3680 C C . GLU B 1 109 ? 3.541 -27.453 1.286 1 93.94 109 GLU B C 1
ATOM 3682 O O . GLU B 1 109 ? 2.719 -28.094 1.946 1 93.94 109 GLU B O 1
ATOM 3687 N N . ILE B 1 110 ? 3.277 -26.703 0.355 1 91.62 110 ILE B N 1
ATOM 3688 C CA . ILE B 1 110 ? 1.918 -26.656 -0.174 1 91.62 110 ILE B CA 1
ATOM 3689 C C . ILE B 1 110 ? 1.96 -26.578 -1.698 1 91.62 110 ILE B C 1
ATOM 3691 O O . ILE B 1 110 ? 2.787 -25.859 -2.266 1 91.62 110 ILE B O 1
ATOM 3695 N N . VAL B 1 111 ? 1.159 -27.344 -2.338 1 93.69 111 VAL B N 1
ATOM 3696 C CA . VAL B 1 111 ? 0.9 -27.188 -3.766 1 93.69 111 VAL B CA 1
ATOM 3697 C C . VAL B 1 111 ? -0.605 -27.203 -4.023 1 93.69 111 VAL B C 1
ATOM 3699 O O . VAL B 1 111 ? -1.303 -28.141 -3.623 1 93.69 111 VAL B O 1
ATOM 3702 N N . GLU B 1 112 ? -1.113 -26.141 -4.605 1 92.44 112 GLU B N 1
ATOM 3703 C CA . GLU B 1 112 ? -2.529 -26.016 -4.938 1 92.44 112 GLU B CA 1
ATOM 3704 C C . GLU B 1 112 ? -2.719 -25.594 -6.395 1 92.44 112 GLU B C 1
ATOM 3706 O O . GLU B 1 112 ? -1.996 -24.734 -6.898 1 92.44 112 GLU B O 1
ATOM 3711 N N . VAL B 1 113 ? -3.619 -26.281 -7.031 1 93.06 113 VAL B N 1
ATOM 3712 C CA . VAL B 1 113 ? -3.977 -25.969 -8.414 1 93.06 113 VAL B CA 1
ATOM 3713 C C . VAL B 1 113 ? -5.457 -25.609 -8.5 1 93.06 113 VAL B C 1
ATOM 3715 O O . VAL B 1 113 ? -6.309 -26.312 -7.949 1 93.06 113 VAL B O 1
ATOM 3718 N N . SER B 1 114 ? -5.73 -24.531 -9.156 1 91.75 114 SER B N 1
ATOM 3719 C CA . SER B 1 114 ? -7.105 -24.094 -9.383 1 91.75 114 SER B CA 1
ATOM 3720 C C . SER B 1 114 ? -7.172 -23 -10.438 1 91.75 114 SER B C 1
ATOM 3722 O O . SER B 1 114 ? -6.227 -22.812 -11.203 1 91.75 114 SER B O 1
ATOM 3724 N N . ASP B 1 115 ? -8.344 -22.359 -10.555 1 92.75 115 ASP B N 1
ATOM 3725 C CA . ASP B 1 115 ? -8.484 -21.234 -11.477 1 92.75 115 ASP B CA 1
ATOM 3726 C C . ASP B 1 115 ? -8.086 -19.922 -10.812 1 92.75 115 ASP B C 1
ATOM 3728 O O . ASP B 1 115 ? -8.25 -18.859 -11.391 1 92.75 115 ASP B O 1
ATOM 3732 N N . ARG B 1 116 ? -7.578 -20.031 -9.555 1 93.44 116 ARG B N 1
ATOM 3733 C CA . ARG B 1 116 ? -7.109 -18.891 -8.773 1 93.44 116 ARG B CA 1
ATOM 3734 C C . ARG B 1 116 ? -5.957 -19.281 -7.859 1 93.44 116 ARG B C 1
ATOM 3736 O O . ARG B 1 116 ? -5.75 -20.469 -7.59 1 93.44 116 ARG B O 1
ATOM 3743 N N . PHE B 1 117 ? -5.246 -18.359 -7.426 1 95.56 117 PHE B N 1
ATOM 3744 C CA . PHE B 1 117 ? -4.098 -18.656 -6.574 1 95.56 117 PHE B CA 1
ATOM 3745 C C . PHE B 1 117 ? -4.543 -18.906 -5.137 1 95.56 117 PHE B C 1
ATOM 3747 O O . PHE B 1 117 ? -5.543 -18.344 -4.684 1 95.56 117 PHE B O 1
ATOM 3754 N N . HIS B 1 118 ? -3.848 -19.781 -4.477 1 94.5 118 HIS B N 1
ATOM 3755 C CA . HIS B 1 118 ? -3.977 -20 -3.041 1 94.5 118 HIS B CA 1
ATOM 3756 C C . HIS B 1 118 ? -3.125 -19.016 -2.246 1 94.5 118 HIS B C 1
ATOM 3758 O O . HIS B 1 118 ? -1.896 -19.125 -2.244 1 94.5 118 HIS B O 1
ATOM 3764 N N . LEU B 1 119 ? -3.775 -18.141 -1.452 1 94.56 119 LEU B N 1
ATOM 3765 C CA . LEU B 1 119 ? -3.045 -16.953 -1.006 1 94.56 119 LEU B CA 1
ATOM 3766 C C . LEU B 1 119 ? -2.922 -16.938 0.514 1 94.56 119 LEU B C 1
ATOM 3768 O O . LEU B 1 119 ? -2.182 -16.125 1.069 1 94.56 119 LEU B O 1
ATOM 3772 N N . LYS B 1 120 ? -3.514 -17.797 1.285 1 92.25 120 LYS B N 1
ATOM 3773 C CA . LYS B 1 120 ? -3.564 -17.734 2.742 1 92.25 120 LYS B CA 1
ATOM 3774 C C . LYS B 1 120 ? -2.16 -17.672 3.338 1 92.25 120 LYS B C 1
ATOM 3776 O O . LYS B 1 120 ? -1.877 -16.828 4.188 1 92.25 120 LYS B O 1
ATOM 3781 N N . PRO B 1 121 ? -1.252 -18.5 2.844 1 90.25 121 PRO B N 1
ATOM 3782 C CA . PRO B 1 121 ? 0.088 -18.406 3.426 1 90.25 121 PRO B CA 1
ATOM 3783 C C . PRO B 1 121 ? 0.759 -17.062 3.141 1 90.25 121 PRO B C 1
ATOM 3785 O O . PRO B 1 121 ? 1.504 -16.547 3.98 1 90.25 121 PRO B O 1
ATOM 3788 N N . LEU B 1 122 ? 0.507 -16.562 1.951 1 91.56 122 LEU B N 1
ATOM 3789 C CA . LEU B 1 122 ? 1.067 -15.258 1.609 1 91.56 122 LEU B CA 1
ATOM 3790 C C . LEU B 1 122 ? 0.481 -14.164 2.496 1 91.56 122 LEU B C 1
ATOM 3792 O O . LEU B 1 122 ? 1.189 -13.242 2.896 1 91.56 122 LEU B O 1
ATOM 3796 N N . ILE B 1 123 ? -0.802 -14.266 2.758 1 90.5 123 ILE B N 1
ATOM 3797 C CA . ILE B 1 123 ? -1.454 -13.32 3.662 1 90.5 123 ILE B CA 1
ATOM 3798 C C . ILE B 1 123 ? -0.753 -13.344 5.02 1 90.5 123 ILE B C 1
ATOM 3800 O O . ILE B 1 123 ? -0.49 -12.289 5.602 1 90.5 123 ILE B O 1
ATOM 3804 N N . ARG B 1 124 ? -0.472 -14.492 5.477 1 87.94 124 ARG B N 1
ATOM 3805 C CA . ARG B 1 124 ? 0.23 -14.633 6.746 1 87.94 124 ARG B CA 1
ATOM 3806 C C . ARG B 1 124 ? 1.584 -13.938 6.703 1 87.94 124 ARG B C 1
ATOM 3808 O O . ARG B 1 124 ? 1.967 -13.25 7.656 1 87.94 124 ARG B O 1
ATOM 3815 N N . ALA B 1 125 ? 2.248 -14.148 5.648 1 85.44 125 ALA B N 1
ATOM 3816 C CA . ALA B 1 125 ? 3.58 -13.57 5.5 1 85.44 125 ALA B CA 1
ATOM 3817 C C . ALA B 1 125 ? 3.521 -12.047 5.523 1 85.44 125 ALA B C 1
ATOM 3819 O O . ALA B 1 125 ? 4.449 -11.391 6.012 1 85.44 125 ALA B O 1
ATOM 3820 N N . ILE B 1 126 ? 2.494 -11.492 4.996 1 83.12 126 ILE B N 1
ATOM 3821 C CA . ILE B 1 126 ? 2.342 -10.047 4.938 1 83.12 126 ILE B CA 1
ATOM 3822 C C . ILE B 1 126 ? 1.891 -9.516 6.297 1 83.12 126 ILE B C 1
ATOM 3824 O O . ILE B 1 126 ? 2.373 -8.477 6.758 1 83.12 126 ILE B O 1
ATOM 3828 N N . THR B 1 127 ? 1.037 -10.258 6.941 1 82.31 127 THR B N 1
ATOM 3829 C CA . THR B 1 127 ? 0.472 -9.82 8.211 1 82.31 127 THR B CA 1
ATOM 3830 C C . THR B 1 127 ? 1.485 -9.984 9.344 1 82.31 127 THR B C 1
ATOM 3832 O O . THR B 1 127 ? 1.562 -9.148 10.242 1 82.31 127 THR B O 1
ATOM 3835 N N . PHE B 1 128 ? 2.188 -11.078 9.266 1 83.81 128 PHE B N 1
ATOM 3836 C CA . PHE B 1 128 ? 3.188 -11.398 10.273 1 83.81 128 PHE B CA 1
ATOM 3837 C C . PHE B 1 128 ? 4.551 -11.633 9.633 1 83.81 128 PHE B C 1
ATOM 3839 O O . PHE B 1 128 ? 5.074 -12.75 9.672 1 83.81 128 PHE B O 1
ATOM 3846 N N . PRO B 1 129 ? 5.168 -10.594 9.242 1 79 129 PRO B N 1
ATOM 3847 C CA . PRO B 1 129 ? 6.418 -10.781 8.5 1 79 129 PRO B CA 1
ATOM 3848 C C . PRO B 1 129 ? 7.57 -11.25 9.391 1 79 129 PRO B C 1
ATOM 3850 O O . PRO B 1 129 ? 8.609 -11.68 8.891 1 79 129 PRO B O 1
ATOM 3853 N N . HIS B 1 130 ? 7.457 -11.156 10.695 1 80.44 130 HIS B N 1
ATOM 3854 C CA . HIS B 1 130 ? 8.516 -11.5 11.641 1 80.44 130 HIS B CA 1
ATOM 3855 C C . HIS B 1 130 ? 9.82 -10.797 11.281 1 80.44 130 HIS B C 1
ATOM 3857 O O . HIS B 1 130 ? 10.898 -11.398 11.359 1 80.44 130 HIS B O 1
ATOM 3863 N N . ALA B 1 131 ? 9.766 -9.742 10.719 1 82.81 131 ALA B N 1
ATOM 3864 C CA . ALA B 1 131 ? 10.836 -8.797 10.406 1 82.81 131 ALA B CA 1
ATOM 3865 C C . ALA B 1 131 ? 10.43 -7.371 10.773 1 82.81 131 ALA B C 1
ATOM 3867 O O . ALA B 1 131 ? 9.242 -7.062 10.875 1 82.81 131 ALA B O 1
ATOM 3868 N N . ALA B 1 132 ? 11.398 -6.637 11.008 1 91 132 ALA B N 1
ATOM 3869 C CA . ALA B 1 132 ? 11.148 -5.238 11.359 1 91 132 ALA B CA 1
ATOM 3870 C C . ALA B 1 132 ? 12.344 -4.363 11.008 1 91 132 ALA B C 1
ATOM 3872 O O . ALA B 1 132 ? 13.445 -4.871 10.773 1 91 132 ALA B O 1
ATOM 3873 N N . TYR B 1 133 ? 12.086 -3.15 10.867 1 92.56 133 TYR B N 1
ATOM 3874 C CA . TYR B 1 133 ? 13.141 -2.145 10.883 1 92.56 133 TYR B CA 1
ATOM 3875 C C . TYR B 1 133 ? 13.234 -1.474 12.25 1 92.56 133 TYR B C 1
ATOM 3877 O O . TYR B 1 133 ? 12.211 -1.175 12.875 1 92.56 133 TYR B O 1
ATOM 3885 N N . VAL B 1 134 ? 14.422 -1.371 12.656 1 96.44 134 VAL B N 1
ATOM 3886 C CA . VAL B 1 134 ? 14.672 -0.542 13.828 1 96.44 134 VAL B CA 1
ATOM 3887 C C . VAL B 1 134 ? 15.344 0.763 13.406 1 96.44 134 VAL B C 1
ATOM 3889 O O . VAL B 1 134 ? 16.422 0.749 12.805 1 96.44 134 VAL B O 1
ATOM 3892 N N . LEU B 1 135 ? 14.688 1.819 13.648 1 96.69 135 LEU B N 1
ATOM 3893 C CA . LEU B 1 135 ? 15.281 3.131 13.422 1 96.69 135 LEU B CA 1
ATOM 3894 C C . LEU B 1 135 ? 15.914 3.672 14.695 1 96.69 135 LEU B C 1
ATOM 3896 O O . LEU B 1 135 ? 15.211 4.168 15.578 1 96.69 135 LEU B O 1
ATOM 3900 N N . ALA B 1 136 ? 17.203 3.545 14.75 1 96.88 136 ALA B N 1
ATOM 3901 C CA . ALA B 1 136 ? 17.938 4.156 15.852 1 96.88 136 ALA B CA 1
ATOM 3902 C C . ALA B 1 136 ? 18.266 5.617 15.555 1 96.88 136 ALA B C 1
ATOM 3904 O O . ALA B 1 136 ? 19.016 5.914 14.625 1 96.88 136 ALA B O 1
ATOM 3905 N N . ILE B 1 137 ? 17.688 6.477 16.375 1 95.12 137 ILE B N 1
ATOM 3906 C CA . ILE B 1 137 ? 17.844 7.895 16.062 1 95.12 137 ILE B CA 1
ATOM 3907 C C . ILE B 1 137 ? 18.094 8.68 17.344 1 95.12 137 ILE B C 1
ATOM 3909 O O . ILE B 1 137 ? 17.391 8.477 18.344 1 95.12 137 ILE B O 1
ATOM 3913 N N . SER B 1 138 ? 19.109 9.422 17.375 1 92.69 138 SER B N 1
ATOM 3914 C CA . SER B 1 138 ? 19.453 10.398 18.406 1 92.69 138 SER B CA 1
ATOM 3915 C C . SER B 1 138 ? 19.844 11.734 17.781 1 92.69 138 SER B C 1
ATOM 3917 O O . SER B 1 138 ? 19.734 11.922 16.578 1 92.69 138 SER B O 1
ATOM 3919 N N . GLU B 1 139 ? 20.219 12.68 18.672 1 89.25 139 GLU B N 1
ATOM 3920 C CA . GLU B 1 139 ? 20.703 13.953 18.156 1 89.25 139 GLU B CA 1
ATOM 3921 C C . GLU B 1 139 ? 22.016 13.789 17.406 1 89.25 139 GLU B C 1
ATOM 3923 O O . GLU B 1 139 ? 22.344 14.586 16.516 1 89.25 139 GLU B O 1
ATOM 3928 N N . ASN B 1 140 ? 22.656 12.695 17.672 1 89.5 140 ASN B N 1
ATOM 3929 C CA . ASN B 1 140 ? 24.031 12.57 17.203 1 89.5 140 ASN B CA 1
ATOM 3930 C C . ASN B 1 140 ? 24.156 11.555 16.078 1 89.5 140 ASN B C 1
ATOM 3932 O O . ASN B 1 140 ? 25.172 11.531 15.367 1 89.5 140 ASN B O 1
ATOM 3936 N N . ALA B 1 141 ? 23.188 10.781 15.992 1 91.81 141 ALA B N 1
ATOM 3937 C CA . ALA B 1 141 ? 23.328 9.711 15.008 1 91.81 141 ALA B CA 1
ATOM 3938 C C . ALA B 1 141 ? 21.969 9.172 14.578 1 91.81 141 ALA B C 1
ATOM 3940 O O . ALA B 1 141 ? 20.984 9.297 15.32 1 91.81 141 ALA B O 1
ATOM 3941 N N . VAL B 1 142 ? 21.906 8.602 13.383 1 94.62 142 VAL B N 1
ATOM 3942 C CA . VAL B 1 142 ? 20.703 7.926 12.891 1 94.62 142 VAL B CA 1
ATOM 3943 C C . VAL B 1 142 ? 21.109 6.75 12 1 94.62 142 VAL B C 1
ATOM 3945 O O . VAL B 1 142 ? 22.047 6.855 11.211 1 94.62 142 VAL B O 1
ATOM 3948 N N . ARG B 1 143 ? 20.484 5.629 12.156 1 94.88 143 ARG B N 1
ATOM 3949 C CA . ARG B 1 143 ? 20.672 4.496 11.266 1 94.88 143 ARG B CA 1
ATOM 3950 C C . ARG B 1 143 ? 19.453 3.58 11.266 1 94.88 143 ARG B C 1
ATOM 3952 O O . ARG B 1 143 ? 18.703 3.549 12.234 1 94.88 143 ARG B O 1
ATOM 3959 N N . LEU B 1 144 ? 19.234 2.938 10.242 1 94.44 144 LEU B N 1
ATOM 3960 C CA . LEU B 1 144 ? 18.172 1.964 10.047 1 94.44 144 LEU B CA 1
ATOM 3961 C C . LEU B 1 144 ? 18.719 0.542 10.07 1 94.44 144 LEU B C 1
ATOM 3963 O O . LEU B 1 144 ? 19.656 0.229 9.344 1 94.44 144 LEU B O 1
ATOM 3967 N N . VAL B 1 145 ? 18.156 -0.255 10.938 1 94.06 145 VAL B N 1
ATOM 3968 C CA . VAL B 1 145 ? 18.625 -1.629 11.078 1 94.06 145 VAL B CA 1
ATOM 3969 C C . VAL B 1 145 ? 17.5 -2.6 10.711 1 94.06 145 VAL B C 1
ATOM 3971 O O . VAL B 1 145 ? 16.375 -2.473 11.203 1 94.06 145 VAL B O 1
ATOM 3974 N N . GLU B 1 146 ? 17.781 -3.484 9.875 1 89.38 146 GLU B N 1
ATOM 3975 C CA . GLU B 1 146 ? 16.844 -4.547 9.531 1 89.38 146 GLU B CA 1
ATOM 3976 C C . GLU B 1 146 ? 17 -5.742 10.461 1 89.38 146 GLU B C 1
ATOM 3978 O O . GLU B 1 146 ? 18.109 -6.215 10.703 1 89.38 146 GLU B O 1
ATOM 3983 N N . VAL B 1 147 ? 15.867 -6.133 11 1 89.31 147 VAL B N 1
ATOM 3984 C CA . VAL B 1 147 ? 15.844 -7.246 11.945 1 89.31 147 VAL B CA 1
ATOM 3985 C C . VAL B 1 147 ? 14.961 -8.367 11.398 1 89.31 147 VAL B C 1
ATOM 3987 O O . VAL B 1 147 ? 13.906 -8.109 10.805 1 89.31 147 VAL B O 1
ATOM 3990 N N . SER B 1 148 ? 15.438 -9.547 11.445 1 81.19 148 SER B N 1
ATOM 3991 C CA . SER B 1 148 ? 14.672 -10.727 11.062 1 81.19 148 SER B CA 1
ATOM 3992 C C . SER B 1 148 ? 14.852 -11.859 12.07 1 81.19 148 SER B C 1
ATOM 3994 O O . SER B 1 148 ? 15.68 -11.758 12.984 1 81.19 148 SER B O 1
ATOM 3996 N N . ALA B 1 149 ? 13.961 -12.844 12.109 1 69.81 149 ALA B N 1
ATOM 3997 C CA . ALA B 1 149 ? 13.992 -13.922 13.094 1 69.81 149 ALA B CA 1
ATOM 3998 C C . ALA B 1 149 ? 15.258 -14.758 12.945 1 69.81 149 ALA B C 1
ATOM 4000 O O . ALA B 1 149 ? 15.867 -15.156 13.938 1 69.81 149 ALA B O 1
ATOM 4001 N N . ASP B 1 150 ? 15.688 -14.945 11.812 1 68.62 150 ASP B N 1
ATOM 4002 C CA . ASP B 1 150 ? 16.688 -16 11.695 1 68.62 150 ASP B CA 1
ATOM 4003 C C . ASP B 1 150 ? 17.969 -15.469 11.07 1 68.62 150 ASP B C 1
ATOM 4005 O O . ASP B 1 150 ? 18.906 -16.234 10.789 1 68.62 150 ASP B O 1
ATOM 4009 N N . LEU B 1 151 ? 18.016 -14.219 10.828 1 70.25 151 LEU B N 1
ATOM 4010 C CA . LEU B 1 151 ? 19.234 -13.648 10.258 1 70.25 151 LEU B CA 1
ATOM 4011 C C . LEU B 1 151 ? 19.797 -12.539 11.148 1 70.25 151 LEU B C 1
ATOM 4013 O O . LEU B 1 151 ? 19.047 -11.914 11.906 1 70.25 151 LEU B O 1
ATOM 4017 N N . PRO B 1 152 ? 21.094 -12.461 10.992 1 80.12 152 PRO B N 1
ATOM 4018 C CA . PRO B 1 152 ? 21.672 -11.359 11.758 1 80.12 152 PRO B CA 1
ATOM 4019 C C . PRO B 1 152 ? 21.141 -9.992 11.32 1 80.12 152 PRO B C 1
ATOM 4021 O O . PRO B 1 152 ? 20.906 -9.766 10.133 1 80.12 152 PRO B O 1
ATOM 4024 N N . ALA B 1 153 ? 20.938 -9.234 12.25 1 88.38 153 ALA B N 1
ATOM 4025 C CA . ALA B 1 153 ? 20.531 -7.863 11.977 1 88.38 153 ALA B CA 1
ATOM 4026 C C . ALA B 1 153 ? 21.594 -7.109 11.203 1 88.38 153 ALA B C 1
ATOM 4028 O O . ALA B 1 153 ? 22.797 -7.352 11.391 1 88.38 153 ALA B O 1
ATOM 4029 N N . ALA B 1 154 ? 21.188 -6.246 10.336 1 87.69 154 ALA B N 1
ATOM 4030 C CA . ALA B 1 154 ? 22.141 -5.504 9.508 1 87.69 154 ALA B CA 1
ATOM 4031 C C . ALA B 1 154 ? 21.672 -4.074 9.281 1 87.69 154 ALA B C 1
ATOM 4033 O O . ALA B 1 154 ? 20.469 -3.834 9.086 1 87.69 154 ALA B O 1
ATOM 4034 N N . THR B 1 155 ? 22.641 -3.213 9.25 1 91.25 155 THR B N 1
ATOM 4035 C CA . THR B 1 155 ? 22.328 -1.827 8.906 1 91.25 155 THR B CA 1
ATOM 4036 C C . THR B 1 155 ? 21.984 -1.7 7.426 1 91.25 155 THR B C 1
ATOM 4038 O O . THR B 1 155 ? 22.672 -2.264 6.574 1 91.25 155 THR B O 1
ATOM 4041 N N . VAL B 1 156 ? 20.922 -1.033 7.184 1 86.81 156 VAL B N 1
ATOM 4042 C CA . VAL B 1 156 ? 20.469 -0.798 5.816 1 86.81 156 VAL B CA 1
ATOM 4043 C C . VAL B 1 156 ? 21.109 0.477 5.27 1 86.81 156 VAL B C 1
ATOM 4045 O O . VAL B 1 156 ? 21.125 1.507 5.949 1 86.81 156 VAL B O 1
ATOM 4048 N N . ARG B 1 157 ? 21.672 0.402 4.156 1 84.94 157 ARG B N 1
ATOM 4049 C CA . ARG B 1 157 ? 22.203 1.603 3.514 1 84.94 157 ARG B CA 1
ATOM 4050 C C . ARG B 1 157 ? 21.078 2.494 3.008 1 84.94 157 ARG B C 1
ATOM 4052 O O . ARG B 1 157 ? 20.266 2.076 2.168 1 84.94 157 ARG B O 1
ATOM 4059 N N . VAL B 1 158 ? 20.906 3.67 3.486 1 85.88 158 VAL B N 1
ATOM 4060 C CA . VAL B 1 158 ? 19.891 4.645 3.105 1 85.88 158 VAL B CA 1
ATOM 4061 C C . VAL B 1 158 ? 20.562 5.852 2.445 1 85.88 158 VAL B C 1
ATOM 4063 O O . VAL B 1 158 ? 21.219 6.645 3.115 1 85.88 158 VAL B O 1
ATOM 4066 N N . PRO B 1 159 ? 20.344 5.992 1.171 1 79.56 159 PRO B N 1
ATOM 4067 C CA . PRO B 1 159 ? 20.906 7.176 0.526 1 79.56 159 PRO B CA 1
ATOM 4068 C C . PRO B 1 159 ? 20.422 8.484 1.153 1 79.56 159 PRO B C 1
ATOM 4070 O O . PRO B 1 159 ? 19.266 8.578 1.561 1 79.56 159 PRO B O 1
ATOM 4073 N N . ASP B 1 160 ? 21.328 9.461 1.312 1 79 160 ASP B N 1
ATOM 4074 C CA . ASP B 1 160 ? 21.047 10.836 1.7 1 79 160 ASP B CA 1
ATOM 4075 C C . ASP B 1 160 ? 20.578 10.914 3.154 1 79 160 ASP B C 1
ATOM 4077 O O . ASP B 1 160 ? 20.031 11.93 3.58 1 79 160 ASP B O 1
ATOM 4081 N N . LEU B 1 161 ? 20.688 9.805 3.842 1 87.88 161 LEU B N 1
ATOM 4082 C CA . LEU B 1 161 ? 20.406 9.859 5.27 1 87.88 161 LEU B CA 1
ATOM 4083 C C . LEU B 1 161 ? 21.375 10.781 5.988 1 87.88 161 LEU B C 1
ATOM 4085 O O . LEU B 1 161 ? 22.594 10.641 5.84 1 87.88 161 LEU B O 1
ATOM 4089 N N . PRO B 1 162 ? 20.844 11.711 6.699 1 89.56 162 PRO B N 1
ATOM 4090 C CA . PRO B 1 162 ? 21.766 12.594 7.418 1 89.56 162 PRO B CA 1
ATOM 4091 C C . PRO B 1 162 ? 22.594 11.844 8.453 1 89.56 162 PRO B C 1
ATOM 4093 O O . PRO B 1 162 ? 22.188 10.789 8.938 1 89.56 162 PRO B O 1
ATOM 4096 N N . LYS B 1 163 ? 23.734 12.438 8.742 1 85.38 163 LYS B N 1
ATOM 4097 C CA . LYS B 1 163 ? 24.609 11.812 9.734 1 85.38 163 LYS B CA 1
ATOM 4098 C C . LYS B 1 163 ? 24.125 12.109 11.156 1 85.38 163 LYS B C 1
ATOM 4100 O O . LYS B 1 163 ? 24.156 11.227 12.016 1 85.38 163 LYS B O 1
ATOM 4105 N N . ASP B 1 164 ? 23.75 13.352 11.367 1 83 164 ASP B N 1
ATOM 4106 C CA . ASP B 1 164 ? 23.281 13.828 12.672 1 83 164 ASP B CA 1
ATOM 4107 C C . ASP B 1 164 ? 22.484 15.117 12.531 1 83 164 ASP B C 1
ATOM 4109 O O . ASP B 1 164 ? 22.25 15.594 11.414 1 83 164 ASP B O 1
ATOM 4113 N N . ALA B 1 165 ? 21.984 15.5 13.594 1 78.06 165 ALA B N 1
ATOM 4114 C CA . ALA B 1 165 ? 21.125 16.688 13.594 1 78.06 165 ALA B CA 1
ATOM 4115 C C . ALA B 1 165 ? 21.891 17.922 13.125 1 78.06 165 ALA B C 1
ATOM 4117 O O . ALA B 1 165 ? 21.359 18.75 12.391 1 78.06 165 ALA B O 1
ATOM 4118 N N . ALA B 1 166 ? 23.062 18 13.602 1 72.5 166 ALA B N 1
ATOM 4119 C CA . ALA B 1 166 ? 23.875 19.172 13.258 1 72.5 166 ALA B CA 1
ATOM 4120 C C . ALA B 1 166 ? 24.094 19.266 11.75 1 72.5 166 ALA B C 1
ATOM 4122 O O . ALA B 1 166 ? 23.906 20.328 11.148 1 72.5 166 ALA B O 1
ATOM 4123 N N . SER B 1 167 ? 24.422 18.203 11.172 1 73.44 167 SER B N 1
ATOM 4124 C CA . SER B 1 167 ? 24.688 18.156 9.734 1 73.44 167 SER B CA 1
ATOM 4125 C C . SER B 1 167 ? 23.406 18.406 8.938 1 73.44 167 SER B C 1
ATOM 4127 O O . SER B 1 167 ? 23.453 18.984 7.855 1 73.44 167 SER B O 1
ATOM 4129 N N . ALA B 1 168 ? 22.359 18.031 9.477 1 72.38 168 ALA B N 1
ATOM 4130 C CA . ALA B 1 168 ? 21.078 18.156 8.781 1 72.38 168 ALA B CA 1
ATOM 4131 C C . ALA B 1 168 ? 20.656 19.625 8.68 1 72.38 168 ALA B C 1
ATOM 4133 O O . ALA B 1 168 ? 19.984 20.016 7.727 1 72.38 168 ALA B O 1
ATOM 4134 N N . VAL B 1 169 ? 21.125 20.406 9.648 1 68.75 169 VAL B N 1
ATOM 4135 C CA . VAL B 1 169 ? 20.688 21.797 9.68 1 68.75 169 VAL B CA 1
ATOM 4136 C C . VAL B 1 169 ? 21.828 22.703 9.258 1 68.75 169 VAL B C 1
ATOM 4138 O O . VAL B 1 169 ? 21.719 23.922 9.367 1 68.75 169 VAL B O 1
ATOM 4141 N N . GLY B 1 170 ? 22.766 22.078 8.57 1 58.56 170 GLY B N 1
ATOM 4142 C CA . GLY B 1 170 ? 23.891 22.828 8.047 1 58.56 170 GLY B CA 1
ATOM 4143 C C . GLY B 1 170 ? 24.688 23.531 9.125 1 58.56 170 GLY B C 1
ATOM 4144 O O . GLY B 1 170 ? 25.266 24.609 8.883 1 58.56 170 GLY B O 1
ATOM 4145 N N . LYS B 1 171 ? 24.516 23.172 10.352 1 58.53 171 LYS B N 1
ATOM 4146 C CA . LYS B 1 171 ? 25.266 23.812 11.43 1 58.53 171 LYS B CA 1
ATOM 4147 C C . LYS B 1 171 ? 26.219 22.828 12.102 1 58.53 171 LYS B C 1
ATOM 4149 O O . LYS B 1 171 ? 26.109 21.625 11.898 1 58.53 171 LYS B O 1
ATOM 4154 N N . SER B 1 172 ? 27.328 23.375 12.656 1 43.91 172 SER B N 1
ATOM 4155 C CA . SER B 1 172 ? 28.328 22.578 13.367 1 43.91 172 SER B CA 1
ATOM 4156 C C . SER B 1 172 ? 27.734 21.938 14.609 1 43.91 172 SER B C 1
ATOM 4158 O O . SER B 1 172 ? 28.125 20.844 15.008 1 43.91 172 SER B O 1
ATOM 4160 N N . THR B 1 173 ? 26.906 22.672 15.445 1 45.97 173 THR B N 1
ATOM 4161 C CA . THR B 1 173 ? 26.234 22.156 16.641 1 45.97 173 THR B CA 1
ATOM 4162 C C . THR B 1 173 ? 24.766 22.609 16.672 1 45.97 173 THR B C 1
ATOM 4164 O O . THR B 1 173 ? 24.422 23.656 16.125 1 45.97 173 THR B O 1
ATOM 4167 N N . ILE B 1 174 ? 23.797 21.844 16.938 1 49.09 174 ILE B N 1
ATOM 4168 C CA . ILE B 1 174 ? 22.375 22.172 17.016 1 49.09 174 ILE B CA 1
ATOM 4169 C C . ILE B 1 174 ? 22.172 23.328 18.016 1 49.09 174 ILE B C 1
ATOM 4171 O O . ILE B 1 174 ? 21.172 24.047 17.938 1 49.09 174 ILE B O 1
ATOM 4175 N N . ASN B 1 175 ? 23.141 23.531 18.969 1 45.22 175 ASN B N 1
ATOM 4176 C CA . ASN B 1 175 ? 23.078 24.562 20 1 45.22 175 ASN B CA 1
ATOM 4177 C C . ASN B 1 175 ? 23.594 25.906 19.5 1 45.22 175 ASN B C 1
ATOM 4179 O O . ASN B 1 175 ? 23.844 26.828 20.281 1 45.22 175 ASN B O 1
ATOM 4183 N N . ASP B 1 176 ? 23.953 25.891 18.312 1 45.97 176 ASP B N 1
ATOM 4184 C CA . ASP B 1 176 ? 24.578 27.172 17.953 1 45.97 176 ASP B CA 1
ATOM 4185 C C . ASP B 1 176 ? 23.547 28.297 17.953 1 45.97 176 ASP B C 1
ATOM 4187 O O . ASP B 1 176 ? 22.375 28.078 17.609 1 45.97 176 ASP B O 1
ATOM 4191 N N . ARG B 1 177 ? 23.812 29.375 18.797 1 44.88 177 ARG B N 1
ATOM 4192 C CA . ARG B 1 177 ? 23.125 30.641 19.078 1 44.88 177 ARG B CA 1
ATOM 4193 C C . ARG B 1 177 ? 22.844 31.406 17.797 1 44.88 177 ARG B C 1
ATOM 4195 O O . ARG B 1 177 ? 23.75 32 17.203 1 44.88 177 ARG B O 1
ATOM 4202 N N . SER B 1 178 ? 22.203 30.875 16.875 1 45.31 178 SER B N 1
ATOM 4203 C CA . SER B 1 178 ? 21.891 31.844 15.828 1 45.31 178 SER B CA 1
ATOM 4204 C C . SER B 1 178 ? 21.141 33.031 16.391 1 45.31 178 SER B C 1
ATOM 4206 O O . SER B 1 178 ? 20.375 32.906 17.344 1 45.31 178 SER B O 1
ATOM 4208 N N . PRO B 1 179 ? 21.5 34.25 16.016 1 40.31 179 PRO B N 1
ATOM 4209 C CA . PRO B 1 179 ? 20.953 35.5 16.531 1 40.31 179 PRO B CA 1
ATOM 4210 C C . PRO B 1 179 ? 19.438 35.625 16.344 1 40.31 179 PRO B C 1
ATOM 4212 O O . PRO B 1 179 ? 18.828 36.625 16.703 1 40.31 179 PRO B O 1
ATOM 4215 N N . SER B 1 180 ? 18.922 35.062 15.305 1 42.97 180 SER B N 1
ATOM 4216 C CA . SER B 1 180 ? 17.516 35.469 15.234 1 42.97 180 SER B CA 1
ATOM 4217 C C . SER B 1 180 ? 16.719 34.969 16.422 1 42.97 180 SER B C 1
ATOM 4219 O O . SER B 1 180 ? 17.016 33.875 16.938 1 42.97 180 SER B O 1
ATOM 4221 N N . GLY B 1 181 ? 16 35.781 17.188 1 43.94 181 GLY B N 1
ATOM 4222 C CA . GLY B 1 181 ? 15.328 35.812 18.469 1 43.94 181 GLY B CA 1
ATOM 4223 C C . GLY B 1 181 ? 14.586 34.5 18.781 1 43.94 181 GLY B C 1
ATOM 4224 O O . GLY B 1 181 ? 14.672 34 19.906 1 43.94 181 GLY B O 1
ATOM 4225 N N . ARG B 1 182 ? 13.641 34.094 17.984 1 49.66 182 ARG B N 1
ATOM 4226 C CA . ARG B 1 182 ? 12.758 33.031 18.453 1 49.66 182 ARG B CA 1
ATOM 4227 C C . ARG B 1 182 ? 13.484 31.688 18.469 1 49.66 182 ARG B C 1
ATOM 4229 O O . ARG B 1 182 ? 13.055 30.75 19.125 1 49.66 182 ARG B O 1
ATOM 4236 N N . LEU B 1 183 ? 14.523 31.453 17.656 1 52.97 183 LEU B N 1
ATOM 4237 C CA . LEU B 1 183 ? 15.234 30.188 17.516 1 52.97 183 LEU B CA 1
ATOM 4238 C C . LEU B 1 183 ? 16.312 30.062 18.594 1 52.97 183 LEU B C 1
ATOM 4240 O O . LEU B 1 183 ? 17.25 29.281 18.438 1 52.97 183 LEU B O 1
ATOM 4244 N N . GLN B 1 184 ? 16.25 30.953 19.641 1 53.03 184 GLN B N 1
ATOM 4245 C CA . GLN B 1 184 ? 17.188 30.859 20.75 1 53.03 184 GLN B CA 1
ATOM 4246 C C . GLN B 1 184 ? 16.641 29.984 21.875 1 53.03 184 GLN B C 1
ATOM 4248 O O . GLN B 1 184 ? 15.43 29.891 22.062 1 53.03 184 GLN B O 1
ATOM 4253 N N . GLY B 1 185 ? 17.438 29.156 22.406 1 58.62 185 GLY B N 1
ATOM 4254 C CA . GLY B 1 185 ? 17.125 28.375 23.594 1 58.62 185 GLY B CA 1
ATOM 4255 C C . GLY B 1 185 ? 16.406 27.078 23.281 1 58.62 185 GLY B C 1
ATOM 4256 O O . GLY B 1 185 ? 16.703 26.422 22.266 1 58.62 185 GLY B O 1
ATOM 4257 N N . SER B 1 186 ? 15.648 26.609 24.141 1 61.03 186 SER B N 1
ATOM 4258 C CA . SER B 1 186 ? 14.906 25.344 24.094 1 61.03 186 SER B CA 1
ATOM 4259 C C . SER B 1 186 ? 14 25.297 22.859 1 61.03 186 SER B C 1
ATOM 4261 O O . SER B 1 186 ? 13.875 24.25 22.219 1 61.03 186 SER B O 1
ATOM 4263 N N . GLU B 1 187 ? 13.555 26.422 22.531 1 63.06 187 GLU B N 1
ATOM 4264 C CA . GLU B 1 187 ? 12.656 26.5 21.375 1 63.06 187 GLU B CA 1
ATOM 4265 C C . GLU B 1 187 ? 13.414 26.297 20.062 1 63.06 187 GLU B C 1
ATOM 4267 O O . GLU B 1 187 ? 12.922 25.656 19.141 1 63.06 187 GLU B O 1
ATOM 4272 N N . GLY B 1 188 ? 14.586 26.781 20.125 1 71.25 188 GLY B N 1
ATOM 4273 C CA . GLY B 1 188 ? 15.43 26.625 18.953 1 71.25 188 GLY B CA 1
ATOM 4274 C C . GLY B 1 188 ? 15.859 25.188 18.719 1 71.25 188 GLY B C 1
ATOM 4275 O O . GLY B 1 188 ? 15.891 24.719 17.578 1 71.25 188 GLY B O 1
ATOM 4276 N N . GLN B 1 189 ? 16.078 24.578 19.812 1 77 189 GLN B N 1
ATOM 4277 C CA . GLN B 1 189 ? 16.5 23.188 19.734 1 77 189 GLN B CA 1
ATOM 4278 C C . GLN B 1 189 ? 15.391 22.297 19.172 1 77 189 GLN B C 1
ATOM 4280 O O . GLN B 1 189 ? 15.641 21.422 18.359 1 77 189 GLN B O 1
ATOM 4285 N N . LYS B 1 190 ? 14.203 22.516 19.625 1 80.12 190 LYS B N 1
ATOM 4286 C CA . LYS B 1 190 ? 13.055 21.75 19.141 1 80.12 190 LYS B CA 1
ATOM 4287 C C . LYS B 1 190 ? 12.867 21.922 17.641 1 80.12 190 LYS B C 1
ATOM 4289 O O . LYS B 1 190 ? 12.609 20.938 16.938 1 80.12 190 LYS B O 1
ATOM 4294 N N . THR B 1 191 ? 13.062 23.125 17.25 1 80.25 191 THR B N 1
ATOM 4295 C CA . THR B 1 191 ? 12.898 23.406 15.836 1 80.25 191 THR B CA 1
ATOM 4296 C C . THR B 1 191 ? 13.953 22.688 15.008 1 80.25 191 THR B C 1
ATOM 4298 O O . THR B 1 191 ? 13.656 22.141 13.953 1 80.25 191 THR B O 1
ATOM 4301 N N . ARG B 1 192 ? 15.109 22.688 15.492 1 83.31 192 ARG B N 1
ATOM 4302 C CA . ARG B 1 192 ? 16.203 22.031 14.789 1 83.31 192 ARG B CA 1
ATOM 4303 C C . ARG B 1 192 ? 16.016 20.531 14.758 1 83.31 192 ARG B C 1
ATOM 4305 O O . ARG B 1 192 ? 16.281 19.875 13.742 1 83.31 192 ARG B O 1
ATOM 4312 N N . LEU B 1 193 ? 15.555 20.047 15.797 1 86.62 193 LEU B N 1
ATOM 4313 C CA . LEU B 1 193 ? 15.289 18.625 15.852 1 86.62 193 LEU B CA 1
ATOM 4314 C C . LEU B 1 193 ? 14.172 18.234 14.883 1 86.62 193 LEU B C 1
ATOM 4316 O O . LEU B 1 193 ? 14.227 17.188 14.25 1 86.62 193 LEU B O 1
ATOM 4320 N N . ALA B 1 194 ? 13.195 19.078 14.82 1 87.19 194 ALA B N 1
ATOM 4321 C CA . ALA B 1 194 ? 12.109 18.828 13.875 1 87.19 194 ALA B CA 1
ATOM 4322 C C . ALA B 1 194 ? 12.617 18.844 12.438 1 87.19 194 ALA B C 1
ATOM 4324 O O . ALA B 1 194 ? 12.203 18.016 11.625 1 87.19 194 ALA B O 1
ATOM 4325 N N . GLN B 1 195 ? 13.5 19.719 12.195 1 85.31 195 GLN B N 1
ATOM 4326 C CA . GLN B 1 195 ? 14.117 19.781 10.875 1 85.31 195 GLN B CA 1
ATOM 4327 C C . GLN B 1 195 ? 14.914 18.516 10.57 1 85.31 195 GLN B C 1
ATOM 4329 O O . GLN B 1 195 ? 14.828 17.969 9.469 1 85.31 195 GLN B O 1
ATOM 4334 N N . TYR B 1 196 ? 15.672 18.172 11.602 1 89.56 196 TYR B N 1
ATOM 4335 C CA . TYR B 1 196 ? 16.453 16.938 11.508 1 89.56 196 TYR B CA 1
ATOM 4336 C C . TYR B 1 196 ? 15.547 15.75 11.211 1 89.56 196 TYR B C 1
ATOM 4338 O O . TYR B 1 196 ? 15.812 14.977 10.289 1 89.56 196 TYR B O 1
ATOM 4346 N N . VAL B 1 197 ? 14.398 15.633 11.852 1 90.12 197 VAL B N 1
ATOM 4347 C CA . VAL B 1 197 ? 13.477 14.508 11.711 1 90.12 197 VAL B CA 1
ATOM 4348 C C . VAL B 1 197 ? 12.82 14.555 10.328 1 90.12 197 VAL B C 1
ATOM 4350 O O . VAL B 1 197 ? 12.609 13.508 9.703 1 90.12 197 VAL B O 1
ATOM 4353 N N . ARG B 1 198 ? 12.516 15.711 9.859 1 87.25 198 ARG B N 1
ATOM 4354 C CA . ARG B 1 198 ? 11.93 15.828 8.523 1 87.25 198 ARG B CA 1
ATOM 4355 C C . ARG B 1 198 ? 12.883 15.305 7.457 1 87.25 198 ARG B C 1
ATOM 4357 O O . ARG B 1 198 ? 12.461 14.641 6.512 1 87.25 198 ARG B O 1
ATOM 4364 N N . LYS B 1 199 ? 14.148 15.562 7.625 1 87.38 199 LYS B N 1
ATOM 4365 C CA . LYS B 1 199 ? 15.148 15.094 6.672 1 87.38 199 LYS B CA 1
ATOM 4366 C C . LYS B 1 199 ? 15.305 13.578 6.738 1 87.38 199 LYS B C 1
ATOM 4368 O O . LYS B 1 199 ? 15.43 12.914 5.707 1 87.38 199 LYS B O 1
ATOM 4373 N N . VAL B 1 200 ? 15.297 13.117 7.922 1 90.81 200 VAL B N 1
ATOM 4374 C CA . VAL B 1 200 ? 15.375 11.672 8.117 1 90.81 200 VAL B CA 1
ATOM 4375 C C . VAL B 1 200 ? 14.164 11.008 7.469 1 90.81 200 VAL B C 1
ATOM 4377 O O . VAL B 1 200 ? 14.305 10.016 6.75 1 90.81 200 VAL B O 1
ATOM 4380 N N . ASP B 1 201 ? 13 11.531 7.711 1 88.94 201 ASP B N 1
ATOM 4381 C CA . ASP B 1 201 ? 11.758 11.008 7.145 1 88.94 201 ASP B CA 1
ATOM 4382 C C . ASP B 1 201 ? 11.828 10.977 5.621 1 88.94 201 ASP B C 1
ATOM 4384 O O . ASP B 1 201 ? 11.516 9.953 5.004 1 88.94 201 ASP B O 1
ATOM 4388 N N . ALA B 1 202 ? 12.289 12 5.062 1 82.31 202 ALA B N 1
ATOM 4389 C CA . ALA B 1 202 ? 12.391 12.102 3.609 1 82.31 202 ALA B CA 1
ATOM 4390 C C . ALA B 1 202 ? 13.328 11.047 3.043 1 82.31 202 ALA B C 1
ATOM 4392 O O . ALA B 1 202 ? 13.047 10.453 1.998 1 82.31 202 ALA B O 1
ATOM 4393 N N . ALA B 1 203 ? 14.414 10.836 3.709 1 84.38 203 ALA B N 1
ATOM 4394 C CA . ALA B 1 203 ? 15.414 9.883 3.248 1 84.38 203 ALA B CA 1
ATOM 4395 C C . ALA B 1 203 ? 14.891 8.453 3.363 1 84.38 203 ALA B C 1
ATOM 4397 O O . ALA B 1 203 ? 15.25 7.586 2.557 1 84.38 203 ALA B O 1
ATOM 4398 N N . LEU B 1 204 ? 14.039 8.242 4.309 1 88 204 LEU B N 1
ATOM 4399 C CA . LEU B 1 204 ? 13.602 6.879 4.605 1 88 204 LEU B CA 1
ATOM 4400 C C . LEU B 1 204 ? 12.375 6.512 3.775 1 88 204 LEU B C 1
ATOM 4402 O O . LEU B 1 204 ? 12.07 5.328 3.607 1 88 204 LEU B O 1
ATOM 4406 N N . ARG B 1 205 ? 11.648 7.375 3.291 1 82.31 205 ARG B N 1
ATOM 4407 C CA . ARG B 1 205 ? 10.367 7.164 2.631 1 82.31 205 ARG B CA 1
ATOM 4408 C C . ARG B 1 205 ? 10.508 6.227 1.436 1 82.31 205 ARG B C 1
ATOM 4410 O O . ARG B 1 205 ? 9.734 5.277 1.287 1 82.31 205 ARG B O 1
ATOM 4417 N N . PRO B 1 206 ? 11.562 6.395 0.647 1 73.81 206 PRO B N 1
ATOM 4418 C CA . PRO B 1 206 ? 11.688 5.5 -0.504 1 73.81 206 PRO B CA 1
ATOM 4419 C C . PRO B 1 206 ? 11.867 4.039 -0.097 1 73.81 206 PRO B C 1
ATOM 4421 O O . PRO B 1 206 ? 11.484 3.135 -0.848 1 73.81 206 PRO B O 1
ATOM 4424 N N . ILE B 1 207 ? 12.328 3.834 1.034 1 76.88 207 ILE B N 1
ATOM 4425 C CA . ILE B 1 207 ? 12.625 2.482 1.495 1 76.88 207 ILE B CA 1
ATOM 4426 C C . ILE B 1 207 ? 11.422 1.918 2.242 1 76.88 207 ILE B C 1
ATOM 4428 O O . ILE B 1 207 ? 11.078 0.743 2.086 1 76.88 207 ILE B O 1
ATOM 4432 N N . LEU B 1 208 ? 10.727 2.822 2.979 1 81.56 208 LEU B N 1
ATOM 4433 C CA . LEU B 1 208 ? 9.742 2.318 3.93 1 81.56 208 LEU B CA 1
ATOM 4434 C C . LEU B 1 208 ? 8.328 2.498 3.389 1 81.56 208 LEU B C 1
ATOM 4436 O O . LEU B 1 208 ? 7.391 1.847 3.859 1 81.56 208 LEU B O 1
ATOM 4440 N N . ALA B 1 209 ? 7.934 3.486 2.576 1 68.31 209 ALA B N 1
ATOM 4441 C CA . ALA B 1 209 ? 6.594 3.889 2.148 1 68.31 209 ALA B CA 1
ATOM 4442 C C . ALA B 1 209 ? 5.805 2.695 1.621 1 68.31 209 ALA B C 1
ATOM 4444 O O . ALA B 1 209 ? 4.598 2.594 1.844 1 68.31 209 ALA B O 1
ATOM 4445 N N . GLY B 1 210 ? 6.406 1.689 1.146 1 66.19 210 GLY B N 1
ATOM 4446 C CA . GLY B 1 210 ? 5.652 0.585 0.574 1 66.19 210 GLY B CA 1
ATOM 4447 C C . GLY B 1 210 ? 5.879 -0.73 1.295 1 66.19 210 GLY B C 1
ATOM 4448 O O . GLY B 1 210 ? 5.418 -1.78 0.841 1 66.19 210 GLY B O 1
ATOM 4449 N N . SER B 1 211 ? 6.371 -0.559 2.354 1 73.62 211 SER B N 1
ATOM 4450 C CA . SER B 1 211 ? 6.672 -1.786 3.084 1 73.62 211 SER B CA 1
ATOM 4451 C C . SER B 1 211 ? 5.672 -2.016 4.211 1 73.62 211 SER B C 1
ATOM 4453 O O . SER B 1 211 ? 5.258 -1.07 4.887 1 73.62 211 SER B O 1
ATOM 4455 N N . ASP B 1 212 ? 5.148 -3.176 4.297 1 77.62 212 ASP B N 1
ATOM 4456 C CA . ASP B 1 212 ? 4.27 -3.547 5.402 1 77.62 212 ASP B CA 1
ATOM 4457 C C . ASP B 1 212 ? 5.07 -4.039 6.602 1 77.62 212 ASP B C 1
ATOM 4459 O O . ASP B 1 212 ? 4.5 -4.555 7.566 1 77.62 212 ASP B O 1
ATOM 4463 N N . ILE B 1 213 ? 6.414 -3.84 6.512 1 82.62 213 ILE B N 1
ATOM 4464 C CA . ILE B 1 213 ? 7.281 -4.254 7.609 1 82.62 213 ILE B CA 1
ATOM 4465 C C . ILE B 1 213 ? 7.242 -3.205 8.719 1 82.62 213 ILE B C 1
ATOM 4467 O O . ILE B 1 213 ? 7.414 -2.012 8.461 1 82.62 213 ILE B O 1
ATOM 4471 N N . PRO B 1 214 ? 6.992 -3.625 9.922 1 90.62 214 PRO B N 1
ATOM 4472 C CA . PRO B 1 214 ? 6.902 -2.676 11.031 1 90.62 214 PRO B CA 1
ATOM 4473 C C . PRO B 1 214 ? 8.219 -1.95 11.297 1 90.62 214 PRO B C 1
ATOM 4475 O O . PRO B 1 214 ? 9.297 -2.514 11.07 1 90.62 214 PRO B O 1
ATOM 4478 N N . VAL B 1 215 ? 8.117 -0.753 11.773 1 94.38 215 VAL B N 1
ATOM 4479 C CA . VAL B 1 215 ? 9.273 0.051 12.156 1 94.38 215 VAL B CA 1
ATOM 4480 C C . VAL B 1 215 ? 9.242 0.321 13.656 1 94.38 215 VAL B C 1
ATOM 4482 O O . VAL B 1 215 ? 8.234 0.782 14.195 1 94.38 215 VAL B O 1
ATOM 4485 N N . ILE B 1 216 ? 10.266 -0.037 14.305 1 96.94 216 ILE B N 1
ATOM 4486 C CA . ILE B 1 216 ? 10.43 0.202 15.734 1 96.94 216 ILE B CA 1
ATOM 4487 C C . ILE B 1 216 ? 11.414 1.347 15.961 1 96.94 216 ILE B C 1
ATOM 4489 O O . ILE B 1 216 ? 12.516 1.348 15.398 1 96.94 216 ILE B O 1
ATOM 4493 N N . LEU B 1 217 ? 10.984 2.303 16.75 1 97 217 LEU B N 1
ATOM 4494 C CA . LEU B 1 217 ? 11.852 3.432 17.047 1 97 217 LEU B CA 1
ATOM 4495 C C . LEU B 1 217 ? 12.742 3.125 18.25 1 97 217 LEU B C 1
ATOM 4497 O O . LEU B 1 217 ? 12.273 2.562 19.25 1 97 217 LEU B O 1
ATOM 4501 N N . ALA B 1 218 ? 14.008 3.324 18.094 1 97.25 218 ALA B N 1
ATOM 4502 C CA . ALA B 1 218 ? 14.953 3.344 19.203 1 97.25 218 ALA B CA 1
ATOM 4503 C C . ALA B 1 218 ? 15.492 4.75 19.438 1 97.25 218 ALA B C 1
ATOM 4505 O O . ALA B 1 218 ? 16.375 5.215 18.719 1 97.25 218 ALA B O 1
ATOM 4506 N N . ALA B 1 219 ? 15.008 5.391 20.391 1 95.06 219 ALA B N 1
ATOM 4507 C CA . ALA B 1 219 ? 15.312 6.812 20.562 1 95.06 219 ALA B CA 1
ATOM 4508 C C . ALA B 1 219 ? 15.141 7.242 22.016 1 95.06 219 ALA B C 1
ATOM 4510 O O . ALA B 1 219 ? 14.477 6.559 22.797 1 95.06 219 ALA B O 1
ATOM 4511 N N . THR B 1 220 ? 15.812 8.383 22.266 1 88.94 220 THR B N 1
ATOM 4512 C CA . THR B 1 220 ? 15.539 9.039 23.531 1 88.94 220 THR B CA 1
ATOM 4513 C C . THR B 1 220 ? 14.18 9.742 23.5 1 88.94 220 THR B C 1
ATOM 4515 O O . THR B 1 220 ? 13.641 9.992 22.422 1 88.94 220 THR B O 1
ATOM 4518 N N . GLN B 1 221 ? 13.602 10.156 24.594 1 86 221 GLN B N 1
ATOM 4519 C CA . GLN B 1 221 ? 12.234 10.648 24.688 1 86 221 GLN B CA 1
ATOM 4520 C C . GLN B 1 221 ? 12.047 11.93 23.891 1 86 221 GLN B C 1
ATOM 4522 O O . GLN B 1 221 ? 11.086 12.062 23.125 1 86 221 GLN B O 1
ATOM 4527 N N . PRO B 1 222 ? 13.008 12.867 23.984 1 86.81 222 PRO B N 1
ATOM 4528 C CA . PRO B 1 222 ? 12.727 14.086 23.219 1 86.81 222 PRO B CA 1
ATOM 4529 C C . PRO B 1 222 ? 12.711 13.844 21.719 1 86.81 222 PRO B C 1
ATOM 4531 O O . PRO B 1 222 ? 11.859 14.391 21 1 86.81 222 PRO B O 1
ATOM 4534 N N . VAL B 1 223 ? 13.617 13.023 21.297 1 90.38 223 VAL B N 1
ATOM 4535 C CA . VAL B 1 223 ? 13.711 12.766 19.875 1 90.38 223 VAL B CA 1
ATOM 4536 C C . VAL B 1 223 ? 12.531 11.898 19.422 1 90.38 223 VAL B C 1
ATOM 4538 O O . VAL B 1 223 ? 11.945 12.133 18.359 1 90.38 223 VAL B O 1
ATOM 4541 N N . GLU B 1 224 ? 12.164 10.938 20.25 1 93.75 224 GLU B N 1
ATOM 4542 C CA . GLU B 1 224 ? 11.023 10.086 19.938 1 93.75 224 GLU B CA 1
ATOM 4543 C C . GLU B 1 224 ? 9.75 10.906 19.75 1 93.75 224 GLU B C 1
ATOM 4545 O O . GLU B 1 224 ? 9.016 10.711 18.781 1 93.75 224 GLU B O 1
ATOM 4550 N N . ALA B 1 225 ? 9.531 11.789 20.688 1 91.5 225 ALA B N 1
ATOM 4551 C CA . ALA B 1 225 ? 8.328 12.609 20.656 1 91.5 225 ALA B CA 1
ATOM 4552 C C . ALA B 1 225 ? 8.266 13.445 19.391 1 91.5 225 ALA B C 1
ATOM 4554 O O . ALA B 1 225 ? 7.223 13.539 18.734 1 91.5 225 ALA B O 1
ATOM 4555 N N . ILE B 1 226 ? 9.352 14.008 19.062 1 91.38 226 ILE B N 1
ATOM 4556 C CA . ILE B 1 226 ? 9.414 14.852 17.859 1 91.38 226 ILE B CA 1
ATOM 4557 C C . ILE B 1 226 ? 9.227 13.992 16.609 1 91.38 226 ILE B C 1
ATOM 4559 O O . ILE B 1 226 ? 8.523 14.391 15.688 1 91.38 226 ILE B O 1
ATOM 4563 N N . PHE B 1 227 ? 9.797 12.852 16.625 1 93.69 227 PHE B N 1
ATOM 4564 C CA . PHE B 1 227 ? 9.664 11.961 15.469 1 93.69 227 PHE B CA 1
ATOM 4565 C C . PHE B 1 227 ? 8.203 11.602 15.227 1 93.69 227 PHE B C 1
ATOM 4567 O O . PHE B 1 227 ? 7.711 11.695 14.102 1 93.69 227 PHE B O 1
ATOM 4574 N N . ARG B 1 228 ? 7.516 11.242 16.234 1 91.94 228 ARG B N 1
ATOM 4575 C CA . ARG B 1 228 ? 6.125 10.812 16.125 1 91.94 228 ARG B CA 1
ATOM 4576 C C . ARG B 1 228 ? 5.227 11.977 15.711 1 91.94 228 ARG B C 1
ATOM 4578 O O . ARG B 1 228 ? 4.211 11.766 15.039 1 91.94 228 ARG B O 1
ATOM 4585 N N . SER B 1 229 ? 5.672 13.125 16.016 1 89.94 229 SER B N 1
ATOM 4586 C CA . SER B 1 229 ? 4.848 14.297 15.742 1 89.94 229 SER B CA 1
ATOM 4587 C C . SER B 1 229 ? 5.043 14.781 14.305 1 89.94 229 SER B C 1
ATOM 4589 O O . SER B 1 229 ? 4.137 15.367 13.719 1 89.94 229 SER B O 1
ATOM 4591 N N . VAL B 1 230 ? 6.188 14.484 13.766 1 88.25 230 VAL B N 1
ATOM 4592 C CA . VAL B 1 230 ? 6.527 15.148 12.508 1 88.25 230 VAL B CA 1
ATOM 4593 C C . VAL B 1 230 ? 6.609 14.117 11.383 1 88.25 230 VAL B C 1
ATOM 4595 O O . VAL B 1 230 ? 6.383 14.445 10.219 1 88.25 230 VAL B O 1
ATOM 4598 N N . SER B 1 231 ? 6.918 12.922 11.688 1 88.94 231 SER B N 1
ATOM 4599 C CA . SER B 1 231 ? 7.176 11.914 10.664 1 88.94 231 SER B CA 1
ATOM 4600 C C . SER B 1 231 ? 5.883 11.266 10.188 1 88.94 231 SER B C 1
ATOM 4602 O O . SER B 1 231 ? 4.973 11.023 10.984 1 88.94 231 SER B O 1
ATOM 4604 N N . ALA B 1 232 ? 5.859 10.984 8.953 1 84.5 232 ALA B N 1
ATOM 4605 C CA . ALA B 1 232 ? 4.73 10.258 8.383 1 84.5 232 ALA B CA 1
ATOM 4606 C C . ALA B 1 232 ? 4.969 8.75 8.438 1 84.5 232 ALA B C 1
ATOM 4608 O O . ALA B 1 232 ? 4.066 7.961 8.148 1 84.5 232 ALA B O 1
ATOM 4609 N N . ILE B 1 233 ? 6.184 8.391 8.789 1 87.81 233 ILE B N 1
ATOM 4610 C CA . ILE B 1 233 ? 6.508 6.969 8.883 1 87.81 233 ILE B CA 1
ATOM 4611 C C . ILE B 1 233 ? 5.758 6.34 10.055 1 87.81 233 ILE B C 1
ATOM 4613 O O . ILE B 1 233 ? 5.828 6.832 11.18 1 87.81 233 ILE B O 1
ATOM 4617 N N . GLY B 1 234 ? 5.059 5.379 9.742 1 87.12 234 GLY B N 1
ATOM 4618 C CA . GLY B 1 234 ? 4.375 4.664 10.812 1 87.12 234 GLY B CA 1
ATOM 4619 C C . GLY B 1 234 ? 5.316 3.832 11.664 1 87.12 234 GLY B C 1
ATOM 4620 O O . GLY B 1 234 ? 6.023 2.963 11.148 1 87.12 234 GLY B O 1
ATOM 4621 N N . VAL B 1 235 ? 5.391 4.168 12.914 1 92.56 235 VAL B N 1
ATOM 4622 C CA . VAL B 1 235 ? 6.215 3.396 13.844 1 92.56 235 VAL B CA 1
ATOM 4623 C C . VAL B 1 235 ? 5.332 2.746 14.906 1 92.56 235 VAL B C 1
ATOM 4625 O O . VAL B 1 235 ? 4.254 3.254 15.219 1 92.56 235 VAL B O 1
ATOM 4628 N N . LEU B 1 236 ? 5.777 1.607 15.43 1 94.31 236 LEU B N 1
ATOM 4629 C CA . LEU B 1 236 ? 5.035 0.929 16.484 1 94.31 236 LEU B CA 1
ATOM 4630 C C . LEU B 1 236 ? 4.941 1.804 17.734 1 94.31 236 LEU B C 1
ATOM 4632 O O . LEU B 1 236 ? 5.828 2.625 17.984 1 94.31 236 LEU B O 1
ATOM 4636 N N . PRO B 1 237 ? 3.867 1.612 18.5 1 92.06 237 PRO B N 1
ATOM 4637 C CA . PRO B 1 237 ? 3.701 2.414 19.703 1 92.06 237 PRO B CA 1
ATOM 4638 C C . PRO B 1 237 ? 4.82 2.189 20.719 1 92.06 237 PRO B C 1
ATOM 4640 O O . PRO B 1 237 ? 5.266 3.137 21.375 1 92.06 237 PRO B O 1
ATOM 4643 N N . GLN B 1 238 ? 5.258 0.944 20.875 1 94.06 238 GLN B N 1
ATOM 4644 C CA . GLN B 1 238 ? 6.359 0.656 21.781 1 94.06 238 GLN B CA 1
ATOM 4645 C C . GLN B 1 238 ? 7.707 0.94 21.125 1 94.06 238 GLN B C 1
ATOM 4647 O O . GLN B 1 238 ? 7.918 0.608 19.953 1 94.06 238 GLN B O 1
ATOM 4652 N N . ALA B 1 239 ? 8.586 1.581 21.812 1 95.5 239 ALA B N 1
ATOM 4653 C CA . ALA B 1 239 ? 9.922 1.93 21.344 1 95.5 239 ALA B CA 1
ATOM 4654 C C . ALA B 1 239 ? 11 1.326 22.234 1 95.5 239 ALA B C 1
ATOM 4656 O O . ALA B 1 239 ? 10.703 0.824 23.312 1 95.5 239 ALA B O 1
ATOM 4657 N N . ILE B 1 240 ? 12.172 1.237 21.672 1 96.06 240 ILE B N 1
ATOM 4658 C CA . ILE B 1 240 ? 13.352 0.903 22.469 1 96.06 240 ILE B CA 1
ATOM 4659 C C . ILE B 1 240 ? 13.922 2.17 23.109 1 96.06 240 ILE B C 1
ATOM 4661 O O . ILE B 1 240 ? 14.484 3.02 22.422 1 96.06 240 ILE B O 1
ATOM 4665 N N . SER B 1 241 ? 13.82 2.26 24.375 1 92.69 241 SER B N 1
ATOM 4666 C CA . SER B 1 241 ? 14.164 3.494 25.062 1 92.69 241 SER B CA 1
ATOM 4667 C C . SER B 1 241 ? 15.68 3.645 25.188 1 92.69 241 SER B C 1
ATOM 4669 O O . SER B 1 241 ? 16.391 2.656 25.375 1 92.69 241 SER B O 1
ATOM 4671 N N . GLY B 1 242 ? 16.125 4.918 25.156 1 88.62 242 GLY B N 1
ATOM 4672 C CA . GLY B 1 242 ? 17.531 5.223 25.406 1 88.62 242 GLY B CA 1
ATOM 4673 C C . GLY B 1 242 ? 18.297 5.586 24.141 1 88.62 242 GLY B C 1
ATOM 4674 O O . GLY B 1 242 ? 17.719 5.652 23.062 1 88.62 242 GLY B O 1
ATOM 4675 N N . SER B 1 243 ? 19.516 5.961 24.406 1 86.31 243 SER B N 1
ATOM 4676 C CA . SER B 1 243 ? 20.406 6.254 23.297 1 86.31 243 SER B CA 1
ATOM 4677 C C . SER B 1 243 ? 21.109 4.992 22.797 1 86.31 243 SER B C 1
ATOM 4679 O O . SER B 1 243 ? 21.625 4.203 23.594 1 86.31 243 SER B O 1
ATOM 4681 N N . HIS B 1 244 ? 21.109 4.824 21.516 1 91.88 244 HIS B N 1
ATOM 4682 C CA . HIS B 1 244 ? 21.625 3.588 20.938 1 91.88 244 HIS B CA 1
ATOM 4683 C C . HIS B 1 244 ? 22.656 3.875 19.859 1 91.88 244 HIS B C 1
ATOM 4685 O O . HIS B 1 244 ? 22.703 3.174 18.844 1 91.88 244 HIS B O 1
ATOM 4691 N N . ASP B 1 245 ? 23.359 4.871 20.156 1 89.81 245 ASP B N 1
ATOM 4692 C CA . ASP B 1 245 ? 24.375 5.258 19.172 1 89.81 245 ASP B CA 1
ATOM 4693 C C . ASP B 1 245 ? 25.453 4.195 19.062 1 89.81 245 ASP B C 1
ATOM 4695 O O . ASP B 1 245 ? 26.016 3.977 17.984 1 89.81 245 ASP B O 1
ATOM 4699 N N . ARG B 1 246 ? 25.766 3.559 20.172 1 90.88 246 ARG B N 1
ATOM 4700 C CA . ARG B 1 246 ? 26.875 2.6 20.188 1 90.88 246 ARG B CA 1
ATOM 4701 C C . ARG B 1 246 ? 26.359 1.175 20.344 1 90.88 246 ARG B C 1
ATOM 4703 O O . ARG B 1 246 ? 27.141 0.232 20.469 1 90.88 246 ARG B O 1
ATOM 4710 N N . THR B 1 247 ? 25.062 1.07 20.422 1 94 247 THR B N 1
ATOM 4711 C CA . THR B 1 247 ? 24.469 -0.26 20.531 1 94 247 THR B CA 1
ATOM 4712 C C . THR B 1 247 ? 24.656 -1.044 19.234 1 94 247 THR B C 1
ATOM 4714 O O . THR B 1 247 ? 24.453 -0.505 18.141 1 94 247 THR B O 1
ATOM 4717 N N . THR B 1 248 ? 25.031 -2.256 19.312 1 95.06 248 THR B N 1
ATOM 4718 C CA . THR B 1 248 ? 25.25 -3.062 18.109 1 95.06 248 THR B CA 1
ATOM 4719 C C . THR B 1 248 ? 23.922 -3.412 17.438 1 95.06 248 THR B C 1
ATOM 4721 O O . THR B 1 248 ? 22.875 -3.387 18.094 1 95.06 248 THR B O 1
ATOM 4724 N N . ASP B 1 249 ? 23.984 -3.742 16.219 1 95.06 249 ASP B N 1
ATOM 4725 C CA . ASP B 1 249 ? 22.797 -4.168 15.492 1 95.06 249 ASP B CA 1
ATOM 4726 C C . ASP B 1 249 ? 22.172 -5.41 16.125 1 95.06 249 ASP B C 1
ATOM 4728 O O . ASP B 1 249 ? 20.953 -5.535 16.203 1 95.06 249 ASP B O 1
ATOM 4732 N N . ALA B 1 250 ? 23.016 -6.281 16.609 1 93.25 250 ALA B N 1
ATOM 4733 C CA . ALA B 1 250 ? 22.547 -7.508 17.25 1 93.25 250 ALA B CA 1
ATOM 4734 C C . ALA B 1 250 ? 21.766 -7.195 18.531 1 93.25 250 ALA B C 1
ATOM 4736 O O . ALA B 1 250 ? 20.734 -7.801 18.797 1 93.25 250 ALA B O 1
ATOM 4737 N N . ASP B 1 251 ? 22.312 -6.281 19.219 1 95.06 251 ASP B N 1
ATOM 4738 C CA . ASP B 1 251 ? 21.641 -5.902 20.469 1 95.06 251 ASP B CA 1
ATOM 4739 C C . ASP B 1 251 ? 20.312 -5.207 20.188 1 95.06 251 ASP B C 1
ATOM 4741 O O . ASP B 1 251 ? 19.328 -5.406 20.906 1 95.06 251 ASP B O 1
ATOM 4745 N N . LEU B 1 252 ? 20.297 -4.391 19.188 1 95.56 252 LEU B N 1
ATOM 4746 C CA . LEU B 1 252 ? 19.047 -3.742 18.781 1 95.56 252 LEU B CA 1
ATOM 4747 C C . LEU B 1 252 ? 18.016 -4.773 18.344 1 95.56 252 LEU B C 1
ATOM 4749 O O . LEU B 1 252 ? 16.828 -4.656 18.688 1 95.56 252 LEU B O 1
ATOM 4753 N N . ALA B 1 253 ? 18.453 -5.742 17.656 1 93.81 253 ALA B N 1
ATOM 4754 C CA . ALA B 1 253 ? 17.562 -6.812 17.203 1 93.81 253 ALA B CA 1
ATOM 4755 C C . ALA B 1 253 ? 16.984 -7.57 18.406 1 93.81 253 ALA B C 1
ATOM 4757 O O . ALA B 1 253 ? 15.797 -7.875 18.438 1 93.81 253 ALA B O 1
ATOM 4758 N N . ALA B 1 254 ? 17.828 -7.848 19.344 1 93.94 254 ALA B N 1
ATOM 4759 C CA . ALA B 1 254 ? 17.391 -8.555 20.547 1 93.94 254 ALA B CA 1
ATOM 4760 C C . ALA B 1 254 ? 16.344 -7.75 21.297 1 93.94 254 ALA B C 1
ATOM 4762 O O . ALA B 1 254 ? 15.367 -8.312 21.828 1 93.94 254 ALA B O 1
ATOM 4763 N N . ALA B 1 255 ? 16.547 -6.504 21.312 1 95.06 255 ALA B N 1
ATOM 4764 C CA . ALA B 1 255 ? 15.602 -5.629 22.016 1 95.06 255 ALA B CA 1
ATOM 4765 C C . ALA B 1 255 ? 14.289 -5.508 21.25 1 95.06 255 ALA B C 1
ATOM 4767 O O . ALA B 1 255 ? 13.234 -5.27 21.828 1 95.06 255 ALA B O 1
ATOM 4768 N N . ALA B 1 256 ? 14.352 -5.602 19.953 1 95.25 256 ALA B N 1
ATOM 4769 C CA . ALA B 1 256 ? 13.188 -5.414 19.078 1 95.25 256 ALA B CA 1
ATOM 4770 C C . ALA B 1 256 ? 12.266 -6.629 19.141 1 95.25 256 ALA B C 1
ATOM 4772 O O . ALA B 1 256 ? 11.055 -6.504 18.938 1 95.25 256 ALA B O 1
ATOM 4773 N N . ARG B 1 257 ? 12.766 -7.789 19.453 1 92.81 257 ARG B N 1
ATOM 4774 C CA . ARG B 1 257 ? 12.039 -9.047 19.328 1 92.81 257 ARG B CA 1
ATOM 4775 C C . ARG B 1 257 ? 10.828 -9.062 20.266 1 92.81 257 ARG B C 1
ATOM 4777 O O . ARG B 1 257 ? 9.703 -9.312 19.812 1 92.81 257 ARG B O 1
ATOM 4784 N N . PRO B 1 258 ? 11.023 -8.719 21.484 1 94.06 258 PRO B N 1
ATOM 4785 C CA . PRO B 1 258 ? 9.852 -8.719 22.359 1 94.06 258 PRO B CA 1
ATOM 4786 C C . PRO B 1 258 ? 8.797 -7.695 21.938 1 94.06 258 PRO B C 1
ATOM 4788 O O . PRO B 1 258 ? 7.605 -7.918 22.141 1 94.06 258 PRO B O 1
ATOM 4791 N N . ILE B 1 259 ? 9.227 -6.598 21.375 1 95.31 259 ILE B N 1
ATOM 4792 C CA . ILE B 1 259 ? 8.297 -5.57 20.922 1 95.31 259 ILE B CA 1
ATOM 4793 C C . ILE B 1 259 ? 7.473 -6.105 19.75 1 95.31 259 ILE B C 1
ATOM 4795 O O . ILE B 1 259 ? 6.258 -5.918 19.703 1 95.31 259 ILE B O 1
ATOM 4799 N N . LEU B 1 260 ? 8.164 -6.762 18.891 1 91.88 260 LEU B N 1
ATOM 4800 C CA . LEU B 1 260 ? 7.508 -7.336 17.734 1 91.88 260 LEU B CA 1
ATOM 4801 C C . LEU B 1 260 ? 6.52 -8.422 18.141 1 91.88 260 LEU B C 1
ATOM 4803 O O . LEU B 1 260 ? 5.391 -8.453 17.656 1 91.88 260 LEU B O 1
ATOM 4807 N N . ASP B 1 261 ? 6.934 -9.266 19.047 1 90.38 261 ASP B N 1
ATOM 4808 C CA . ASP B 1 261 ? 6.062 -10.32 19.547 1 90.38 261 ASP B CA 1
ATOM 4809 C C . ASP B 1 261 ? 4.816 -9.742 20.219 1 90.38 261 ASP B C 1
ATOM 4811 O O . ASP B 1 261 ? 3.705 -10.219 19.984 1 90.38 261 ASP B O 1
ATOM 4815 N N . ALA B 1 262 ? 5.031 -8.75 21 1 94.06 262 ALA B N 1
ATOM 4816 C CA . ALA B 1 262 ? 3.924 -8.102 21.703 1 94.06 262 ALA B CA 1
ATOM 4817 C C . ALA B 1 262 ? 2.965 -7.449 20.703 1 94.06 262 ALA B C 1
ATOM 4819 O O . ALA B 1 262 ? 1.748 -7.473 20.906 1 94.06 262 ALA B O 1
ATOM 4820 N N . HIS B 1 263 ? 3.535 -6.875 19.703 1 93.06 263 HIS B N 1
ATOM 4821 C CA . HIS B 1 263 ? 2.723 -6.234 18.672 1 93.06 263 HIS B CA 1
ATOM 4822 C C . HIS B 1 263 ? 1.81 -7.246 17.984 1 93.06 263 HIS B C 1
ATOM 4824 O O . HIS B 1 263 ? 0.611 -7.004 17.844 1 93.06 263 HIS B O 1
ATOM 4830 N N . TYR B 1 264 ? 2.344 -8.383 17.656 1 89.19 264 TYR B N 1
ATOM 4831 C CA . TYR B 1 264 ? 1.561 -9.414 16.984 1 89.19 264 TYR B CA 1
ATOM 4832 C C . TYR B 1 264 ? 0.52 -10.008 17.922 1 89.19 264 TYR B C 1
ATOM 4834 O O . TYR B 1 264 ? -0.632 -10.219 17.531 1 89.19 264 TYR B O 1
ATOM 4842 N N . ALA B 1 265 ? 0.925 -10.258 19.078 1 91.06 265 ALA B N 1
ATOM 4843 C CA . ALA B 1 265 ? 0.001 -10.789 20.078 1 91.06 265 ALA B CA 1
ATOM 4844 C C . ALA B 1 265 ? -1.166 -9.836 20.312 1 91.06 265 ALA B C 1
ATOM 4846 O O . ALA B 1 265 ? -2.312 -10.273 20.453 1 91.06 265 ALA B O 1
ATOM 4847 N N . LYS B 1 266 ? -0.861 -8.594 20.359 1 93.31 266 LYS B N 1
ATOM 4848 C CA . LYS B 1 266 ? -1.887 -7.578 20.594 1 93.31 266 LYS B CA 1
ATOM 4849 C C . LYS B 1 266 ? -2.891 -7.539 19.438 1 93.31 266 LYS B C 1
ATOM 4851 O O . LYS B 1 266 ? -4.086 -7.32 19.656 1 93.31 266 LYS B O 1
ATOM 4856 N N . GLN B 1 267 ? -2.42 -7.727 18.281 1 90.94 267 GLN B N 1
ATOM 4857 C CA . GLN B 1 267 ? -3.312 -7.75 17.125 1 90.94 267 GLN B CA 1
ATOM 4858 C C . GLN B 1 267 ? -4.348 -8.859 17.25 1 90.94 267 GLN B C 1
ATOM 4860 O O . GLN B 1 267 ? -5.535 -8.641 17 1 90.94 267 GLN B O 1
ATOM 4865 N N . ILE B 1 268 ? -3.896 -9.992 17.672 1 92.25 268 ILE B N 1
ATOM 4866 C CA . ILE B 1 268 ? -4.785 -11.141 17.828 1 92.25 268 ILE B CA 1
ATOM 4867 C C . ILE B 1 268 ? -5.723 -10.906 19 1 92.25 268 ILE B C 1
ATOM 4869 O O . ILE B 1 268 ? -6.922 -11.172 18.922 1 92.25 268 ILE B O 1
ATOM 4873 N N . GLU B 1 269 ? -5.195 -10.383 20.031 1 94.12 269 GLU B N 1
ATOM 4874 C CA . GLU B 1 269 ? -5.992 -10.109 21.219 1 94.12 269 GLU B CA 1
ATOM 4875 C C . GLU B 1 269 ? -7.07 -9.062 20.938 1 94.12 269 GLU B C 1
ATOM 4877 O O . GLU B 1 269 ? -8.203 -9.195 21.391 1 94.12 269 GLU B O 1
ATOM 4882 N N . ASP B 1 270 ? -6.668 -8.039 20.281 1 94.56 270 ASP B N 1
ATOM 4883 C CA . ASP B 1 270 ? -7.629 -7.008 19.906 1 94.56 270 ASP B CA 1
ATOM 4884 C C . ASP B 1 270 ? -8.773 -7.59 19.078 1 94.56 270 ASP B C 1
ATOM 4886 O O . ASP B 1 270 ? -9.938 -7.242 19.281 1 94.56 270 ASP B O 1
ATOM 4890 N N . PHE B 1 271 ? -8.438 -8.445 18.141 1 95 271 PHE B N 1
ATOM 4891 C CA . PHE B 1 271 ? -9.453 -9.117 17.344 1 95 271 PHE B CA 1
ATOM 4892 C C . PHE B 1 271 ? -10.383 -9.945 18.234 1 95 271 PHE B C 1
ATOM 4894 O O . PHE B 1 271 ? -11.602 -9.859 18.094 1 95 271 PHE B O 1
ATOM 4901 N N . ARG B 1 272 ? -9.812 -10.688 19.094 1 94.75 272 ARG B N 1
ATOM 4902 C CA . ARG B 1 272 ? -10.594 -11.57 19.953 1 94.75 272 ARG B CA 1
ATOM 4903 C C . ARG B 1 272 ? -11.57 -10.766 20.812 1 94.75 272 ARG B C 1
ATOM 4905 O O . ARG B 1 272 ? -12.727 -11.148 20.969 1 94.75 272 ARG B O 1
ATOM 4912 N N . THR B 1 273 ? -11.094 -9.672 21.344 1 95.25 273 THR B N 1
ATOM 4913 C CA . THR B 1 273 ? -11.922 -8.805 22.172 1 95.25 273 THR B CA 1
ATOM 4914 C C . THR B 1 273 ? -13.078 -8.219 21.375 1 95.25 273 THR B C 1
ATOM 4916 O O . THR B 1 273 ? -14.227 -8.258 21.797 1 95.25 273 THR B O 1
ATOM 4919 N N . LEU B 1 274 ? -12.727 -7.781 20.219 1 95.19 274 LEU B N 1
ATOM 4920 C CA . LEU B 1 274 ? -13.758 -7.211 19.359 1 95.19 274 LEU B CA 1
ATOM 4921 C C . LEU B 1 274 ? -14.742 -8.281 18.906 1 95.19 274 LEU B C 1
ATOM 4923 O O . LEU B 1 274 ? -15.945 -8.039 18.844 1 95.19 274 LEU B O 1
ATOM 4927 N N . PHE B 1 275 ? -14.234 -9.422 18.578 1 96 275 PHE B N 1
ATOM 4928 C CA . PHE B 1 275 ? -15.062 -10.539 18.141 1 96 275 PHE B CA 1
ATOM 4929 C C . PHE B 1 275 ? -16.094 -10.891 19.203 1 96 275 PHE B C 1
ATOM 4931 O O . PHE B 1 275 ? -17.281 -11.047 18.906 1 96 275 PHE B O 1
ATOM 4938 N N . SER B 1 276 ? -15.695 -10.977 20.406 1 94.75 276 SER B N 1
ATOM 4939 C CA . SER B 1 276 ? -16.578 -11.305 21.516 1 94.75 276 SER B CA 1
ATOM 4940 C C . SER B 1 276 ? -17.672 -10.25 21.688 1 94.75 276 SER B C 1
ATOM 4942 O O . SER B 1 276 ? -18.844 -10.586 21.875 1 94.75 276 SER B O 1
ATOM 4944 N N . THR B 1 277 ? -17.297 -9.023 21.594 1 94.25 277 THR B N 1
ATOM 4945 C CA . THR B 1 277 ? -18.25 -7.918 21.703 1 94.25 277 THR B CA 1
ATOM 4946 C C . THR B 1 277 ? -19.266 -7.957 20.578 1 94.25 277 THR B C 1
ATOM 4948 O O . THR B 1 277 ? -20.469 -7.809 20.812 1 94.25 277 THR B O 1
ATOM 4951 N N . ARG B 1 278 ? -18.781 -8.25 19.375 1 93.5 278 ARG B N 1
ATOM 4952 C CA . ARG B 1 278 ? -19.641 -8.18 18.188 1 93.5 278 ARG B CA 1
ATOM 4953 C C . ARG B 1 278 ? -20.484 -9.438 18.062 1 93.5 278 ARG B C 1
ATOM 4955 O O . ARG B 1 278 ? -21.531 -9.422 17.406 1 93.5 278 ARG B O 1
ATOM 4962 N N . GLU B 1 279 ? -20.062 -10.484 18.625 1 91.69 279 GLU B N 1
ATOM 4963 C CA . GLU B 1 279 ? -20.844 -11.711 18.625 1 91.69 279 GLU B CA 1
ATOM 4964 C C . GLU B 1 279 ? -22.203 -11.492 19.297 1 91.69 279 GLU B C 1
ATOM 4966 O O . GLU B 1 279 ? -23.234 -11.961 18.797 1 91.69 279 GLU B O 1
ATOM 4971 N N . GLY B 1 280 ? -22.203 -10.797 20.375 1 88.81 280 GLY B N 1
ATOM 4972 C CA . GLY B 1 280 ? -23.438 -10.469 21.078 1 88.81 280 GLY B CA 1
ATOM 4973 C C . GLY B 1 280 ? -24.359 -9.586 20.266 1 88.81 280 GLY B C 1
ATOM 4974 O O . GLY B 1 280 ? -25.578 -9.562 20.516 1 88.81 280 GLY B O 1
ATOM 4975 N N . GLN B 1 281 ? -23.859 -8.945 19.266 1 90.75 281 GLN B N 1
ATOM 4976 C CA . GLN B 1 281 ? -24.625 -8.023 18.438 1 90.75 281 GLN B CA 1
ATOM 4977 C C . GLN B 1 281 ? -25.016 -8.664 17.125 1 90.75 281 GLN B C 1
ATOM 4979 O O . GLN B 1 281 ? -25.547 -7.992 16.234 1 90.75 281 GLN B O 1
ATOM 4984 N N . GLY B 1 282 ? -24.641 -9.922 16.938 1 91.06 282 GLY B N 1
ATOM 4985 C CA . GLY B 1 282 ? -24.922 -10.609 15.68 1 91.06 282 GLY B CA 1
ATOM 4986 C C . GLY B 1 282 ? -24.031 -10.172 14.539 1 91.06 282 GLY B C 1
ATOM 4987 O O . GLY B 1 282 ? -24.406 -10.242 13.375 1 91.06 282 GLY B O 1
ATOM 4988 N N . ARG B 1 283 ? -22.828 -9.672 14.859 1 94 283 ARG B N 1
ATOM 4989 C CA . ARG B 1 283 ? -21.906 -9.133 13.859 1 94 283 ARG B CA 1
ATOM 4990 C C . ARG B 1 283 ? -20.594 -9.898 13.852 1 94 283 ARG B C 1
ATOM 4992 O O . ARG B 1 283 ? -19.531 -9.32 13.57 1 94 283 ARG B O 1
ATOM 4999 N N . ALA B 1 284 ? -20.641 -11.117 14.266 1 95.94 284 ALA B N 1
ATOM 5000 C CA . ALA B 1 284 ? -19.469 -11.977 14.203 1 95.94 284 ALA B CA 1
ATOM 5001 C C . ALA B 1 284 ? -19.859 -13.422 13.891 1 95.94 284 ALA B C 1
ATOM 5003 O O . ALA B 1 284 ? -20.969 -13.852 14.219 1 95.94 284 ALA B O 1
ATOM 5004 N N . THR B 1 285 ? -19.047 -14.18 13.297 1 96.44 285 THR B N 1
ATOM 5005 C CA . THR B 1 285 ? -19.359 -15.562 12.969 1 96.44 285 THR B CA 1
ATOM 5006 C C . THR B 1 285 ? -18.078 -16.375 12.766 1 96.44 285 THR B C 1
ATOM 5008 O O . THR B 1 285 ? -17.047 -15.828 12.375 1 96.44 285 THR B O 1
ATOM 5011 N N . THR B 1 286 ? -18.156 -17.625 13.055 1 96.44 286 THR B N 1
ATOM 5012 C CA . THR B 1 286 ? -17.109 -18.578 12.719 1 96.44 286 THR B CA 1
ATOM 5013 C C . THR B 1 286 ? -17.609 -19.594 11.688 1 96.44 286 THR B C 1
ATOM 5015 O O . THR B 1 286 ? -16.891 -20.531 11.328 1 96.44 286 THR B O 1
ATOM 5018 N N . ASP B 1 287 ? -18.812 -19.391 11.266 1 95.81 287 ASP B N 1
ATOM 5019 C CA . ASP B 1 287 ? -19.406 -20.297 10.289 1 95.81 287 ASP B CA 1
ATOM 5020 C C . ASP B 1 287 ? -18.938 -19.953 8.875 1 95.81 287 ASP B C 1
ATOM 5022 O O . ASP B 1 287 ? -19.125 -18.828 8.406 1 95.81 287 ASP B O 1
ATOM 5026 N N . ILE B 1 288 ? -18.422 -20.938 8.203 1 96.62 288 ILE B N 1
ATOM 5027 C CA . ILE B 1 288 ? -17.828 -20.734 6.887 1 96.62 288 ILE B CA 1
ATOM 5028 C C . ILE B 1 288 ? -18.875 -20.234 5.902 1 96.62 288 ILE B C 1
ATOM 5030 O O . ILE B 1 288 ? -18.641 -19.312 5.133 1 96.62 288 ILE B O 1
ATOM 5034 N N . ALA B 1 289 ? -20.078 -20.828 5.902 1 96.81 289 ALA B N 1
ATOM 5035 C CA . ALA B 1 289 ? -21.125 -20.469 4.953 1 96.81 289 ALA B CA 1
ATOM 5036 C C . ALA B 1 289 ? -21.578 -19.031 5.164 1 96.81 289 ALA B C 1
ATOM 5038 O O . ALA B 1 289 ? -21.781 -18.281 4.203 1 96.81 289 ALA B O 1
ATOM 5039 N N . VAL B 1 290 ? -21.734 -18.688 6.398 1 95.81 290 VAL B N 1
ATOM 5040 C CA . VAL B 1 290 ? -22.156 -17.344 6.73 1 95.81 290 VAL B CA 1
ATOM 5041 C C . VAL B 1 290 ? -21.078 -16.344 6.32 1 95.81 290 VAL B C 1
ATOM 5043 O O . VAL B 1 290 ? -21.375 -15.312 5.719 1 95.81 290 VAL B O 1
ATOM 5046 N N . ALA B 1 291 ? -19.844 -16.641 6.633 1 96.5 291 ALA B N 1
ATOM 5047 C CA . ALA B 1 291 ? -18.719 -15.781 6.277 1 96.5 291 ALA B CA 1
ATOM 5048 C C . ALA B 1 291 ? -18.594 -15.633 4.762 1 96.5 291 ALA B C 1
ATOM 5050 O O . ALA B 1 291 ? -18.266 -14.555 4.262 1 96.5 291 ALA B O 1
ATOM 5051 N N . ALA B 1 292 ? -18.859 -16.703 4.043 1 96.81 292 ALA B N 1
ATOM 5052 C CA . ALA B 1 292 ? -18.781 -16.672 2.584 1 96.81 292 ALA B CA 1
ATOM 5053 C C . ALA B 1 292 ? -19.797 -15.695 2.008 1 96.81 292 ALA B C 1
ATOM 5055 O O . ALA B 1 292 ? -19.469 -14.898 1.122 1 96.81 292 ALA B O 1
ATOM 5056 N N . ARG B 1 293 ? -20.969 -15.742 2.504 1 94.19 293 ARG B N 1
ATOM 5057 C CA . ARG B 1 293 ? -22 -14.812 2.059 1 94.19 293 ARG B CA 1
ATOM 5058 C C . ARG B 1 293 ? -21.641 -13.375 2.418 1 94.19 293 ARG B C 1
ATOM 5060 O O . ARG B 1 293 ? -21.766 -12.477 1.589 1 94.19 293 ARG B O 1
ATOM 5067 N N . ALA B 1 294 ? -21.203 -13.219 3.631 1 92.56 294 ALA B N 1
ATOM 5068 C CA . ALA B 1 294 ? -20.797 -11.891 4.078 1 92.56 294 ALA B CA 1
ATOM 5069 C C . ALA B 1 294 ? -19.688 -11.336 3.205 1 92.56 294 ALA B C 1
ATOM 5071 O O . ALA B 1 294 ? -19.703 -10.164 2.822 1 92.56 294 ALA B O 1
ATOM 5072 N N . ALA B 1 295 ? -18.688 -12.141 2.934 1 92.5 295 ALA B N 1
ATOM 5073 C CA . ALA B 1 295 ? -17.562 -11.727 2.09 1 92.5 295 ALA B CA 1
ATOM 5074 C C . ALA B 1 295 ? -18.031 -11.359 0.687 1 92.5 295 ALA B C 1
ATOM 5076 O O . ALA B 1 295 ? -17.531 -10.406 0.081 1 92.5 295 ALA B O 1
ATOM 5077 N N . THR B 1 296 ? -18.984 -12.125 0.174 1 90.5 296 THR B N 1
ATOM 5078 C CA . THR B 1 296 ? -19.516 -11.922 -1.17 1 90.5 296 THR B CA 1
ATOM 5079 C C . THR B 1 296 ? -20.172 -10.547 -1.284 1 90.5 296 THR B C 1
ATOM 5081 O O . THR B 1 296 ? -20.078 -9.891 -2.32 1 90.5 296 THR B O 1
ATOM 5084 N N . PHE B 1 297 ? -20.734 -10.141 -0.229 1 84.25 297 PHE B N 1
ATOM 5085 C CA . PHE B 1 297 ? -21.422 -8.859 -0.269 1 84.25 297 PHE B CA 1
ATOM 5086 C C . PHE B 1 297 ? -20.594 -7.762 0.385 1 84.25 297 PHE B C 1
ATOM 5088 O O . PHE B 1 297 ? -21.109 -6.684 0.687 1 84.25 297 PHE B O 1
ATOM 5095 N N . GLY B 1 298 ? -19.375 -8.062 0.67 1 85.31 298 GLY B N 1
ATOM 5096 C CA . GLY B 1 298 ? -18.438 -7.059 1.178 1 85.31 298 GLY B CA 1
ATOM 5097 C C . GLY B 1 298 ? -18.719 -6.664 2.615 1 85.31 298 GLY B C 1
ATOM 5098 O O . GLY B 1 298 ? -18.5 -5.516 3.004 1 85.31 298 GLY B O 1
ATOM 5099 N N . ASN B 1 299 ? -19.25 -7.547 3.41 1 88.25 299 ASN B N 1
ATOM 5100 C CA . ASN B 1 299 ? -19.703 -7.219 4.758 1 88.25 299 ASN B CA 1
ATOM 5101 C C . ASN B 1 299 ? -18.688 -7.66 5.812 1 88.25 299 ASN B C 1
ATOM 5103 O O . ASN B 1 299 ? -19 -7.68 7.008 1 88.25 299 ASN B O 1
ATOM 5107 N N . ILE B 1 300 ? -17.531 -8.062 5.441 1 92.69 300 ILE B N 1
ATOM 5108 C CA . ILE B 1 300 ? -16.516 -8.461 6.414 1 92.69 300 ILE B CA 1
ATOM 5109 C C . ILE B 1 300 ? -15.625 -7.266 6.742 1 92.69 300 ILE B C 1
ATOM 5111 O O . ILE B 1 300 ? -15.047 -6.652 5.844 1 92.69 300 ILE B O 1
ATOM 5115 N N . ASP B 1 301 ? -15.547 -6.953 7.992 1 92.19 301 ASP B N 1
ATOM 5116 C CA . ASP B 1 301 ? -14.648 -5.906 8.477 1 92.19 301 ASP B CA 1
ATOM 5117 C C . ASP B 1 301 ? -13.258 -6.465 8.773 1 92.19 301 ASP B C 1
ATOM 5119 O O . ASP B 1 301 ? -12.258 -5.938 8.289 1 92.19 301 ASP B O 1
ATOM 5123 N N . GLN B 1 302 ? -13.234 -7.5 9.57 1 95.62 302 GLN B N 1
ATOM 5124 C CA . GLN B 1 302 ? -11.992 -8.203 9.891 1 95.62 302 GLN B CA 1
ATOM 5125 C C . GLN B 1 302 ? -12.172 -9.711 9.781 1 95.62 302 GLN B C 1
ATOM 5127 O O . GLN B 1 302 ? -13.266 -10.227 10.023 1 95.62 302 GLN B O 1
ATOM 5132 N N . LEU B 1 303 ? -11.094 -10.422 9.422 1 97.06 303 LEU B N 1
ATOM 5133 C CA . LEU B 1 303 ? -11.164 -11.859 9.203 1 97.06 303 LEU B CA 1
ATOM 5134 C C . LEU B 1 303 ? -9.875 -12.539 9.648 1 97.06 303 LEU B C 1
ATOM 5136 O O . LEU B 1 303 ? -8.781 -12.133 9.25 1 97.06 303 LEU B O 1
ATOM 5140 N N . LEU B 1 304 ? -9.992 -13.461 10.594 1 96.88 304 LEU B N 1
ATOM 5141 C CA . LEU B 1 304 ? -8.906 -14.391 10.875 1 96.88 304 LEU B CA 1
ATOM 5142 C C . LEU B 1 304 ? -9.07 -15.68 10.078 1 96.88 304 LEU B C 1
ATOM 5144 O O . LEU B 1 304 ? -10.172 -16.234 10.016 1 96.88 304 LEU B O 1
ATOM 5148 N N . VAL B 1 305 ? -8.023 -16.109 9.461 1 96.12 305 VAL B N 1
ATOM 5149 C CA . VAL B 1 305 ? -8.109 -17.359 8.703 1 96.12 305 VAL B CA 1
ATOM 5150 C C . VAL B 1 305 ? -6.98 -18.297 9.117 1 96.12 305 VAL B C 1
ATOM 5152 O O . VAL B 1 305 ? -5.855 -17.859 9.352 1 96.12 305 VAL B O 1
ATOM 5155 N N . ASP B 1 306 ? -7.34 -19.531 9.25 1 93.81 306 ASP B N 1
ATOM 5156 C CA . ASP B 1 306 ? -6.355 -20.578 9.516 1 93.81 306 ASP B CA 1
ATOM 5157 C C . ASP B 1 306 ? -5.52 -20.875 8.273 1 93.81 306 ASP B C 1
ATOM 5159 O O . ASP B 1 306 ? -6.059 -21.281 7.242 1 93.81 306 ASP B O 1
ATOM 5163 N N . ILE B 1 307 ? -4.223 -20.797 8.414 1 86.62 307 ILE B N 1
ATOM 5164 C CA . ILE B 1 307 ? -3.377 -20.891 7.227 1 86.62 307 ILE B CA 1
ATOM 5165 C C . ILE B 1 307 ? -2.998 -22.344 6.984 1 86.62 307 ILE B C 1
ATOM 5167 O O . ILE B 1 307 ? -2.502 -22.703 5.91 1 86.62 307 ILE B O 1
ATOM 5171 N N . ASP B 1 308 ? -3.219 -23.188 7.875 1 83.12 308 ASP B N 1
ATOM 5172 C CA . ASP B 1 308 ? -2.691 -24.547 7.809 1 83.12 308 ASP B CA 1
ATOM 5173 C C . ASP B 1 308 ? -3.695 -25.5 7.16 1 83.12 308 ASP B C 1
ATOM 5175 O O . ASP B 1 308 ? -3.309 -26.5 6.562 1 83.12 308 ASP B O 1
ATOM 5179 N N . ASN B 1 309 ? -4.922 -25.156 7.277 1 85.06 309 ASN B N 1
ATOM 5180 C CA . ASN B 1 309 ? -5.941 -26.078 6.797 1 85.06 309 ASN B CA 1
ATOM 5181 C C . ASN B 1 309 ? -6.617 -25.562 5.531 1 85.06 309 ASN B C 1
ATOM 5183 O O . ASN B 1 309 ? -6.785 -24.344 5.363 1 85.06 309 ASN B O 1
ATOM 5187 N N . VAL B 1 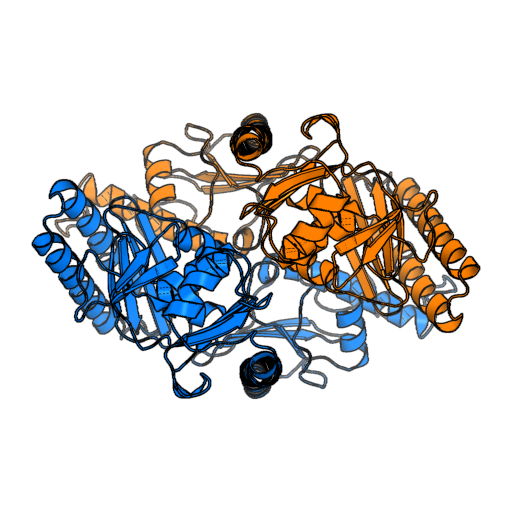310 ? -6.922 -26.562 4.699 1 88.62 310 VAL B N 1
ATOM 5188 C CA . VAL B 1 310 ? -7.656 -26.234 3.48 1 88.62 310 VAL B CA 1
ATOM 5189 C C . VAL B 1 310 ? -9.031 -26.891 3.516 1 88.62 310 VAL B C 1
ATOM 5191 O O . VAL B 1 310 ? -9.133 -28.109 3.689 1 88.62 310 VAL B O 1
ATOM 5194 N N . VAL B 1 311 ? -10.023 -26.109 3.471 1 92.12 311 VAL B N 1
ATOM 5195 C CA . VAL B 1 311 ? -11.391 -26.594 3.285 1 92.12 311 VAL B CA 1
ATOM 5196 C C . VAL B 1 311 ? -11.766 -26.531 1.809 1 92.12 311 VAL B C 1
ATOM 5198 O O . VAL B 1 311 ? -11.984 -25.438 1.27 1 92.12 311 VAL B O 1
ATOM 5201 N N . ASN B 1 312 ? -11.922 -27.703 1.16 1 92.56 312 ASN B N 1
ATOM 5202 C CA . ASN B 1 312 ? -12.133 -27.75 -0.283 1 92.56 312 ASN B CA 1
ATOM 5203 C C . ASN B 1 312 ? -13.586 -27.484 -0.652 1 92.56 312 ASN B C 1
ATOM 5205 O O . ASN B 1 312 ? -14.5 -27.938 0.032 1 92.56 312 ASN B O 1
ATOM 5209 N N . GLY B 1 313 ? -13.812 -26.719 -1.643 1 94.62 313 GLY B N 1
ATOM 5210 C CA . GLY B 1 313 ? -15.148 -26.438 -2.145 1 94.62 313 GLY B CA 1
ATOM 5211 C C . GLY B 1 313 ? -15.188 -25.266 -3.1 1 94.62 313 GLY B C 1
ATOM 5212 O O . GLY B 1 313 ? -14.203 -24.969 -3.777 1 94.62 313 GLY B O 1
ATOM 5213 N N . THR B 1 314 ? -16.375 -24.75 -3.273 1 94.88 314 THR B N 1
ATOM 5214 C CA . THR B 1 314 ? -16.578 -23.578 -4.125 1 94.88 314 THR B CA 1
ATOM 5215 C C . THR B 1 314 ? -17.547 -22.609 -3.471 1 94.88 314 THR B C 1
ATOM 5217 O O . THR B 1 314 ? -18.344 -22.984 -2.609 1 94.88 314 THR B O 1
ATOM 5220 N N . VAL B 1 315 ? -17.391 -21.422 -3.797 1 95.12 315 VAL B N 1
ATOM 5221 C CA . VAL B 1 315 ? -18.281 -20.359 -3.357 1 95.12 315 VAL B CA 1
ATOM 5222 C C . VAL B 1 315 ? -18.953 -19.719 -4.566 1 95.12 315 VAL B C 1
ATOM 5224 O O . VAL B 1 315 ? -18.281 -19.234 -5.484 1 95.12 315 VAL B O 1
ATOM 5227 N N . ASP B 1 316 ? -20.25 -19.719 -4.527 1 95.12 316 ASP B N 1
ATOM 5228 C CA . ASP B 1 316 ? -21 -19.109 -5.621 1 95.12 316 ASP B CA 1
ATOM 5229 C C . ASP B 1 316 ? -20.656 -17.625 -5.762 1 95.12 316 ASP B C 1
ATOM 5231 O O . ASP B 1 316 ? -20.625 -16.891 -4.773 1 95.12 316 ASP B O 1
ATOM 5235 N N . GLU B 1 317 ? -20.453 -17.203 -6.973 1 89.25 317 GLU B N 1
ATOM 5236 C CA . GLU B 1 317 ? -19.969 -15.852 -7.234 1 89.25 317 GLU B CA 1
ATOM 5237 C C . GLU B 1 317 ? -21.016 -14.805 -6.871 1 89.25 317 GLU B C 1
ATOM 5239 O O . GLU B 1 317 ? -20.672 -13.719 -6.402 1 89.25 317 GLU B O 1
ATOM 5244 N N . GLU B 1 318 ? -22.25 -15.117 -7.02 1 86.62 318 GLU B N 1
ATOM 5245 C CA . GLU B 1 318 ? -23.312 -14.125 -6.867 1 86.62 318 GLU B CA 1
ATOM 5246 C C . GLU B 1 318 ? -23.922 -14.195 -5.473 1 86.62 318 GLU B C 1
ATOM 5248 O O . GLU B 1 318 ? -24.156 -13.156 -4.84 1 86.62 318 GLU B O 1
ATOM 5253 N N . THR B 1 319 ? -24.125 -15.43 -5.004 1 90.12 319 THR B N 1
ATOM 5254 C CA . THR B 1 319 ? -24.906 -15.57 -3.777 1 90.12 319 THR B CA 1
ATOM 5255 C C . THR B 1 319 ? -23.984 -15.797 -2.576 1 90.12 319 THR B C 1
ATOM 5257 O O . THR B 1 319 ? -24.391 -15.578 -1.433 1 90.12 319 THR B O 1
ATOM 5260 N N . GLY B 1 320 ? -22.797 -16.312 -2.828 1 93.75 320 GLY B N 1
ATOM 5261 C CA . GLY B 1 320 ? -21.875 -16.641 -1.742 1 93.75 320 GLY B CA 1
ATOM 5262 C C . GLY B 1 320 ? -22.156 -18 -1.128 1 93.75 320 GLY B C 1
ATOM 5263 O O . GLY B 1 320 ? -21.547 -18.359 -0.123 1 93.75 320 GLY B O 1
ATOM 5264 N N . ALA B 1 321 ? -23.062 -18.797 -1.724 1 96.44 321 ALA B N 1
ATOM 5265 C CA . ALA B 1 321 ? -23.344 -20.141 -1.226 1 96.44 321 ALA B CA 1
ATOM 5266 C C . ALA B 1 321 ? -22.125 -21.047 -1.38 1 96.44 321 ALA B C 1
ATOM 5268 O O . ALA B 1 321 ? -21.438 -21 -2.402 1 96.44 321 ALA B O 1
ATOM 5269 N N . VAL B 1 322 ? -21.906 -21.875 -0.355 1 96.75 322 VAL B N 1
ATOM 5270 C CA . VAL B 1 322 ? -20.734 -22.734 -0.348 1 96.75 322 VAL B CA 1
ATOM 5271 C C . VAL B 1 322 ? -21.141 -24.172 -0.686 1 96.75 322 VAL B C 1
ATOM 5273 O O . VAL B 1 322 ? -22.141 -24.672 -0.186 1 96.75 322 VAL B O 1
ATOM 5276 N N . THR B 1 323 ? -20.422 -24.797 -1.592 1 96.56 323 THR B N 1
ATOM 5277 C CA . THR B 1 323 ? -20.484 -26.234 -1.819 1 96.56 323 THR B CA 1
ATOM 5278 C C . THR B 1 323 ? -19.188 -26.891 -1.341 1 96.56 323 THR B C 1
ATOM 5280 O O . THR B 1 323 ? -18.109 -26.641 -1.878 1 96.56 323 THR B O 1
ATOM 5283 N N . PHE B 1 324 ? -19.328 -27.734 -0.379 1 94.88 324 PHE B N 1
ATOM 5284 C CA . PHE B 1 324 ? -18.156 -28.375 0.205 1 94.88 324 PHE B CA 1
ATOM 5285 C C . PHE B 1 324 ? -17.797 -29.641 -0.562 1 94.88 324 PHE B C 1
ATOM 5287 O O . PHE B 1 324 ? -18.688 -30.375 -1.024 1 94.88 324 PHE B O 1
ATOM 5294 N N . ASP B 1 325 ? -16.531 -29.891 -0.667 1 92.25 325 ASP B N 1
ATOM 5295 C CA . ASP B 1 325 ? -16.031 -31.125 -1.273 1 92.25 325 ASP B CA 1
ATOM 5296 C C . ASP B 1 325 ? -15.141 -31.906 -0.3 1 92.25 325 ASP B C 1
ATOM 5298 O O . ASP B 1 325 ? -14.477 -31.297 0.545 1 92.25 325 ASP B O 1
ATOM 5302 N N . ALA B 1 326 ? -15.07 -33.156 -0.464 1 86.81 326 ALA B N 1
ATOM 5303 C CA . ALA B 1 326 ? -14.305 -34 0.433 1 86.81 326 ALA B CA 1
ATOM 5304 C C . ALA B 1 326 ? -12.812 -33.938 0.112 1 86.81 326 ALA B C 1
ATOM 5306 O O . ALA B 1 326 ? -11.969 -34.062 1.007 1 86.81 326 ALA B O 1
ATOM 5307 N N . GLU B 1 327 ? -12.508 -33.844 -1.164 1 83.81 327 GLU B N 1
ATOM 5308 C CA . GLU B 1 327 ? -11.109 -33.844 -1.585 1 83.81 327 GLU B CA 1
ATOM 5309 C C . GLU B 1 327 ? -10.82 -32.688 -2.527 1 83.81 327 GLU B C 1
ATOM 5311 O O . GLU B 1 327 ? -11.734 -32.156 -3.174 1 83.81 327 GLU B O 1
ATOM 5316 N N . GLY B 1 328 ? -9.586 -3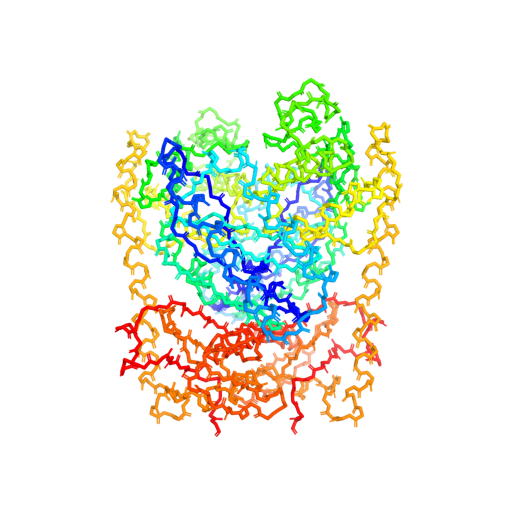2.344 -2.465 1 78.94 328 GLY B N 1
ATOM 5317 C CA . GLY B 1 328 ? -9.133 -31.312 -3.379 1 78.94 328 GLY B CA 1
ATOM 5318 C C . GLY B 1 328 ? -8.875 -31.812 -4.785 1 78.94 328 GLY B C 1
ATOM 5319 O O . GLY B 1 328 ? -8.43 -32.969 -4.965 1 78.94 328 GLY B O 1
ATOM 5320 N N . ASP B 1 329 ? -9.297 -31.031 -5.719 1 78.25 329 ASP B N 1
ATOM 5321 C CA . ASP B 1 329 ? -8.945 -31.297 -7.109 1 78.25 329 ASP B CA 1
ATOM 5322 C C . ASP B 1 329 ? -8.664 -30 -7.867 1 78.25 329 ASP B C 1
ATOM 5324 O O . ASP B 1 329 ? -8.484 -28.953 -7.254 1 78.25 329 ASP B O 1
ATOM 5328 N N . ALA B 1 330 ? -8.492 -30.109 -9.18 1 77.88 330 ALA B N 1
ATOM 5329 C CA . ALA B 1 330 ? -8.078 -28.969 -9.977 1 77.88 330 ALA B CA 1
ATOM 5330 C C . ALA B 1 330 ? -9.25 -28 -10.195 1 77.88 330 ALA B C 1
ATOM 5332 O O . ALA B 1 330 ? -9.055 -26.875 -10.664 1 77.88 330 ALA B O 1
ATOM 5333 N N . HIS B 1 331 ? -10.422 -28.406 -9.742 1 79.88 331 HIS B N 1
ATOM 5334 C CA . HIS B 1 331 ? -11.594 -27.594 -10.039 1 79.88 331 HIS B CA 1
ATOM 5335 C C . HIS B 1 331 ? -12.055 -26.812 -8.805 1 79.88 331 HIS B C 1
ATOM 5337 O O . HIS B 1 331 ? -12.68 -25.766 -8.93 1 79.88 331 HIS B O 1
ATOM 5343 N N . ASN B 1 332 ? -11.812 -27.469 -7.738 1 84.94 332 ASN B N 1
ATOM 5344 C CA . ASN B 1 332 ? -12.195 -26.766 -6.52 1 84.94 332 ASN B CA 1
ATOM 5345 C C . ASN B 1 332 ? -11.023 -26.016 -5.914 1 84.94 332 ASN B C 1
ATOM 5347 O O . ASN B 1 332 ? -9.969 -25.891 -6.543 1 84.94 332 ASN B O 1
ATOM 5351 N N . TYR B 1 333 ? -11.266 -25.266 -4.84 1 89.25 333 TYR B N 1
ATOM 5352 C CA . TYR B 1 333 ? -10.25 -24.484 -4.156 1 89.25 333 TYR B CA 1
ATOM 5353 C C . TYR B 1 333 ? -10.539 -24.391 -2.664 1 89.25 333 TYR B C 1
ATOM 5355 O O . TYR B 1 333 ? -11.469 -25.031 -2.164 1 89.25 333 TYR B O 1
ATOM 5363 N N . GLY B 1 334 ? -9.664 -23.797 -1.966 1 91.19 334 GLY B N 1
ATOM 5364 C CA . GLY B 1 334 ? -9.914 -23.562 -0.552 1 91.19 334 GLY B CA 1
ATOM 5365 C C . GLY B 1 334 ? -10.977 -22.516 -0.3 1 91.19 334 GLY B C 1
ATOM 5366 O O . GLY B 1 334 ? -10.773 -21.328 -0.585 1 91.19 334 GLY B O 1
ATOM 5367 N N . VAL B 1 335 ? -12.023 -22.953 0.248 1 95.06 335 VAL B N 1
ATOM 5368 C CA . VAL B 1 335 ? -13.172 -22.078 0.478 1 95.06 335 VAL B CA 1
ATOM 5369 C C . VAL B 1 335 ? -12.75 -20.922 1.375 1 95.06 335 VAL B C 1
ATOM 5371 O O . VAL B 1 335 ? -13.094 -19.766 1.104 1 95.06 335 VAL B O 1
ATOM 5374 N N . VAL B 1 336 ? -11.969 -21.188 2.4 1 95.56 336 VAL B N 1
ATOM 5375 C CA . VAL B 1 336 ? -11.539 -20.156 3.34 1 95.56 336 VAL B CA 1
ATOM 5376 C C . VAL B 1 336 ? -10.594 -19.188 2.639 1 95.56 336 VAL B C 1
ATOM 5378 O O . VAL B 1 336 ? -10.625 -17.984 2.914 1 95.56 336 VAL B O 1
ATOM 5381 N N . ASP B 1 337 ? -9.805 -19.672 1.761 1 94.31 337 ASP B N 1
ATOM 5382 C CA . ASP B 1 337 ? -8.93 -18.828 0.951 1 94.31 337 ASP B CA 1
ATOM 5383 C C . ASP B 1 337 ? -9.742 -17.859 0.092 1 94.31 337 ASP B C 1
ATOM 5385 O O . ASP B 1 337 ? -9.422 -16.672 0.017 1 94.31 337 ASP B O 1
ATOM 5389 N N . GLU B 1 338 ? -10.773 -18.391 -0.501 1 94.38 338 GLU B N 1
ATOM 5390 C CA . GLU B 1 338 ? -11.633 -17.562 -1.337 1 94.38 338 GLU B CA 1
ATOM 5391 C C . GLU B 1 338 ? -12.344 -16.5 -0.508 1 94.38 338 GLU B C 1
ATOM 5393 O O . GLU B 1 338 ? -12.445 -15.344 -0.932 1 94.38 338 GLU B O 1
ATOM 5398 N N . ILE B 1 339 ? -12.773 -16.906 0.641 1 95.81 339 ILE B N 1
ATOM 5399 C CA . ILE B 1 339 ? -13.414 -15.953 1.542 1 95.81 339 ILE B CA 1
ATOM 5400 C C . ILE B 1 339 ? -12.43 -14.836 1.895 1 95.81 339 ILE B C 1
ATOM 5402 O O . ILE B 1 339 ? -12.789 -13.656 1.859 1 95.81 339 ILE B O 1
ATOM 5406 N N . ALA B 1 340 ? -11.219 -15.203 2.193 1 95.31 340 ALA B N 1
ATOM 5407 C CA . ALA B 1 340 ? -10.172 -14.227 2.49 1 95.31 340 ALA B CA 1
ATOM 5408 C C . ALA B 1 340 ? -9.945 -13.289 1.306 1 95.31 340 ALA B C 1
ATOM 5410 O O . ALA B 1 340 ? -9.82 -12.078 1.479 1 95.31 340 ALA B O 1
ATOM 5411 N N . GLY B 1 341 ? -9.867 -13.836 0.15 1 93.5 341 GLY B N 1
ATOM 5412 C CA . GLY B 1 341 ? -9.688 -13.031 -1.048 1 93.5 341 GLY B CA 1
ATOM 5413 C C . GLY B 1 341 ? -10.789 -12.008 -1.248 1 93.5 341 GLY B C 1
ATOM 5414 O O . GLY B 1 341 ? -10.516 -10.836 -1.527 1 93.5 341 GLY B O 1
ATOM 5415 N N . ARG B 1 342 ? -12.023 -12.461 -1.093 1 91.19 342 ARG B N 1
ATOM 5416 C CA . ARG B 1 342 ? -13.164 -11.562 -1.251 1 91.19 342 ARG B CA 1
ATOM 5417 C C . ARG B 1 342 ? -13.148 -10.469 -0.19 1 91.19 342 ARG B C 1
ATOM 5419 O O . ARG B 1 342 ? -13.461 -9.305 -0.482 1 91.19 342 ARG B O 1
ATOM 5426 N N . ALA B 1 343 ? -12.828 -10.859 1.007 1 92.62 343 ALA B N 1
ATOM 5427 C CA . ALA B 1 343 ? -12.734 -9.883 2.09 1 92.62 343 ALA B CA 1
ATOM 5428 C C . ALA B 1 343 ? -11.688 -8.82 1.777 1 92.62 343 ALA B C 1
ATOM 5430 O O . ALA B 1 343 ? -11.93 -7.629 1.966 1 92.62 343 ALA B O 1
ATOM 5431 N N . LEU B 1 344 ? -10.562 -9.211 1.295 1 89.31 344 LEU B N 1
ATOM 5432 C CA . LEU B 1 344 ? -9.492 -8.289 0.936 1 89.31 344 LEU B CA 1
ATOM 5433 C C . LEU B 1 344 ? -9.953 -7.328 -0.156 1 89.31 344 LEU B C 1
ATOM 5435 O O . LEU B 1 344 ? -9.695 -6.125 -0.075 1 89.31 344 LEU B O 1
ATOM 5439 N N . ARG B 1 345 ? -10.656 -7.852 -1.117 1 84.19 345 ARG B N 1
ATOM 5440 C CA . ARG B 1 345 ? -11.102 -7.035 -2.24 1 84.19 345 ARG B CA 1
ATOM 5441 C C . ARG B 1 345 ? -12.109 -5.98 -1.783 1 84.19 345 ARG B C 1
ATOM 5443 O O . ARG B 1 345 ? -12.234 -4.926 -2.406 1 84.19 345 ARG B O 1
ATOM 5450 N N . SER B 1 346 ? -12.773 -6.312 -0.743 1 83.94 346 SER B N 1
ATOM 5451 C CA . SER B 1 346 ? -13.781 -5.375 -0.25 1 83.94 346 SER B CA 1
ATOM 5452 C C . SER B 1 346 ? -13.25 -4.559 0.923 1 83.94 346 SER B C 1
ATOM 5454 O O . SER B 1 346 ? -14.016 -3.926 1.646 1 83.94 346 SER B O 1
ATOM 5456 N N . GLY B 1 347 ? -11.953 -4.598 1.168 1 83.06 347 GLY B N 1
ATOM 5457 C CA . GLY B 1 347 ? -11.328 -3.707 2.129 1 83.06 347 GLY B CA 1
ATOM 5458 C C . GLY B 1 347 ? -11.258 -4.293 3.527 1 83.06 347 GLY B C 1
ATOM 5459 O O . GLY B 1 347 ? -10.938 -3.584 4.484 1 83.06 347 GLY B O 1
ATOM 5460 N N . GLY B 1 348 ? -11.609 -5.535 3.682 1 89.38 348 GLY B N 1
ATOM 5461 C CA . GLY B 1 348 ? -11.477 -6.176 4.98 1 89.38 348 GLY B CA 1
ATOM 5462 C C . GLY B 1 348 ? -10.039 -6.422 5.387 1 89.38 348 GLY B C 1
ATOM 5463 O O . GLY B 1 348 ? -9.188 -6.703 4.543 1 89.38 348 GLY B O 1
ATOM 5464 N N . LYS B 1 349 ? -9.812 -6.281 6.676 1 90.81 349 LYS B N 1
ATOM 5465 C CA . LYS B 1 349 ? -8.516 -6.652 7.223 1 90.81 349 LYS B CA 1
ATOM 5466 C C . LYS B 1 349 ? -8.422 -8.156 7.457 1 90.81 349 LYS B C 1
ATOM 5468 O O . LYS B 1 349 ? -9.203 -8.719 8.234 1 90.81 349 LYS B O 1
ATOM 5473 N N . VAL B 1 350 ? -7.523 -8.82 6.77 1 93.69 350 VAL B N 1
ATOM 5474 C CA . VAL B 1 350 ? -7.402 -10.273 6.871 1 93.69 350 VAL B CA 1
ATOM 5475 C C . VAL B 1 350 ? -6.07 -10.641 7.523 1 93.69 350 VAL B C 1
ATOM 5477 O O . VAL B 1 350 ? -5.016 -10.133 7.121 1 93.69 350 VAL B O 1
ATOM 5480 N N . LEU B 1 351 ? -6.148 -11.484 8.523 1 93.44 351 LEU B N 1
ATOM 5481 C CA . LEU B 1 351 ? -4.953 -11.977 9.203 1 93.44 351 LEU B CA 1
ATOM 5482 C C . LEU B 1 351 ? -4.836 -13.484 9.062 1 93.44 351 LEU B C 1
ATOM 5484 O O . LEU B 1 351 ? -5.762 -14.219 9.414 1 93.44 351 LEU B O 1
ATOM 5488 N N . GLY B 1 352 ? -3.734 -13.922 8.523 1 91.81 352 GLY B N 1
ATOM 5489 C CA . GLY B 1 352 ? -3.428 -15.344 8.531 1 91.81 352 GLY B CA 1
ATOM 5490 C C . GLY B 1 352 ? -2.844 -15.82 9.852 1 91.81 352 GLY B C 1
ATOM 5491 O O . GLY B 1 352 ? -1.792 -15.336 10.281 1 91.81 352 GLY B O 1
ATOM 5492 N N . VAL B 1 353 ? -3.549 -16.719 10.508 1 91.81 353 VAL B N 1
ATOM 5493 C CA . VAL B 1 353 ? -3.121 -17.188 11.82 1 91.81 353 VAL B CA 1
ATOM 5494 C C . VAL B 1 353 ? -3.215 -18.703 11.891 1 91.81 353 VAL B C 1
ATOM 5496 O O . VAL B 1 353 ? -3.566 -19.359 10.906 1 91.81 353 VAL B O 1
ATOM 5499 N N . ARG B 1 354 ? -2.713 -19.219 12.984 1 87.25 354 ARG B N 1
ATOM 5500 C CA . ARG B 1 354 ? -2.879 -20.641 13.234 1 87.25 354 ARG B CA 1
ATOM 5501 C C . ARG B 1 354 ? -4.211 -20.922 13.93 1 87.25 354 ARG B C 1
ATOM 5503 O O . ARG B 1 354 ? -4.812 -20.016 14.516 1 87.25 354 ARG B O 1
ATOM 5510 N N . LYS B 1 355 ? -4.594 -22.156 13.867 1 89.81 355 LYS B N 1
ATOM 5511 C CA . LYS B 1 355 ? -5.918 -22.562 14.32 1 89.81 355 LYS B CA 1
ATOM 5512 C C . LYS B 1 355 ? -6.145 -22.188 15.781 1 89.81 355 LYS B C 1
ATOM 5514 O O . LYS B 1 355 ? -7.23 -21.734 16.156 1 89.81 355 LYS B O 1
ATOM 5519 N N . ASP B 1 356 ? -5.148 -22.266 16.578 1 89.38 356 ASP B N 1
ATOM 5520 C CA . ASP B 1 356 ? -5.262 -22 18.016 1 89.38 356 ASP B CA 1
ATOM 5521 C C . ASP B 1 356 ? -5.551 -20.531 18.281 1 89.38 356 ASP B C 1
ATOM 5523 O O . ASP B 1 356 ? -6.062 -20.172 19.344 1 89.38 356 ASP B O 1
ATOM 5527 N N . ASP B 1 357 ? -5.285 -19.703 17.359 1 90.69 357 ASP B N 1
ATOM 5528 C CA . ASP B 1 357 ? -5.492 -18.266 17.516 1 90.69 357 ASP B CA 1
ATOM 5529 C C . ASP B 1 357 ? -6.902 -17.875 17.094 1 90.69 357 ASP B C 1
ATOM 5531 O O . ASP B 1 357 ? -7.332 -16.734 17.328 1 90.69 357 ASP B O 1
ATOM 5535 N N . ILE B 1 358 ? -7.586 -18.75 16.484 1 94.12 358 ILE B N 1
ATOM 5536 C CA . ILE B 1 358 ? -8.93 -18.453 16 1 94.12 358 ILE B CA 1
ATOM 5537 C C . ILE B 1 358 ? -9.953 -18.797 17.094 1 94.12 358 ILE B C 1
ATOM 5539 O O . ILE B 1 358 ? -9.922 -19.875 17.672 1 94.12 358 ILE B O 1
ATOM 5543 N N . PRO B 1 359 ? -10.82 -17.875 17.328 1 91.38 359 PRO B N 1
ATOM 5544 C CA . PRO B 1 359 ? -11.867 -18.156 18.312 1 91.38 359 PRO B CA 1
ATOM 5545 C C . PRO B 1 359 ? -12.586 -19.469 18.047 1 91.38 359 PRO B C 1
ATOM 5547 O O . PRO B 1 359 ? -13.008 -19.734 16.922 1 91.38 359 PRO B O 1
ATOM 5550 N N . GLY B 1 360 ? -12.68 -20.312 19.156 1 89.5 360 GLY B N 1
ATOM 5551 C CA . GLY B 1 360 ? -13.367 -21.594 19.062 1 89.5 360 GLY B CA 1
ATOM 5552 C C . GLY B 1 360 ? -12.578 -22.641 18.297 1 89.5 360 GLY B C 1
ATOM 5553 O O . GLY B 1 360 ? -13.039 -23.766 18.109 1 89.5 360 GLY B O 1
ATOM 5554 N N . GLY B 1 361 ? -11.422 -22.297 17.781 1 90 361 GLY B N 1
ATOM 5555 C CA . GLY B 1 361 ? -10.586 -23.234 17.062 1 90 361 GLY B CA 1
ATOM 5556 C C . GLY B 1 361 ? -11.133 -23.609 15.695 1 90 361 GLY B C 1
ATOM 5557 O O . GLY B 1 361 ? -11 -24.75 15.25 1 90 361 GLY B O 1
ATOM 5558 N N . GLN B 1 362 ? -11.805 -22.734 15.07 1 92.56 362 GLN B N 1
ATOM 5559 C CA . GLN B 1 362 ? -12.414 -22.969 13.773 1 92.56 362 GLN B CA 1
ATOM 5560 C C . GLN B 1 362 ? -11.469 -22.594 12.641 1 92.56 362 GLN B C 1
ATOM 5562 O O . GLN B 1 362 ? -10.289 -22.297 12.875 1 92.56 362 GLN B O 1
ATOM 5567 N N . SER B 1 363 ? -11.984 -22.719 11.375 1 95.06 363 SER B N 1
ATOM 5568 C CA . SER B 1 363 ? -11.133 -22.438 10.219 1 95.06 363 SER B CA 1
ATOM 5569 C C . SER B 1 363 ? -11.031 -20.953 9.945 1 95.06 363 SER B C 1
ATOM 5571 O O . SER B 1 363 ? -10.133 -20.5 9.227 1 95.06 363 SER B O 1
ATOM 5573 N N . LEU B 1 364 ? -12 -20.219 10.492 1 97.31 364 LEU B N 1
ATOM 5574 C CA . LEU B 1 364 ? -11.984 -18.766 10.336 1 97.31 364 LEU B CA 1
ATOM 5575 C C . LEU B 1 364 ? -12.836 -18.094 11.414 1 97.31 364 LEU B C 1
ATOM 5577 O O . LEU B 1 364 ? -13.602 -18.766 12.109 1 97.31 364 LEU B O 1
ATOM 5581 N N . ALA B 1 365 ? -12.672 -16.891 11.617 1 97.88 365 ALA B N 1
ATOM 5582 C CA . ALA B 1 365 ? -13.508 -16.016 12.43 1 97.88 365 ALA B CA 1
ATOM 5583 C C . ALA B 1 365 ? -13.664 -14.633 11.781 1 97.88 365 ALA B C 1
ATOM 5585 O O . ALA B 1 365 ? -12.672 -13.992 11.438 1 97.88 365 ALA B O 1
ATOM 5586 N N . ALA B 1 366 ? -14.883 -14.188 11.594 1 97.5 366 ALA B N 1
ATOM 5587 C CA . ALA B 1 366 ? -15.148 -12.945 10.875 1 97.5 366 ALA B CA 1
ATOM 5588 C C . ALA B 1 366 ? -15.922 -11.961 11.75 1 97.5 366 ALA B C 1
ATOM 5590 O O . ALA B 1 366 ? -16.828 -12.352 12.477 1 97.5 366 ALA B O 1
ATOM 5591 N N . ILE B 1 367 ? -15.508 -10.766 11.758 1 96.62 367 ILE B N 1
ATOM 5592 C CA . ILE B 1 367 ? -16.266 -9.641 12.297 1 96.62 367 ILE B CA 1
ATOM 5593 C C . ILE B 1 367 ? -16.922 -8.867 11.156 1 96.62 367 ILE B C 1
ATOM 5595 O O . ILE B 1 367 ? -16.266 -8.492 10.188 1 96.62 367 ILE B O 1
ATOM 5599 N N . LEU B 1 368 ? -18.141 -8.641 11.25 1 93.62 368 LEU B N 1
ATOM 5600 C CA . LEU B 1 368 ? -18.922 -8.07 10.156 1 93.62 368 LEU B CA 1
ATOM 5601 C C . LEU B 1 368 ? -19.094 -6.57 10.336 1 93.62 368 LEU B C 1
ATOM 5603 O O . LEU B 1 368 ? -19.094 -6.07 11.469 1 93.62 368 LEU B O 1
ATOM 5607 N N . ARG B 1 369 ? -19.219 -5.867 9.242 1 85.44 369 ARG B N 1
ATOM 5608 C CA . ARG B 1 369 ? -19.469 -4.43 9.25 1 85.44 369 ARG B CA 1
ATOM 5609 C C . ARG B 1 369 ? -20.891 -4.125 9.742 1 85.44 369 ARG B C 1
ATOM 5611 O O . ARG B 1 369 ? -21.109 -3.121 10.422 1 85.44 369 ARG B O 1
ATOM 5618 N N . SER B 1 370 ? -21.828 -4.918 9.289 1 83.06 370 SER B N 1
ATOM 5619 C CA . SER B 1 370 ? -23.234 -4.805 9.664 1 83.06 370 SER B CA 1
ATOM 5620 C C . SER B 1 370 ? -23.828 -6.172 9.977 1 83.06 370 SER B C 1
ATOM 5622 O O . SER B 1 370 ? -23.281 -7.203 9.594 1 83.06 370 SER B O 1
ATOM 5624 N N . PRO B 1 371 ? -24.906 -6.008 10.719 1 80.56 371 PRO B N 1
ATOM 5625 C CA . PRO B 1 371 ? -25.531 -7.289 11.055 1 80.56 371 PRO B CA 1
ATOM 5626 C C . PRO B 1 371 ? -26.047 -8.031 9.82 1 80.56 371 PRO B C 1
ATOM 5628 O O . PRO B 1 371 ? -26.344 -7.406 8.797 1 80.56 371 PRO B O 1
ATOM 5631 N N . LEU B 1 372 ? -25.984 -9.359 9.883 1 67.88 372 LEU B N 1
ATOM 5632 C CA . LEU B 1 372 ? -26.438 -10.242 8.812 1 67.88 372 LEU B CA 1
ATOM 5633 C C . LEU B 1 372 ? -27.922 -10.039 8.539 1 67.88 372 LEU B C 1
ATOM 5635 O O . LEU B 1 372 ? -28.688 -9.742 9.453 1 67.88 372 LEU B O 1
#

Organism: NCBI:txid2306993

Secondary structure (DSSP, 8-state):
-----PPPHHHHHHHHH---S-EEEEEEE--S-GGGTHHHHHHHHHHHHHHHHHHHHTT--HHHHHHHHHHHHHHHT-HHHHHS--SEEEEEEETTEEEEEEESS----EEEEESS---HHHHHHHH---EEEEEEE-SS-EEEEEEESSS--EEPP-TT--S-HHHHTT-S-TT---SSGGGSHHHHHHHHHHHHHHHHHHHHHHHHTT--S-EEEEE-HHHHHHHHHH--S---SS-EES--SS--HHHHHHHHHHHHHHHHHHHHHHHHHHHHHHHTTT-EE--HHHHHHHHHTT-EEEEEEESS---EEEE-TTT--EEE-SS--SS-EEHHHHHHHHHHHTT-EEEEE-GGGSGGG-SEEEEESS--/-----PPPHHHHHHHHH---S-EEEEEEE--S-GGGTHHHHHHHHHHHHHHHHHHHHTT--HHHHHHHHHHHHHHHT-HHHHHS--SEEEEEEETTEEEEEEESS----EEEEESS---HHHHHHHH---EEEEEEE-SS-EEEEEEESSS--EEPP-TT--S-HHHHTT-S-TT---SSGGGSTHHHHHHHHHHHHHHHHHHHHHHHTT--S-EEEEE-HHHHHHHHHH--S---SS-EES--SS--HHHHHHHHHHHHHHHHHHHHHHHHHHHHHHHTTT-EE--HHHHHHHHHTT-EEEEEEESS---EEEE-TTT--EEE-SS--SS-EEHHHHHHHHHHHTT-EEEEE-GGGSGGG-SEEEEESS--